Protein AF-A0A226DDY7-F1 (afdb_monomer_lite)

Secondary structure (DSSP, 8-state):
--TT------GGGEEEEEEEETTEEEEEE-SSS-EEEEEEEHHHHHHHHHTTTTS---SSSHHHHHHHHHHHHHH-----TTSPPEEEEEEEEEPHHHHHHHHHHHTT---HHHHHHHHHHHHHHHTS--EEEEEEEEE---S-HHHHHHHTTTSPPPHHHHHHHTT-S-STTHHHHHHT----SSS------SS-EEEEEESSHHHHHHHHHH--SSSEEEEEEPSSEE--EEE-SSSEEEEES-TTT-EES-EEE-TT--S-EEEEEEEPTT--EEE-TT-BS-EEEEEEEEEESSS-SEEEEE-SBS-EEEEEEEEEESSEEEEEEEES-EEEEEEEEEEEEEEEEEEES-EEEEEEES-EEEEEEEE-SS--EEES-EE--SSS--EEE--SEEES-EETT--EEE-TT-S-EEEES-B-SEEEE-TT--EEEES-EEEEEEEE-SSS-EEES-EEEEEEE--SS-EEES-EEEEEEESSPPSS----TT--GGGG-

Sequence (501 aa):
MDSNGSHKLDYNLLGRFLGAGSFGYVFKKNSSVPTAVKIIFKEEVHQQELNRQNEPHNRGDDALSLLHEYNIMEESKTSHPNIVSIFKCGKLVITLNDIGELTKVSDTIDNEDAQEKLELLLIKASRGTPFTLFTIEMELCGQNLRSWLHSNSHRKYDLPELIVAMTRPIPEERFKDIENLVFSTNENYYFVPTQVEILHSVTCTQEIASILEADNGTRKLVISLINNSYDEILVTKSNIELIGESQEGVIIAGIKIGANASKVSIMNLSIALDHQLLIEYGSSYNLVKNVRFLGGSNKNRNICEIRGTRNVAKQLSFGNVAETAIGTSGFYNSFQDVVIERANIAVHINGEGIRLKNVVCKDFIENGITTFKSNSILEDCVMRSKRIPKITCNSRDITNVNMSPCGLSGWAGCDGLFAAGCIFEGVQVRYNCAVRLENVACGKVTLLQGERNKVTNCWGNVFYDVSSSSEMIDCHFGEIFKGRIPEERIVVATSKIEDFA

Foldseek 3Di:
DDPDDQDDDDLVQFAAWDDDDLFFTKTWGNDPATKIKTKGFPVSVVVVVVVVPVDDDDPDCVVVVVVVLVVCLVVCCDDDLPDWHWPDKDKDWDDLVNLVSVLVVLVNDPDPVVSVVSVVSSVVCNVPDTTIMMMIITHDADDDLVVVCVVVVVDDDDPVRSVCVRHDDDDPCVVVVVVVPPPPPDDDDDPPDVFPEAEDEDAEQVVVVVVLVPDPQPGQYEYEYEQDEYEEHEHAHENYEYEYPAQVRYEYQEYEYDLCYENYEYYHYEHEEAYAYEYDANYYHYEYEQYEYAEYDPPDQERYEEEYEHYEYENYEYDYYAHEDYEYAEYQYEYYNYEYAEHQEDYEAHYAQYEYENHEYAEYNHEDYEYDDEAYEYYCYEYHYPDADYYEDLYAYAELYEDVVYEEEYDPDRCAHEYENYEYLAYYYDDAHAYEYYCYEHRAEYADPHENHEHECYEYAEYEAQYPHYHYYNYHYNYYHYHDDPPPDDPTVRDDPVVPD

Structure (mmCIF, N/CA/C/O backbone):
data_AF-A0A226DDY7-F1
#
_entry.id   AF-A0A226DDY7-F1
#
loop_
_atom_site.group_PDB
_atom_site.id
_atom_site.type_symbol
_atom_site.label_atom_id
_atom_site.label_alt_id
_atom_site.label_comp_id
_atom_site.label_asym_id
_atom_site.label_entity_id
_atom_site.label_seq_id
_atom_site.pdbx_PDB_ins_code
_atom_site.Cartn_x
_atom_site.Cartn_y
_atom_site.Cartn_z
_atom_site.occupancy
_atom_site.B_iso_or_equiv
_atom_site.auth_seq_id
_atom_site.auth_comp_id
_atom_site.auth_asym_id
_atom_site.auth_atom_id
_atom_site.pdbx_PDB_model_num
ATOM 1 N N . MET A 1 1 ? -17.748 11.323 59.966 1.00 31.92 1 MET A N 1
ATOM 2 C CA . MET A 1 1 ? -16.445 10.701 60.288 1.00 31.92 1 MET A CA 1
ATOM 3 C C . MET A 1 1 ? -15.366 11.632 59.762 1.00 31.92 1 MET A C 1
ATOM 5 O O . MET A 1 1 ? -15.555 12.170 58.681 1.00 31.92 1 MET A O 1
ATOM 9 N N . ASP A 1 2 ? -14.348 11.903 60.576 1.00 27.16 2 ASP A N 1
ATOM 10 C CA . ASP A 1 2 ? -13.464 13.078 60.516 1.00 27.16 2 ASP A CA 1
ATOM 11 C C . ASP A 1 2 ? -12.842 13.374 59.140 1.00 27.16 2 ASP A C 1
ATOM 13 O O . ASP A 1 2 ? -11.928 12.693 58.685 1.00 27.16 2 ASP A O 1
ATOM 17 N N . SER A 1 3 ? -13.294 14.456 58.504 1.00 32.09 3 SER A N 1
ATOM 18 C CA . SER A 1 3 ? -12.846 14.925 57.187 1.00 32.09 3 SER A CA 1
ATOM 19 C C . SER A 1 3 ? -11.612 15.841 57.242 1.00 32.09 3 SER A C 1
ATOM 21 O O . SER A 1 3 ? -11.475 16.723 56.406 1.00 32.09 3 SER A O 1
ATOM 23 N N . ASN A 1 4 ? -10.730 15.674 58.235 1.00 34.34 4 ASN A N 1
ATOM 24 C CA . ASN A 1 4 ? -9.492 16.464 58.374 1.00 34.34 4 ASN A CA 1
ATOM 25 C C . ASN A 1 4 ? -8.310 15.673 58.974 1.00 34.34 4 ASN A C 1
ATOM 27 O O . ASN A 1 4 ? -7.356 16.255 59.490 1.00 34.34 4 ASN A O 1
ATOM 31 N N . GLY A 1 5 ? -8.336 14.339 58.904 1.00 40.66 5 GLY A N 1
ATOM 32 C CA . GLY A 1 5 ? -7.153 13.536 59.209 1.00 40.66 5 GLY A CA 1
ATOM 33 C C . GLY A 1 5 ? -6.127 13.684 58.088 1.00 40.66 5 GLY A C 1
ATOM 34 O O . GLY A 1 5 ? -6.338 13.157 56.998 1.00 40.66 5 GLY A O 1
ATOM 35 N N . SER A 1 6 ? -5.024 14.397 58.328 1.00 50.44 6 SER A N 1
ATOM 36 C CA . SER A 1 6 ? -3.916 14.459 57.373 1.00 50.44 6 SER A CA 1
ATOM 37 C C . SER A 1 6 ? -3.450 13.036 57.053 1.00 50.44 6 SER A C 1
ATOM 39 O O . SER A 1 6 ? -3.019 12.277 57.923 1.00 50.44 6 SER A O 1
ATOM 41 N N . HIS A 1 7 ? -3.606 12.631 55.793 1.00 62.56 7 HIS A N 1
ATOM 42 C CA . HIS A 1 7 ? -3.245 11.295 55.347 1.00 62.56 7 HIS A CA 1
ATOM 43 C C . HIS A 1 7 ? -1.718 11.154 55.371 1.00 62.56 7 HIS A C 1
ATOM 45 O O . HIS A 1 7 ? -1.050 11.468 54.392 1.00 62.56 7 HIS A O 1
ATOM 51 N N . LYS A 1 8 ? -1.148 10.688 56.486 1.00 70.75 8 LYS A N 1
ATOM 52 C CA . LYS A 1 8 ? 0.289 10.410 56.597 1.00 70.75 8 LYS A CA 1
ATOM 53 C C . LYS A 1 8 ? 0.587 8.998 56.092 1.00 70.75 8 LYS A C 1
ATOM 55 O O . LYS A 1 8 ? -0.053 8.039 56.525 1.00 70.75 8 LYS A O 1
ATOM 60 N N . LEU A 1 9 ? 1.530 8.876 55.160 1.00 76.56 9 LEU A N 1
ATOM 61 C CA . LEU A 1 9 ? 2.080 7.584 54.755 1.00 76.56 9 LEU A CA 1
ATOM 62 C C . LEU A 1 9 ? 3.044 7.105 55.845 1.00 76.56 9 LEU A C 1
ATOM 64 O O . LEU A 1 9 ? 3.911 7.861 56.278 1.00 76.56 9 LEU A O 1
ATOM 68 N N . ASP A 1 10 ? 2.870 5.871 56.310 1.00 81.88 10 ASP A N 1
ATOM 69 C CA . ASP A 1 10 ? 3.800 5.244 57.249 1.00 81.88 10 ASP A CA 1
ATOM 70 C C . ASP A 1 10 ? 4.836 4.433 56.466 1.00 81.88 10 ASP A C 1
ATOM 72 O O . ASP A 1 10 ? 4.573 3.306 56.040 1.00 81.88 10 ASP A O 1
ATOM 76 N N . TYR A 1 11 ? 6.004 5.034 56.242 1.00 79.50 11 TYR A N 1
ATOM 77 C CA . TYR A 1 11 ? 7.084 4.439 55.451 1.00 79.50 11 TYR A CA 1
ATOM 78 C C . TYR A 1 11 ? 7.634 3.151 56.066 1.00 79.50 11 TYR A C 1
ATOM 80 O O . TYR A 1 11 ? 8.074 2.279 55.327 1.00 79.50 11 TYR A O 1
ATOM 88 N N . ASN A 1 12 ? 7.534 2.976 57.389 1.00 77.44 12 ASN A N 1
ATOM 89 C CA . ASN A 1 12 ? 7.988 1.751 58.059 1.00 77.44 12 ASN A CA 1
ATOM 90 C C . ASN A 1 12 ? 7.121 0.537 57.700 1.00 77.44 12 ASN A C 1
ATOM 92 O O . ASN A 1 12 ? 7.536 -0.609 57.879 1.00 77.44 12 ASN A O 1
ATOM 96 N N . LEU A 1 13 ? 5.906 0.784 57.202 1.00 82.12 13 LEU A N 1
ATOM 97 C CA . LEU A 1 13 ? 5.013 -0.254 56.712 1.00 82.12 13 LEU A CA 1
ATOM 98 C C . LEU A 1 13 ? 5.214 -0.532 55.222 1.00 82.12 13 LEU A C 1
ATOM 100 O O . LEU A 1 13 ? 4.613 -1.481 54.730 1.00 82.12 13 LEU A O 1
ATOM 104 N N . LEU A 1 14 ? 6.029 0.234 54.491 1.00 85.62 14 LEU A N 1
ATOM 105 C CA . LEU A 1 14 ? 6.400 -0.124 53.124 1.00 85.62 14 LEU A CA 1
ATOM 106 C C . LEU A 1 14 ? 7.430 -1.252 53.184 1.00 85.62 14 LEU A C 1
ATOM 108 O O . LEU A 1 14 ? 8.563 -1.080 53.617 1.00 85.62 14 LEU A O 1
ATOM 112 N N . GLY A 1 15 ? 6.985 -2.441 52.808 1.00 83.56 15 GLY A N 1
ATOM 113 C CA . GLY A 1 15 ? 7.815 -3.621 52.671 1.00 83.56 15 GLY A CA 1
ATOM 114 C C . GLY A 1 15 ? 8.371 -3.752 51.261 1.00 83.56 15 GLY A C 1
ATOM 115 O O . GLY A 1 15 ? 8.766 -2.788 50.616 1.00 83.56 15 GLY A O 1
ATOM 116 N N . ARG A 1 16 ? 8.388 -4.992 50.774 1.00 85.62 16 ARG A N 1
ATOM 117 C CA . ARG A 1 16 ? 9.018 -5.367 49.506 1.00 85.62 16 ARG A CA 1
ATOM 118 C C . ARG A 1 16 ? 8.467 -4.582 48.307 1.00 85.62 16 ARG A C 1
ATOM 120 O O . ARG A 1 16 ? 7.251 -4.518 48.116 1.00 85.62 16 ARG A O 1
ATOM 127 N N . PHE A 1 17 ? 9.361 -4.113 47.441 1.00 87.56 17 PHE A N 1
ATOM 128 C CA . PHE A 1 17 ? 9.024 -3.575 46.124 1.00 87.56 17 PHE A CA 1
ATOM 129 C C . PHE A 1 17 ? 8.360 -4.630 45.218 1.00 87.56 17 PHE A C 1
ATOM 131 O O . PHE A 1 17 ? 8.843 -5.757 45.084 1.00 87.56 17 PHE A O 1
ATOM 138 N N . LEU A 1 18 ? 7.232 -4.273 44.600 1.00 83.81 18 LEU A N 1
ATOM 139 C CA . LEU A 1 18 ? 6.435 -5.165 43.747 1.00 83.81 18 LEU A CA 1
ATOM 140 C C . LEU A 1 18 ? 6.548 -4.832 42.259 1.00 83.81 18 LEU A C 1
ATOM 142 O O . LEU A 1 18 ? 6.329 -5.707 41.422 1.00 83.81 18 LEU A O 1
ATOM 146 N N . GLY A 1 19 ? 6.877 -3.588 41.920 1.00 84.50 19 GLY A N 1
ATOM 147 C CA . GLY A 1 19 ? 7.063 -3.167 40.538 1.00 84.50 19 GLY A CA 1
ATOM 148 C C . GLY A 1 19 ? 6.922 -1.663 40.350 1.00 84.50 19 GLY A C 1
ATOM 149 O O . GLY A 1 19 ? 6.400 -0.952 41.207 1.00 84.50 19 GLY A O 1
ATOM 150 N N . ALA A 1 20 ? 7.371 -1.188 39.194 1.00 84.12 20 ALA A N 1
ATOM 151 C CA . ALA A 1 20 ? 7.214 0.192 38.757 1.00 84.12 20 ALA A CA 1
ATOM 152 C C . ALA A 1 20 ? 6.513 0.230 37.397 1.00 84.12 20 ALA A C 1
ATOM 154 O O . ALA A 1 20 ? 6.664 -0.671 36.570 1.00 84.12 20 ALA A O 1
ATOM 155 N N . GLY A 1 21 ? 5.733 1.282 37.179 1.00 74.19 21 GLY A N 1
ATOM 156 C CA . GLY A 1 21 ? 5.156 1.632 35.887 1.00 74.19 21 GLY A CA 1
ATOM 157 C C . GLY A 1 21 ? 5.530 3.057 35.503 1.00 74.19 21 GLY A C 1
ATOM 158 O O . GLY A 1 21 ? 6.193 3.763 36.255 1.00 74.19 21 GLY A O 1
ATOM 159 N N . SER A 1 22 ? 5.041 3.515 34.353 1.00 64.62 22 SER A N 1
ATOM 160 C CA . SER A 1 22 ? 5.301 4.869 33.837 1.00 64.62 22 SER A CA 1
ATOM 161 C C . SER A 1 22 ? 4.797 6.010 34.727 1.00 64.62 22 SER A C 1
ATOM 163 O O . SER A 1 22 ? 5.135 7.157 34.461 1.00 64.62 22 SER A O 1
ATOM 165 N N . PHE A 1 23 ? 3.976 5.700 35.735 1.00 69.38 23 PHE A N 1
ATOM 166 C CA . PHE A 1 23 ? 3.291 6.671 36.589 1.00 69.38 23 PHE A CA 1
ATOM 167 C C . PHE A 1 23 ? 3.524 6.438 38.085 1.00 69.38 23 PHE A C 1
ATOM 169 O O . PHE A 1 23 ? 2.872 7.080 38.902 1.00 69.38 23 PHE A O 1
ATOM 176 N N . GLY A 1 24 ? 4.361 5.478 38.483 1.00 84.25 24 GLY A N 1
ATOM 177 C CA . GLY A 1 24 ? 4.592 5.252 39.905 1.00 84.25 24 GLY A CA 1
ATOM 178 C C . GLY A 1 24 ? 5.123 3.880 40.283 1.00 84.25 24 GLY A C 1
ATOM 179 O O . GLY A 1 24 ? 5.307 2.992 39.450 1.00 84.25 24 GLY A O 1
ATOM 180 N N . TYR A 1 25 ? 5.302 3.720 41.588 1.00 87.31 25 TYR A N 1
ATOM 181 C CA . TYR A 1 25 ? 6.021 2.624 42.226 1.00 87.31 25 TYR A CA 1
ATOM 182 C C . TYR A 1 25 ? 5.079 1.904 43.182 1.00 87.31 25 TYR A C 1
ATOM 184 O O . TYR A 1 25 ? 4.303 2.548 43.885 1.00 87.31 25 TYR A O 1
ATOM 192 N N . VAL A 1 26 ? 5.119 0.575 43.194 1.00 89.69 26 VAL A N 1
ATOM 193 C CA . VAL A 1 26 ? 4.218 -0.261 43.990 1.00 89.69 26 VAL A CA 1
ATOM 194 C C . VAL A 1 26 ? 5.023 -1.049 45.012 1.00 89.69 26 VAL A C 1
ATOM 196 O O . VAL A 1 26 ? 5.967 -1.757 44.664 1.00 89.69 26 VAL A O 1
ATOM 199 N N . PHE A 1 27 ? 4.603 -0.968 46.268 1.00 89.94 27 PHE A N 1
ATOM 200 C CA . PHE A 1 27 ? 5.217 -1.650 47.402 1.00 89.94 27 PHE A CA 1
ATOM 201 C C . PHE A 1 27 ? 4.187 -2.524 48.103 1.00 89.94 27 PHE A C 1
ATOM 203 O O . PHE A 1 27 ? 3.014 -2.170 48.202 1.00 89.94 27 PHE A O 1
ATOM 210 N N . LYS A 1 28 ? 4.615 -3.665 48.634 1.00 89.56 28 LYS A N 1
ATOM 211 C CA . LYS A 1 28 ? 3.807 -4.448 49.565 1.00 89.56 28 LYS A CA 1
ATOM 212 C C . LYS A 1 28 ? 3.783 -3.731 50.908 1.00 89.56 28 LYS A C 1
ATOM 214 O O . LYS A 1 28 ? 4.837 -3.349 51.399 1.00 89.56 28 LYS A O 1
ATOM 219 N N . LYS A 1 29 ? 2.622 -3.608 51.543 1.00 90.12 29 LYS A N 1
ATOM 220 C CA . LYS A 1 29 ? 2.519 -3.099 52.910 1.00 90.12 29 LYS A CA 1
ATOM 221 C C . LYS A 1 29 ? 2.719 -4.231 53.922 1.00 90.12 29 LYS A C 1
ATOM 223 O O . LYS A 1 29 ? 2.066 -5.273 53.842 1.00 90.12 29 LYS A O 1
ATOM 228 N N . ASN A 1 30 ? 3.604 -4.025 54.889 1.00 84.25 30 ASN A N 1
ATOM 229 C CA . ASN A 1 30 ? 3.866 -4.919 56.013 1.00 84.25 30 ASN A CA 1
ATOM 230 C C . ASN A 1 30 ? 2.826 -4.705 57.126 1.00 84.25 30 ASN A C 1
ATOM 232 O O . ASN A 1 30 ? 3.148 -4.258 58.222 1.00 84.25 30 ASN A O 1
ATOM 236 N N . SER A 1 31 ? 1.561 -5.005 56.836 1.00 82.19 31 SER A N 1
ATOM 237 C CA . SER A 1 31 ? 0.457 -4.985 57.805 1.00 82.19 31 SER A CA 1
ATOM 238 C C . SER A 1 31 ? -0.092 -6.387 58.076 1.00 82.19 31 SER A C 1
ATOM 240 O O . SER A 1 31 ? 0.204 -7.337 57.352 1.00 82.19 31 SER A O 1
ATOM 242 N N . SER A 1 32 ? -0.907 -6.523 59.127 1.00 80.31 32 SER A N 1
ATOM 243 C CA . SER A 1 32 ? -1.608 -7.775 59.459 1.00 80.31 32 SER A CA 1
ATOM 244 C C . SER A 1 32 ? -2.488 -8.278 58.310 1.00 80.31 32 SER A C 1
ATOM 246 O O . SER A 1 32 ? -2.609 -9.484 58.108 1.00 80.31 32 SER A O 1
ATOM 248 N N . VAL A 1 33 ? -3.057 -7.352 57.535 1.00 80.38 33 VAL A N 1
ATOM 249 C CA . VAL A 1 33 ? -3.712 -7.624 56.254 1.00 80.38 33 VAL A CA 1
ATOM 250 C C . VAL A 1 33 ? -2.736 -7.258 55.136 1.00 80.38 33 VAL A C 1
ATOM 252 O O . VAL A 1 33 ? -2.272 -6.116 55.112 1.00 80.38 33 VAL A O 1
ATOM 255 N N . PRO A 1 34 ? -2.390 -8.178 54.223 1.00 79.62 34 PRO A N 1
ATOM 256 C CA . PRO A 1 34 ? -1.486 -7.869 53.125 1.00 79.62 34 PRO A CA 1
ATOM 257 C C . PRO A 1 34 ? -2.165 -6.929 52.120 1.00 79.62 34 PRO A C 1
ATOM 259 O O . PRO A 1 34 ? -3.112 -7.314 51.438 1.00 79.62 34 PRO A O 1
ATOM 262 N N . THR A 1 35 ? -1.655 -5.705 52.009 1.00 90.94 35 THR A N 1
ATOM 263 C CA . THR A 1 35 ? -2.091 -4.715 51.012 1.00 90.94 35 THR A CA 1
ATOM 264 C C . THR A 1 35 ? -0.909 -4.286 50.143 1.00 90.94 35 THR A C 1
ATOM 266 O O . THR A 1 35 ? 0.249 -4.613 50.428 1.00 90.94 35 THR A O 1
ATOM 269 N N . ALA A 1 36 ? -1.187 -3.597 49.043 1.00 91.19 36 ALA A N 1
ATOM 270 C CA . ALA A 1 36 ? -0.193 -2.947 48.202 1.00 91.19 36 ALA A CA 1
ATOM 271 C C . ALA A 1 36 ? -0.399 -1.431 48.243 1.00 91.19 36 ALA A C 1
ATOM 273 O O . ALA A 1 36 ? -1.531 -0.957 48.260 1.00 91.19 36 ALA A O 1
ATOM 274 N N . VAL A 1 37 ? 0.687 -0.664 48.243 1.00 91.19 37 VAL A N 1
ATOM 275 C CA . VAL A 1 37 ? 0.669 0.798 48.191 1.00 91.19 37 VAL A CA 1
ATOM 276 C C . VAL A 1 37 ? 1.350 1.248 46.910 1.00 91.19 37 VAL A C 1
ATOM 278 O O . VAL A 1 37 ? 2.527 0.960 46.697 1.00 91.19 37 VAL A O 1
ATOM 281 N N . LYS A 1 38 ? 0.616 1.967 46.061 1.00 90.50 38 LYS A N 1
ATOM 282 C CA . LYS A 1 38 ? 1.157 2.643 44.882 1.00 90.50 38 LYS A CA 1
ATOM 283 C C . LYS A 1 38 ? 1.429 4.108 45.200 1.00 90.50 38 LYS A C 1
ATOM 285 O O . LYS A 1 38 ? 0.543 4.802 45.692 1.00 90.50 38 LYS A O 1
ATOM 290 N N . ILE A 1 39 ? 2.636 4.564 44.886 1.00 87.62 39 ILE A N 1
ATOM 291 C CA . ILE A 1 39 ? 3.104 5.942 45.046 1.00 87.62 39 ILE A CA 1
ATOM 292 C C . ILE A 1 39 ? 3.283 6.554 43.656 1.00 87.62 39 ILE A C 1
ATOM 294 O O . ILE A 1 39 ? 3.983 5.987 42.818 1.00 87.62 39 ILE A O 1
ATOM 298 N N . ILE A 1 40 ? 2.645 7.697 43.411 1.00 83.62 40 ILE A N 1
ATOM 299 C CA . ILE A 1 40 ? 2.607 8.388 42.115 1.00 83.62 40 ILE A CA 1
ATOM 300 C C . ILE A 1 40 ? 3.286 9.755 42.248 1.00 83.62 40 ILE A C 1
ATOM 302 O O . ILE A 1 40 ? 2.924 10.551 43.122 1.00 83.62 40 ILE A O 1
ATOM 306 N N . PHE A 1 41 ? 4.243 10.034 41.357 1.00 75.88 41 PHE A N 1
ATOM 307 C CA . PHE A 1 41 ? 5.035 11.266 41.333 1.00 75.88 41 PHE A CA 1
ATOM 308 C C . PHE A 1 41 ? 4.508 12.236 40.267 1.00 75.88 41 PHE A C 1
ATOM 310 O O . PHE A 1 41 ? 4.434 11.902 39.089 1.00 75.88 41 PHE A O 1
ATOM 317 N N . LYS A 1 42 ? 4.181 13.475 40.659 1.00 67.50 42 LYS A N 1
ATOM 318 C CA . LYS A 1 42 ? 3.602 14.487 39.754 1.00 67.50 42 LYS A CA 1
ATOM 319 C C . LYS A 1 42 ? 4.554 14.969 38.634 1.00 67.50 42 LYS A C 1
ATOM 321 O O . LYS A 1 42 ? 4.092 15.338 37.562 1.00 67.50 42 LYS A O 1
ATOM 326 N N . GLU A 1 43 ? 5.871 14.974 38.856 1.00 60.31 43 GLU A N 1
ATOM 327 C CA . GLU A 1 43 ? 6.885 15.457 37.896 1.00 60.31 43 GLU A CA 1
ATOM 328 C C . GLU A 1 43 ? 7.171 14.481 36.745 1.00 60.31 43 GLU A C 1
ATOM 330 O O . GLU A 1 43 ? 7.501 14.936 35.651 1.00 60.31 43 GLU A O 1
ATOM 335 N N . GLU A 1 44 ? 7.035 13.162 36.948 1.00 51.56 44 GLU A N 1
ATOM 336 C CA . GLU A 1 44 ? 7.231 12.172 35.870 1.00 51.56 44 GLU A CA 1
ATOM 337 C C . GLU A 1 44 ? 6.163 12.312 34.776 1.00 51.56 44 GLU A C 1
ATOM 339 O O . GLU A 1 44 ? 6.463 12.142 33.593 1.00 51.56 44 GLU A O 1
ATOM 344 N N . VAL A 1 45 ? 4.949 12.717 35.163 1.00 49.56 45 VAL A N 1
ATOM 345 C CA . VAL A 1 45 ? 3.852 13.048 34.242 1.00 49.56 45 VAL A CA 1
ATOM 346 C C . VAL A 1 45 ? 4.232 14.266 33.389 1.00 49.56 45 VAL A C 1
ATOM 348 O O . VAL A 1 45 ? 4.155 14.222 32.166 1.00 49.56 45 VAL A O 1
ATOM 351 N N . HIS A 1 46 ? 4.795 15.305 34.017 1.00 45.81 46 HIS A N 1
ATOM 352 C CA . HIS A 1 46 ? 5.161 16.552 33.338 1.00 45.81 46 HIS A CA 1
ATOM 353 C C . HIS A 1 46 ? 6.382 16.419 32.399 1.00 45.81 46 HIS A C 1
ATOM 355 O O . HIS A 1 46 ? 6.439 17.081 31.363 1.00 45.81 46 HIS A O 1
ATOM 361 N N . GLN A 1 47 ? 7.365 15.559 32.710 1.00 44.66 47 GLN A N 1
ATOM 362 C CA . GLN A 1 47 ? 8.539 15.338 31.842 1.00 44.66 47 GLN A CA 1
ATOM 363 C C . GLN A 1 47 ? 8.265 14.408 30.650 1.00 44.66 47 GLN A C 1
ATOM 365 O O . GLN A 1 47 ? 8.798 14.648 29.565 1.00 44.66 47 GLN A O 1
ATOM 370 N N . GLN A 1 48 ? 7.419 13.381 30.801 1.00 50.06 48 GLN A N 1
ATOM 371 C CA . GLN A 1 48 ? 6.965 12.582 29.652 1.00 50.06 48 GLN A CA 1
ATOM 372 C C . GLN A 1 48 ? 6.143 13.428 28.665 1.00 50.06 48 GLN A C 1
ATOM 374 O O . GLN A 1 48 ? 6.141 13.150 27.465 1.00 50.06 48 GLN A O 1
ATOM 379 N N . GLU A 1 49 ? 5.508 14.494 29.150 1.00 48.06 49 GLU A N 1
ATOM 380 C CA . GLU A 1 49 ? 4.735 15.439 28.349 1.00 48.06 49 GLU A CA 1
ATOM 381 C C . GLU A 1 49 ? 5.578 16.551 27.734 1.00 48.06 49 GLU A C 1
ATOM 383 O O . GLU A 1 49 ? 5.325 16.898 26.590 1.00 48.06 49 GLU A O 1
ATOM 388 N N . LEU A 1 50 ? 6.638 17.045 28.381 1.00 46.50 50 LEU A N 1
ATOM 389 C CA . LEU A 1 50 ? 7.620 17.932 27.730 1.00 46.50 50 LEU A CA 1
ATOM 390 C C . LEU A 1 50 ? 8.237 17.294 26.470 1.00 46.50 50 LEU A C 1
ATOM 392 O O . LEU A 1 50 ? 8.488 17.984 25.486 1.00 46.50 50 LEU A O 1
ATOM 396 N N . ASN A 1 51 ? 8.379 15.965 26.456 1.00 44.53 51 ASN A N 1
ATOM 397 C CA . ASN A 1 51 ? 8.786 15.208 25.267 1.00 44.53 51 ASN A CA 1
ATOM 398 C C . ASN A 1 51 ? 7.659 15.037 24.223 1.00 44.53 51 ASN A C 1
ATOM 400 O O . ASN A 1 51 ? 7.938 14.700 23.073 1.00 44.53 51 ASN A O 1
ATOM 404 N N . ARG A 1 52 ? 6.396 15.282 24.598 1.00 47.06 52 ARG A N 1
ATOM 405 C CA . ARG A 1 52 ? 5.222 15.351 23.704 1.00 47.06 52 ARG A CA 1
ATOM 406 C C . ARG A 1 52 ? 4.862 16.792 23.293 1.00 47.06 52 ARG A C 1
ATOM 408 O O . ARG A 1 52 ? 4.168 16.978 22.301 1.00 47.06 52 ARG A O 1
ATOM 415 N N . GLN A 1 53 ? 5.373 17.810 23.990 1.00 38.97 53 GLN A N 1
ATOM 416 C CA . GLN A 1 53 ? 5.063 19.246 23.854 1.00 38.97 53 GLN A CA 1
ATOM 417 C C . GLN A 1 53 ? 5.688 19.949 22.628 1.00 38.97 53 GLN A C 1
ATOM 419 O O . GLN A 1 53 ? 5.827 21.172 22.619 1.00 38.97 53 GLN A O 1
ATOM 424 N N . ASN A 1 54 ? 5.991 19.218 21.551 1.00 45.88 54 ASN A N 1
ATOM 425 C CA . ASN A 1 54 ? 6.152 19.839 20.228 1.00 45.88 54 ASN A CA 1
ATOM 426 C C . ASN A 1 54 ? 4.801 20.106 19.532 1.00 45.88 54 ASN A C 1
ATOM 428 O O . ASN A 1 54 ? 4.794 20.632 18.421 1.00 45.88 54 ASN A O 1
ATOM 432 N N . GLU A 1 55 ? 3.665 19.798 20.170 1.00 43.94 55 GLU A N 1
ATOM 433 C CA . GLU A 1 55 ? 2.342 20.213 19.695 1.00 43.94 55 GLU A CA 1
ATOM 434 C C . GLU A 1 55 ? 1.749 21.327 20.578 1.00 43.94 55 GLU A C 1
ATOM 436 O O . GLU A 1 55 ? 1.707 21.199 21.806 1.00 43.94 55 GLU A O 1
ATOM 441 N N . PRO A 1 56 ? 1.304 22.449 19.982 1.00 39.88 56 PRO A N 1
ATOM 442 C CA . PRO A 1 56 ? 0.806 23.585 20.727 1.00 39.88 56 PRO A CA 1
ATOM 443 C C . PRO A 1 56 ? -0.701 23.428 20.913 1.00 39.88 56 PRO A C 1
ATOM 445 O O . PRO A 1 56 ? -1.425 23.807 20.011 1.00 39.88 56 PRO A O 1
ATOM 448 N N . HIS A 1 57 ? -1.173 22.892 22.042 1.00 40.31 57 HIS A N 1
ATOM 449 C CA . HIS A 1 57 ? -2.438 23.269 22.705 1.00 40.31 57 HIS A CA 1
ATOM 450 C C . HIS A 1 57 ? -2.592 22.505 24.035 1.00 40.31 57 HIS A C 1
ATOM 452 O O . HIS A 1 57 ? -2.257 21.333 24.122 1.00 40.31 57 HIS A O 1
ATOM 458 N N . ASN A 1 58 ? -3.128 23.201 25.044 1.00 40.75 58 ASN A N 1
ATOM 459 C CA . ASN A 1 58 ? -3.475 22.760 26.407 1.00 40.75 58 ASN A CA 1
ATOM 460 C C . ASN A 1 58 ? -2.333 22.725 27.440 1.00 40.75 58 ASN A C 1
ATOM 462 O O . ASN A 1 58 ? -1.618 21.750 27.605 1.00 40.75 58 ASN A O 1
ATOM 466 N N . ARG A 1 59 ? -2.202 23.830 28.191 1.00 40.22 59 ARG A N 1
ATOM 467 C CA . ARG A 1 59 ? -1.329 23.975 29.376 1.00 40.22 59 ARG A CA 1
ATOM 468 C C . ARG A 1 59 ? -2.113 24.018 30.706 1.00 40.22 59 ARG A C 1
ATOM 470 O O . ARG A 1 59 ? -1.569 24.483 31.703 1.00 40.22 59 ARG A O 1
ATOM 477 N N . GLY A 1 60 ? -3.389 23.612 30.730 1.00 42.06 60 GLY A N 1
ATOM 478 C CA . GLY A 1 60 ? -4.300 23.902 31.854 1.00 42.06 60 GLY A CA 1
ATOM 479 C C . GLY A 1 60 ? -5.122 22.748 32.445 1.00 42.06 60 GLY A C 1
ATOM 480 O O . GLY A 1 60 ? -5.633 22.925 33.548 1.00 42.06 60 GLY A O 1
ATOM 481 N N . ASP A 1 61 ? -5.241 21.591 31.785 1.00 47.44 61 ASP A N 1
ATOM 482 C CA . ASP A 1 61 ? -6.263 20.579 32.131 1.00 47.44 61 ASP A CA 1
ATOM 483 C C . ASP A 1 61 ? -5.781 19.455 33.072 1.00 47.44 61 ASP A C 1
ATOM 485 O O . ASP A 1 61 ? -6.578 18.773 33.716 1.00 47.44 61 ASP A O 1
ATOM 489 N N . ASP A 1 62 ? -4.475 19.265 33.242 1.00 51.75 62 ASP A N 1
ATOM 490 C CA . ASP A 1 62 ? -3.990 17.941 33.673 1.00 51.75 62 ASP A CA 1
ATOM 491 C C . ASP A 1 62 ? -3.947 17.748 35.199 1.00 51.75 62 ASP A C 1
ATOM 493 O O . ASP A 1 62 ? -4.102 16.638 35.714 1.00 51.75 62 ASP A O 1
ATOM 497 N N . ALA A 1 63 ? -3.830 18.837 35.969 1.00 47.81 63 ALA A N 1
ATOM 498 C CA . ALA A 1 63 ? -3.989 18.781 37.426 1.00 47.81 63 ALA A CA 1
ATOM 499 C C . ALA A 1 63 ? -5.439 18.472 37.843 1.00 47.81 63 ALA A C 1
ATOM 501 O O . ALA A 1 63 ? -5.655 17.955 38.941 1.00 47.81 63 ALA A O 1
ATOM 502 N N . LEU A 1 64 ? -6.408 18.775 36.970 1.00 51.12 64 LEU A N 1
ATOM 503 C CA . LEU A 1 64 ? -7.814 18.437 37.162 1.00 51.12 64 LEU A CA 1
ATOM 504 C C . LEU A 1 64 ? -8.071 16.961 36.837 1.00 51.12 64 LEU A C 1
ATOM 506 O O . LEU A 1 64 ? -8.859 16.349 37.544 1.00 51.12 64 LEU A O 1
ATOM 510 N N . SER A 1 65 ? -7.356 16.360 35.876 1.00 56.50 65 SER A N 1
ATOM 511 C CA . SER A 1 65 ? -7.531 14.944 35.500 1.00 56.50 65 SER A CA 1
ATOM 512 C C . SER A 1 65 ? -7.162 13.966 36.623 1.00 56.50 65 SER A C 1
ATOM 514 O O . SER A 1 65 ? -7.951 13.090 36.960 1.00 56.50 65 SER A O 1
ATOM 516 N N . LEU A 1 66 ? -6.001 14.138 37.269 1.00 58.62 66 LEU A N 1
ATOM 517 C CA . LEU A 1 66 ? -5.590 13.279 38.397 1.00 58.62 66 LEU A CA 1
ATOM 518 C C . LEU A 1 66 ? -6.475 13.472 39.636 1.00 58.62 66 LEU A C 1
ATOM 520 O O . LEU A 1 66 ? -6.736 12.522 40.371 1.00 58.62 66 LEU A O 1
ATOM 524 N N . LEU A 1 67 ? -6.927 14.706 39.880 1.00 57.38 67 LEU A N 1
ATOM 525 C CA . LEU A 1 67 ? -7.849 15.007 40.975 1.00 57.38 67 LEU A CA 1
ATOM 526 C C . LEU A 1 67 ? -9.248 14.438 40.694 1.00 57.38 67 LEU A C 1
ATOM 528 O O . LEU A 1 67 ? -9.911 13.969 41.609 1.00 57.38 67 LEU A O 1
ATOM 532 N N . HIS A 1 68 ? -9.669 14.438 39.431 1.00 61.19 68 HIS A N 1
ATOM 533 C CA . HIS A 1 68 ? -10.922 13.847 38.981 1.00 61.19 68 HIS A CA 1
ATOM 534 C C . HIS A 1 68 ? -10.907 12.320 39.115 1.00 61.19 68 HIS A C 1
ATOM 536 O O . HIS A 1 68 ? -11.815 11.770 39.730 1.00 61.19 68 HIS A O 1
ATOM 542 N N . GLU A 1 69 ? -9.853 11.641 38.647 1.00 60.84 69 GLU A N 1
ATOM 543 C CA . GLU A 1 69 ? -9.678 10.194 38.853 1.00 60.84 69 GLU A CA 1
ATOM 544 C C . GLU A 1 69 ? -9.662 9.831 40.343 1.00 60.84 69 GLU A C 1
ATOM 546 O O . GLU A 1 69 ? -10.271 8.846 40.757 1.00 60.84 69 GLU A O 1
ATOM 551 N N . TYR A 1 70 ? -8.997 10.650 41.162 1.00 63.34 70 TYR A N 1
ATOM 552 C CA . TYR A 1 70 ? -8.979 10.491 42.612 1.00 63.34 70 TYR A CA 1
ATOM 553 C C . TYR A 1 70 ? -10.382 10.615 43.229 1.00 63.34 70 TYR A C 1
ATOM 555 O O . TYR A 1 70 ? -10.773 9.745 44.004 1.00 63.34 70 TYR A O 1
ATOM 563 N N . ASN A 1 71 ? -11.151 11.645 42.862 1.00 62.34 71 ASN A N 1
ATOM 564 C CA . ASN A 1 71 ? -12.510 11.840 43.374 1.00 62.34 71 ASN A CA 1
ATOM 565 C C . ASN A 1 71 ? -13.423 10.673 42.972 1.00 62.34 71 ASN A C 1
ATOM 567 O O . ASN A 1 71 ? -14.145 10.151 43.814 1.00 62.34 71 ASN A O 1
ATOM 571 N N . ILE A 1 72 ? -13.305 10.181 41.732 1.00 63.62 72 ILE A N 1
ATOM 572 C CA . ILE A 1 72 ? -14.041 8.996 41.270 1.00 63.62 72 ILE A CA 1
ATOM 573 C C . ILE A 1 72 ? -13.681 7.772 42.114 1.00 63.62 72 ILE A C 1
ATOM 575 O O . ILE A 1 72 ? -14.571 7.028 42.517 1.00 63.62 72 ILE A O 1
ATOM 579 N N . MET A 1 73 ? -12.397 7.538 42.405 1.00 63.88 73 MET A N 1
ATOM 580 C CA . MET A 1 73 ? -11.965 6.407 43.239 1.00 63.88 73 MET A CA 1
ATOM 581 C C . MET A 1 73 ? -12.456 6.522 44.690 1.00 63.88 73 MET A C 1
ATOM 583 O O . MET A 1 73 ? -12.790 5.512 45.306 1.00 63.88 73 MET A O 1
ATOM 587 N N . GLU A 1 74 ? -12.513 7.734 45.243 1.00 62.50 74 GLU A N 1
ATOM 588 C CA . GLU A 1 74 ? -13.017 7.975 46.600 1.00 62.50 74 GLU A CA 1
ATOM 589 C C . GLU A 1 74 ? -14.545 7.793 46.694 1.00 62.50 74 GLU A C 1
ATOM 591 O O . GLU A 1 74 ? -15.054 7.276 47.697 1.00 62.50 74 GLU A O 1
ATOM 596 N N . GLU A 1 75 ? -15.269 8.171 45.636 1.00 60.59 75 GLU A N 1
ATOM 597 C CA . GLU A 1 75 ? -16.729 8.083 45.526 1.00 60.59 75 GLU A CA 1
ATOM 598 C C . GLU A 1 75 ? -17.209 6.668 45.145 1.00 60.59 75 GLU A C 1
ATOM 600 O O . GLU A 1 75 ? -18.215 6.185 45.672 1.00 60.59 75 GLU A O 1
ATOM 605 N N . SER A 1 76 ? -16.457 5.946 44.307 1.00 56.09 76 SER A N 1
ATOM 606 C CA . SER A 1 76 ? -16.755 4.577 43.861 1.00 56.09 76 SER A CA 1
ATOM 607 C C . SER A 1 76 ? -16.249 3.512 44.843 1.00 56.09 76 SER A C 1
ATOM 609 O O . SER A 1 76 ? -15.451 2.635 44.525 1.00 56.09 76 SER A O 1
ATOM 611 N N . LYS A 1 77 ? -16.782 3.511 46.070 1.00 55.16 77 LYS A N 1
ATOM 612 C CA . LYS A 1 77 ? -16.560 2.429 47.060 1.00 55.16 77 LYS A CA 1
ATOM 613 C C . LYS A 1 77 ? -17.282 1.116 46.717 1.00 55.16 77 LYS A C 1
ATOM 615 O O . LYS A 1 77 ? -17.668 0.355 47.605 1.00 55.16 77 LYS A O 1
ATOM 620 N N . THR A 1 78 ? -17.524 0.848 45.442 1.00 55.69 78 THR A N 1
ATOM 621 C CA . THR A 1 78 ? -18.162 -0.382 44.984 1.00 55.69 78 THR A CA 1
ATOM 622 C C . THR A 1 78 ? -17.161 -1.526 45.079 1.00 55.69 78 THR A C 1
ATOM 624 O O . THR A 1 78 ? -16.220 -1.614 44.293 1.00 55.69 78 THR A O 1
ATOM 627 N N . SER A 1 79 ? -17.358 -2.401 46.064 1.00 62.25 79 SER A N 1
ATOM 628 C CA . SER A 1 79 ? -16.613 -3.652 46.182 1.00 62.25 79 SER A CA 1
ATOM 629 C C . SER A 1 79 ? -17.187 -4.640 45.170 1.00 62.25 79 SER A C 1
ATOM 631 O O . SER A 1 79 ? -18.302 -5.127 45.340 1.00 62.25 79 SER A O 1
ATOM 633 N N . HIS A 1 80 ? -16.447 -4.890 44.091 1.00 65.00 80 HIS A N 1
ATOM 634 C CA . HIS A 1 80 ? -16.780 -5.921 43.113 1.00 65.00 80 HIS A CA 1
ATOM 635 C C . HIS A 1 80 ? -15.702 -7.012 43.155 1.00 65.00 80 HIS A C 1
ATOM 637 O O . HIS A 1 80 ? -14.520 -6.672 43.126 1.00 65.00 80 HIS A O 1
ATOM 643 N N . PRO A 1 81 ? -16.055 -8.311 43.163 1.00 59.94 81 PRO A N 1
ATOM 644 C CA . PRO A 1 81 ? -15.090 -9.408 43.323 1.00 59.94 81 PRO A CA 1
ATOM 645 C C . PRO A 1 81 ? -14.033 -9.507 42.208 1.00 59.94 81 PRO A C 1
ATOM 647 O O . PRO A 1 81 ? -13.050 -10.228 42.350 1.00 59.94 81 PRO A O 1
ATOM 650 N N . ASN A 1 82 ? -14.224 -8.804 41.087 1.00 63.78 82 ASN A N 1
ATOM 651 C CA . ASN A 1 82 ? -13.282 -8.765 39.960 1.00 63.78 82 ASN A CA 1
ATOM 652 C C . ASN A 1 82 ? -12.605 -7.403 39.743 1.00 63.78 82 ASN A C 1
ATOM 654 O O . ASN A 1 82 ? -11.885 -7.239 38.761 1.00 63.78 82 ASN A O 1
ATOM 658 N N . ILE A 1 83 ? -12.832 -6.432 40.627 1.00 69.81 83 ILE A N 1
ATOM 659 C CA . ILE A 1 83 ? -12.152 -5.135 40.597 1.00 69.81 83 ILE A CA 1
ATOM 660 C C . ILE A 1 83 ? -11.255 -5.070 41.828 1.00 69.81 83 ILE A C 1
ATOM 662 O O . ILE A 1 83 ? -11.695 -5.382 42.932 1.00 69.81 83 ILE A O 1
ATOM 666 N N . VAL A 1 84 ? -9.993 -4.675 41.637 1.00 76.06 84 VAL A N 1
ATOM 667 C CA . VAL A 1 84 ? -9.042 -4.533 42.747 1.00 76.06 84 VAL A CA 1
ATOM 668 C C . VAL A 1 84 ? -9.627 -3.569 43.769 1.00 76.06 84 VAL A C 1
ATOM 670 O O . VAL A 1 84 ? -9.902 -2.410 43.453 1.00 76.06 84 VAL A O 1
ATOM 673 N N . SER A 1 85 ? -9.799 -4.046 44.998 1.00 79.62 85 SER A N 1
ATOM 674 C CA . SER A 1 85 ? -10.361 -3.218 46.057 1.00 79.62 85 SER A CA 1
ATOM 675 C C . SER A 1 85 ? -9.376 -2.115 46.440 1.00 79.62 85 SER A C 1
ATOM 677 O O . SER A 1 85 ? -8.227 -2.391 46.794 1.00 79.62 85 SER A O 1
ATOM 679 N N . ILE A 1 86 ? -9.830 -0.862 46.391 1.00 83.31 86 ILE A N 1
ATOM 680 C CA . ILE A 1 86 ? -9.091 0.290 46.912 1.00 83.31 86 ILE A CA 1
ATOM 681 C C . ILE A 1 86 ? -9.541 0.510 48.354 1.00 83.31 86 ILE A C 1
ATOM 683 O O . ILE A 1 86 ? -10.712 0.767 48.623 1.00 83.31 86 ILE A O 1
ATOM 687 N N . PHE A 1 87 ? -8.607 0.397 49.294 1.00 82.75 87 PHE A N 1
ATOM 688 C CA . PHE A 1 87 ? -8.894 0.581 50.716 1.00 82.75 87 PHE A CA 1
ATOM 689 C C . PHE A 1 87 ? -8.714 2.029 51.149 1.00 82.75 87 PHE A C 1
ATOM 691 O O . PHE A 1 87 ? -9.436 2.515 52.020 1.00 82.75 87 PHE A O 1
ATOM 698 N N . LYS A 1 88 ? -7.719 2.709 50.573 1.00 84.12 88 LYS A N 1
ATOM 699 C CA . LYS A 1 88 ? -7.369 4.075 50.947 1.00 84.12 88 LYS A CA 1
ATOM 700 C C . LYS A 1 88 ? -6.692 4.779 49.785 1.00 84.12 88 LYS A C 1
ATOM 702 O O . LYS A 1 88 ? -5.838 4.201 49.125 1.00 84.12 88 LYS A O 1
ATOM 707 N N . CYS A 1 89 ? -6.991 6.048 49.583 1.00 83.50 89 CYS A N 1
ATOM 708 C CA . CYS A 1 89 ? -6.213 6.914 48.713 1.00 83.50 89 CYS A CA 1
ATOM 709 C C . CYS A 1 89 ? -5.978 8.247 49.418 1.00 83.50 89 CYS A C 1
ATOM 711 O O . CYS A 1 89 ? -6.719 8.624 50.325 1.00 83.50 89 CYS A O 1
ATOM 713 N N . GLY A 1 90 ? -4.914 8.951 49.043 1.00 80.62 90 GLY A N 1
ATOM 714 C CA . GLY A 1 90 ? -4.647 10.255 49.627 1.00 80.62 90 GLY A CA 1
ATOM 715 C C . GLY A 1 90 ? -3.522 11.014 48.953 1.00 80.62 90 GLY A C 1
ATOM 716 O O . GLY A 1 90 ? -2.549 10.435 48.458 1.00 80.62 90 GLY A O 1
ATOM 717 N N . LYS A 1 91 ? -3.660 12.338 48.985 1.00 81.12 91 LYS A N 1
ATOM 718 C CA . LYS A 1 91 ? -2.623 13.294 48.609 1.00 81.12 91 LYS A CA 1
ATOM 719 C C . LYS A 1 91 ? -1.692 13.526 49.797 1.00 81.12 91 LYS A C 1
ATOM 721 O O . LYS A 1 91 ? -2.149 13.869 50.886 1.00 81.12 91 LYS A O 1
ATOM 726 N N . LEU A 1 92 ? -0.391 13.386 49.573 1.00 79.88 92 LEU A N 1
ATOM 727 C CA . LEU A 1 92 ? 0.643 13.595 50.576 1.00 79.88 92 LEU A CA 1
ATOM 728 C C . LEU A 1 92 ? 1.587 14.711 50.130 1.00 79.88 92 LEU A C 1
ATOM 730 O O . LEU A 1 92 ? 2.114 14.687 49.020 1.00 79.88 92 LEU A O 1
ATOM 734 N N . VAL A 1 93 ? 1.805 15.691 51.003 1.00 79.31 93 VAL A N 1
ATOM 735 C CA . VAL A 1 93 ? 2.858 16.696 50.818 1.00 79.31 93 VAL A CA 1
ATOM 736 C C . VAL A 1 93 ? 4.106 16.183 51.518 1.00 79.31 93 VAL A C 1
ATOM 738 O O . VAL A 1 93 ? 4.070 15.917 52.716 1.00 79.31 93 VAL A O 1
ATOM 741 N N . ILE A 1 94 ? 5.184 16.025 50.758 1.00 75.88 94 ILE A N 1
ATOM 742 C CA . ILE A 1 94 ? 6.436 15.442 51.235 1.00 75.88 94 ILE A CA 1
ATOM 743 C C . ILE A 1 94 ? 7.304 16.526 51.865 1.00 75.88 94 ILE A C 1
ATOM 745 O O . ILE A 1 94 ? 7.562 17.568 51.259 1.00 75.88 94 ILE A O 1
ATOM 749 N N . THR A 1 95 ? 7.757 16.269 53.088 1.00 75.31 95 THR A N 1
ATOM 750 C CA . THR A 1 95 ? 8.750 17.069 53.811 1.00 75.31 95 THR A CA 1
ATOM 751 C C . THR A 1 95 ? 10.161 16.511 53.603 1.00 75.31 95 THR A C 1
ATOM 753 O O . THR A 1 95 ? 10.339 15.387 53.143 1.00 75.31 95 THR A O 1
ATOM 756 N N . LEU A 1 96 ? 11.197 17.260 53.990 1.00 72.69 96 LEU A N 1
ATOM 757 C CA . LEU A 1 96 ? 12.580 16.762 53.936 1.00 72.69 96 LEU A CA 1
ATOM 758 C C . LEU A 1 96 ? 12.784 15.466 54.748 1.00 72.69 96 LEU A C 1
ATOM 760 O O . LEU A 1 96 ? 13.559 14.609 54.334 1.00 72.69 96 LEU A O 1
ATOM 764 N N . ASN A 1 97 ? 12.060 15.290 55.860 1.00 75.38 97 ASN A N 1
ATOM 765 C CA . ASN A 1 97 ? 12.122 14.054 56.646 1.00 75.38 97 ASN A CA 1
ATOM 766 C C . ASN A 1 97 ? 11.519 12.861 55.892 1.00 75.38 97 ASN A C 1
ATOM 768 O O . ASN A 1 97 ? 12.055 11.761 55.960 1.00 75.38 97 ASN A O 1
ATOM 772 N N . ASP A 1 98 ? 10.433 13.083 55.151 1.00 78.25 98 ASP A N 1
ATOM 773 C CA . ASP A 1 98 ? 9.781 12.051 54.340 1.00 78.25 98 ASP A CA 1
ATOM 774 C C . ASP A 1 98 ? 10.694 11.548 53.209 1.00 78.25 98 ASP A C 1
ATOM 776 O O . ASP A 1 98 ? 10.694 10.362 52.891 1.00 78.25 98 ASP A O 1
ATOM 780 N N . ILE A 1 99 ? 11.515 12.437 52.636 1.00 75.81 99 ILE A N 1
ATOM 781 C CA . ILE A 1 99 ? 12.517 12.079 51.620 1.00 75.81 99 ILE A CA 1
ATOM 782 C C . ILE A 1 99 ? 13.539 11.104 52.203 1.00 75.81 99 ILE A C 1
ATOM 784 O O . ILE A 1 99 ? 13.820 10.087 51.580 1.00 75.81 99 ILE A O 1
ATOM 788 N N . GLY A 1 100 ? 14.054 11.382 53.406 1.00 75.38 100 GLY A N 1
ATOM 789 C CA . GLY A 1 100 ? 15.023 10.508 54.069 1.00 75.38 100 GLY A CA 1
ATOM 790 C C . GLY A 1 100 ? 14.477 9.105 54.349 1.00 75.38 100 GLY A C 1
ATOM 791 O O . GLY A 1 100 ? 15.216 8.131 54.240 1.00 75.38 100 GLY A O 1
ATOM 792 N N . GLU A 1 101 ? 13.184 8.980 54.658 1.00 81.06 101 GLU A N 1
ATOM 793 C CA . GLU A 1 101 ? 12.534 7.673 54.816 1.00 81.06 101 GLU A CA 1
ATOM 794 C C . GLU A 1 101 ? 12.283 6.977 53.467 1.00 81.06 101 GLU A C 1
ATOM 796 O O . GLU A 1 101 ? 12.517 5.777 53.347 1.00 81.06 101 GLU A O 1
ATOM 801 N N . LEU A 1 102 ? 11.884 7.713 52.424 1.00 77.62 102 LEU A N 1
ATOM 802 C CA . LEU A 1 102 ? 11.723 7.162 51.072 1.00 77.62 102 LEU A CA 1
ATOM 803 C C . LEU A 1 102 ? 13.046 6.696 50.456 1.00 77.62 102 LEU A C 1
ATOM 805 O O . LEU A 1 102 ? 13.044 5.721 49.711 1.00 77.62 102 LEU A O 1
ATOM 809 N N . THR A 1 103 ? 14.171 7.337 50.782 1.00 77.56 103 THR A N 1
ATOM 810 C CA . THR A 1 103 ? 15.499 6.877 50.353 1.00 77.56 103 THR A CA 1
ATOM 811 C C . THR A 1 103 ? 15.815 5.496 50.925 1.00 77.56 103 THR A C 1
ATOM 813 O O . THR A 1 103 ? 16.211 4.616 50.173 1.00 77.56 103 THR A O 1
ATOM 816 N N . LYS A 1 104 ? 15.518 5.243 52.208 1.00 80.50 104 LYS A N 1
ATOM 817 C CA . LYS A 1 104 ? 15.697 3.902 52.803 1.00 80.50 104 LYS A CA 1
ATOM 818 C C . LYS A 1 104 ? 14.824 2.843 52.129 1.00 80.50 104 LYS A C 1
ATOM 820 O O . LYS A 1 104 ? 15.203 1.681 52.061 1.00 80.50 104 LYS A O 1
ATOM 825 N N . VAL A 1 105 ? 13.638 3.232 51.656 1.00 78.12 105 VAL A N 1
ATOM 826 C CA . VAL A 1 105 ? 12.752 2.352 50.879 1.00 78.12 105 VAL A CA 1
ATOM 827 C C . VAL A 1 105 ? 13.318 2.115 49.474 1.00 78.12 105 VAL A C 1
ATOM 829 O O . VAL A 1 105 ? 13.225 0.998 48.970 1.00 78.12 105 VAL A O 1
ATOM 832 N N . SER A 1 106 ? 13.940 3.126 48.861 1.00 74.00 106 SER A N 1
ATOM 833 C CA . SER A 1 106 ? 14.632 3.013 47.569 1.00 74.00 106 SER A CA 1
ATOM 834 C C . SER A 1 106 ? 15.730 1.951 47.599 1.00 74.00 106 SER A C 1
ATOM 836 O O . SER A 1 106 ? 15.807 1.139 46.684 1.00 74.00 106 SER A O 1
ATOM 838 N N . ASP A 1 107 ? 16.484 1.868 48.699 1.00 75.50 107 ASP A N 1
ATOM 839 C CA . ASP A 1 107 ? 17.545 0.866 48.894 1.00 75.50 107 ASP A CA 1
ATOM 840 C C . ASP A 1 107 ? 17.027 -0.590 48.884 1.00 75.50 107 ASP A C 1
ATOM 842 O O . ASP A 1 107 ? 17.810 -1.536 48.821 1.00 75.50 107 ASP A O 1
ATOM 846 N N . THR A 1 108 ? 15.705 -0.795 48.961 1.00 75.38 108 THR A N 1
ATOM 847 C CA . THR A 1 108 ? 15.056 -2.119 48.903 1.00 75.38 108 THR A CA 1
ATOM 848 C C . THR A 1 108 ? 14.547 -2.500 47.507 1.00 75.38 108 THR A C 1
ATOM 850 O O . THR A 1 108 ? 13.902 -3.540 47.343 1.00 75.38 108 THR A O 1
ATOM 853 N N . ILE A 1 109 ? 14.777 -1.651 46.502 1.00 82.38 109 ILE A N 1
ATOM 854 C CA . ILE A 1 109 ? 14.349 -1.871 45.120 1.00 82.38 109 ILE A CA 1
ATOM 855 C C . ILE A 1 109 ? 15.433 -2.656 44.376 1.00 82.38 109 ILE A C 1
ATOM 857 O O . ILE A 1 109 ? 16.450 -2.107 43.985 1.00 82.38 109 ILE A O 1
ATOM 861 N N . ASP A 1 110 ? 15.168 -3.932 44.084 1.00 78.75 110 ASP A N 1
ATOM 862 C CA . ASP A 1 110 ? 16.099 -4.804 43.339 1.00 78.75 110 ASP A CA 1
ATOM 863 C C . ASP A 1 110 ? 16.265 -4.424 41.842 1.00 78.75 110 ASP A C 1
ATOM 865 O O . ASP A 1 110 ? 16.976 -5.093 41.095 1.00 78.75 110 ASP A O 1
ATOM 869 N N . ASN A 1 111 ? 15.550 -3.403 41.360 1.00 80.62 111 ASN A N 1
ATOM 870 C CA . ASN A 1 111 ? 15.573 -2.943 39.971 1.00 80.62 111 ASN A CA 1
ATOM 871 C C . ASN A 1 111 ? 16.354 -1.624 39.874 1.00 80.62 111 ASN A C 1
ATOM 873 O O . ASN A 1 111 ? 15.812 -0.576 40.226 1.00 80.62 111 ASN A O 1
ATOM 877 N N . GLU A 1 112 ? 17.588 -1.690 39.366 1.00 82.12 112 GLU A N 1
ATOM 878 C CA . GLU A 1 112 ? 18.514 -0.546 39.279 1.00 82.12 112 GLU A CA 1
ATOM 879 C C . GLU A 1 112 ? 17.893 0.665 38.557 1.00 82.12 112 GLU A C 1
ATOM 881 O O . GLU A 1 112 ? 17.949 1.777 39.076 1.00 82.12 112 GLU A O 1
ATOM 886 N N . ASP A 1 113 ? 17.197 0.460 37.430 1.00 77.00 113 ASP A N 1
ATOM 887 C CA . ASP A 1 113 ? 16.542 1.547 36.680 1.00 77.00 113 ASP A CA 1
ATOM 888 C C . ASP A 1 113 ? 15.438 2.248 37.491 1.00 77.00 113 ASP A C 1
ATOM 890 O O . ASP A 1 113 ? 15.228 3.459 37.381 1.00 77.00 113 ASP A O 1
ATOM 894 N N . ALA A 1 114 ? 14.653 1.481 38.251 1.00 75.12 114 ALA A N 1
ATOM 895 C CA . ALA A 1 114 ? 13.582 2.016 39.086 1.00 75.12 114 ALA A CA 1
ATOM 896 C C . ALA A 1 114 ? 14.149 2.715 40.327 1.00 75.12 114 ALA A C 1
ATOM 898 O O . ALA A 1 114 ? 13.629 3.757 40.728 1.00 75.12 114 ALA A O 1
ATOM 899 N N . GLN A 1 115 ? 15.219 2.167 40.901 1.00 81.94 115 GLN A N 1
ATOM 900 C CA . GLN A 1 115 ? 15.943 2.773 42.008 1.00 81.94 115 GLN A CA 1
ATOM 901 C C . GLN A 1 115 ? 16.548 4.123 41.592 1.00 81.94 115 GLN A C 1
ATOM 903 O O . GLN A 1 115 ? 16.267 5.132 42.234 1.00 81.94 115 GLN A O 1
ATOM 908 N N . GLU A 1 116 ? 17.282 4.179 40.475 1.00 81.06 116 GLU A N 1
ATOM 909 C CA . GLU A 1 116 ? 17.910 5.409 39.971 1.00 81.06 116 GLU A CA 1
ATOM 910 C C . GLU A 1 116 ? 16.868 6.510 39.714 1.00 81.06 116 GLU A C 1
ATOM 912 O O . GLU A 1 116 ? 17.046 7.670 40.100 1.00 81.06 116 GLU A O 1
ATOM 917 N N . LYS A 1 117 ? 15.728 6.158 39.106 1.00 77.44 117 LYS A N 1
ATOM 918 C CA . LYS A 1 117 ? 14.637 7.115 38.861 1.00 77.44 117 LYS A CA 1
ATOM 919 C C . LYS A 1 117 ? 14.027 7.641 40.154 1.00 77.44 117 LYS A C 1
ATOM 921 O O . LYS A 1 117 ? 13.785 8.847 40.260 1.00 77.44 117 LYS A O 1
ATOM 926 N N . LEU A 1 118 ? 13.801 6.769 41.135 1.00 79.00 118 LEU A N 1
ATOM 927 C CA . LEU A 1 118 ? 13.290 7.173 42.439 1.00 79.00 118 LEU A CA 1
ATOM 928 C C . LEU A 1 118 ? 14.286 8.094 43.157 1.00 79.00 118 LEU A C 1
ATOM 930 O O . LEU A 1 118 ? 13.892 9.152 43.647 1.00 79.00 118 LEU A O 1
ATOM 934 N N . GLU A 1 119 ? 15.576 7.763 43.155 1.00 81.81 119 GLU A N 1
ATOM 935 C CA . GLU A 1 119 ? 16.633 8.593 43.740 1.00 81.81 119 GLU A CA 1
ATOM 936 C C . GLU A 1 119 ? 16.705 9.980 43.091 1.00 81.81 119 GLU A C 1
ATOM 938 O O . GLU A 1 119 ? 16.751 10.994 43.793 1.00 81.81 119 GLU A O 1
ATOM 943 N N . LEU A 1 120 ? 16.625 10.063 41.760 1.00 77.00 120 LEU A N 1
ATOM 944 C CA . LEU A 1 120 ? 16.593 11.339 41.039 1.00 77.00 120 LEU A CA 1
ATOM 945 C C . LEU A 1 120 ? 15.394 12.207 41.445 1.00 77.00 120 LEU A C 1
ATOM 947 O O . LEU A 1 120 ? 15.539 13.425 41.605 1.00 77.00 120 LEU A O 1
ATOM 951 N N . LEU A 1 121 ? 14.217 11.607 41.639 1.00 72.25 121 LEU A N 1
ATOM 952 C CA . LEU A 1 121 ? 13.023 12.316 42.113 1.00 72.25 121 LEU A CA 1
ATOM 953 C C . LEU A 1 121 ? 13.194 12.817 43.551 1.00 72.25 121 LEU A C 1
ATOM 955 O O . LEU A 1 121 ? 12.841 13.958 43.855 1.00 72.25 121 LEU A O 1
ATOM 959 N N . LEU A 1 122 ? 13.792 12.005 44.422 1.00 76.56 122 LEU A N 1
ATOM 960 C CA . LEU A 1 122 ? 14.087 12.375 45.806 1.00 76.56 122 LEU A CA 1
ATOM 961 C C . LEU A 1 122 ? 15.136 13.501 45.889 1.00 76.56 122 LEU A C 1
ATOM 963 O O . LEU A 1 122 ? 14.987 14.435 46.682 1.00 76.56 122 LEU A O 1
ATOM 967 N N . ILE A 1 123 ? 16.148 13.494 45.013 1.00 77.75 123 ILE A N 1
ATOM 968 C CA . ILE A 1 123 ? 17.133 14.581 44.879 1.00 77.75 123 ILE A CA 1
ATOM 969 C C . ILE A 1 123 ? 16.460 15.884 44.437 1.00 77.75 123 ILE A C 1
ATOM 971 O O . ILE A 1 123 ? 16.806 16.951 44.942 1.00 77.75 123 ILE A O 1
ATOM 975 N N . LYS A 1 124 ? 15.496 15.839 43.512 1.00 70.31 124 LYS A N 1
ATOM 976 C CA . LYS A 1 124 ? 14.745 17.041 43.113 1.00 70.31 124 LYS A CA 1
ATOM 977 C C . LYS A 1 124 ? 13.899 17.577 44.263 1.00 70.31 124 LYS A C 1
ATOM 979 O O . LYS A 1 124 ? 13.948 18.774 44.540 1.00 70.31 124 LYS A O 1
ATOM 984 N N . ALA A 1 125 ? 13.198 16.695 44.973 1.00 68.00 125 ALA A N 1
ATOM 985 C CA . ALA A 1 125 ? 12.376 17.068 46.120 1.00 68.00 125 ALA A CA 1
ATOM 986 C C . ALA A 1 125 ? 13.206 17.700 47.259 1.00 68.00 125 ALA A C 1
ATOM 988 O O . ALA A 1 125 ? 12.736 18.619 47.931 1.00 68.00 125 ALA A O 1
ATOM 989 N N . SER A 1 126 ? 14.465 17.282 47.447 1.00 69.88 126 SER A N 1
ATOM 990 C CA . SER A 1 126 ? 15.341 17.826 48.499 1.00 69.88 126 SER A CA 1
ATOM 991 C C . SER A 1 126 ? 15.859 19.243 48.218 1.00 69.88 126 SER A C 1
ATOM 993 O O . SER A 1 126 ? 16.292 19.930 49.141 1.00 69.88 126 SER A O 1
ATOM 995 N N . ARG A 1 127 ? 15.737 19.745 46.979 1.00 73.88 127 ARG A N 1
ATOM 996 C CA . ARG A 1 127 ? 16.145 21.110 46.579 1.00 73.88 127 ARG A CA 1
ATOM 997 C C . ARG A 1 127 ? 15.165 22.213 47.013 1.00 73.88 127 ARG A C 1
ATOM 999 O O . ARG A 1 127 ? 15.279 23.348 46.560 1.00 73.88 127 ARG A O 1
ATOM 1006 N N . GLY A 1 128 ? 14.227 21.905 47.912 1.00 57.44 128 GLY A N 1
ATOM 1007 C CA . GLY A 1 128 ? 13.411 22.898 48.620 1.00 57.44 128 GLY A CA 1
ATOM 1008 C C . GLY A 1 128 ? 12.078 23.248 47.961 1.00 57.44 128 GLY A C 1
ATOM 1009 O O . GLY A 1 128 ? 11.443 24.220 48.362 1.00 57.44 128 GLY A O 1
ATOM 1010 N N . THR A 1 129 ? 11.627 22.477 46.969 1.00 60.62 129 THR A N 1
ATOM 1011 C CA . THR A 1 129 ? 10.285 22.641 46.392 1.00 60.62 129 THR A CA 1
ATOM 1012 C C . THR A 1 129 ? 9.343 21.614 47.027 1.00 60.62 129 THR A C 1
ATOM 1014 O O . THR A 1 129 ? 9.579 20.418 46.861 1.00 60.62 129 THR A O 1
ATOM 1017 N N . PRO A 1 130 ? 8.290 22.025 47.763 1.00 62.03 130 PRO A N 1
ATOM 1018 C CA . PRO A 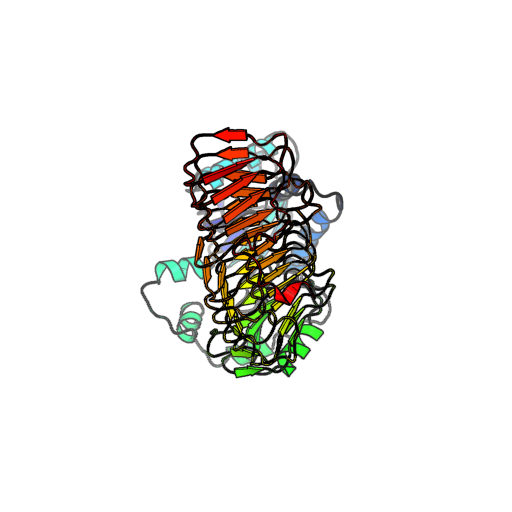1 130 ? 7.304 21.092 48.298 1.00 62.03 130 PRO A CA 1
ATOM 1019 C C . PRO A 1 130 ? 6.716 20.251 47.166 1.00 62.03 130 PRO A C 1
ATOM 1021 O O . PRO A 1 130 ? 6.115 20.786 46.232 1.00 62.03 130 PRO A O 1
ATOM 1024 N N . PHE A 1 131 ? 6.893 18.935 47.247 1.00 70.88 131 PHE A N 1
ATOM 1025 C CA . PHE A 1 131 ? 6.410 18.014 46.230 1.00 70.88 131 PHE A CA 1
ATOM 1026 C C . PHE A 1 131 ? 5.190 17.253 46.739 1.00 70.88 131 PHE A C 1
ATOM 1028 O O . PHE A 1 131 ? 5.108 16.860 47.903 1.00 70.88 131 PHE A O 1
ATOM 1035 N N . THR A 1 132 ? 4.209 17.074 45.860 1.00 74.12 132 THR A N 1
ATOM 1036 C CA . THR A 1 132 ? 2.994 16.322 46.164 1.00 74.12 132 THR A CA 1
ATOM 1037 C C . THR A 1 132 ? 3.103 14.922 45.581 1.00 74.12 132 THR A C 1
ATOM 1039 O O . THR A 1 132 ? 3.296 14.781 44.373 1.00 74.12 132 THR A O 1
ATOM 1042 N N . LEU A 1 133 ? 2.879 13.912 46.418 1.00 79.44 133 LEU A N 1
ATOM 1043 C CA . LEU A 1 133 ? 2.648 12.533 46.004 1.00 79.44 133 LEU A CA 1
ATOM 1044 C C . LEU A 1 133 ? 1.176 12.167 46.123 1.00 79.44 133 LEU A C 1
ATOM 1046 O O . LEU A 1 133 ? 0.452 12.687 46.974 1.00 79.44 133 LEU A O 1
ATOM 1050 N N . PHE A 1 134 ? 0.761 11.218 45.294 1.00 83.12 134 PHE A N 1
ATOM 1051 C CA . PHE A 1 134 ? -0.493 10.505 45.489 1.00 83.12 134 PHE A CA 1
ATOM 1052 C C . PHE A 1 134 ? -0.194 9.082 45.930 1.00 83.12 134 PHE A C 1
ATOM 1054 O O . PHE A 1 134 ? 0.725 8.437 45.424 1.00 83.12 134 PHE A O 1
ATOM 1061 N N . THR A 1 135 ? -0.972 8.612 46.896 1.00 87.00 135 THR A N 1
ATOM 1062 C CA . THR A 1 135 ? -0.861 7.265 47.448 1.00 87.00 135 THR A CA 1
ATOM 1063 C C . THR A 1 135 ? -2.178 6.533 47.269 1.00 87.00 135 THR A C 1
ATOM 1065 O O . THR A 1 135 ? -3.239 7.117 47.490 1.00 87.00 135 THR A O 1
ATOM 1068 N N . ILE A 1 136 ? -2.104 5.268 46.861 1.00 87.12 136 ILE A N 1
ATOM 1069 C CA . ILE A 1 136 ? -3.255 4.370 46.743 1.00 87.12 136 ILE A CA 1
ATOM 1070 C C . ILE A 1 136 ? -2.903 3.067 47.456 1.00 87.12 136 ILE A C 1
ATOM 1072 O O . ILE A 1 136 ? -2.018 2.340 47.012 1.00 87.12 136 ILE A O 1
ATOM 1076 N N . GLU A 1 137 ? -3.582 2.785 48.560 1.00 89.19 137 GLU A N 1
ATOM 1077 C CA . GLU A 1 137 ? -3.571 1.500 49.248 1.00 89.19 137 GLU A CA 1
ATOM 1078 C C . GLU A 1 137 ? -4.692 0.614 48.698 1.00 89.19 137 GLU A C 1
ATOM 1080 O O . GLU A 1 137 ? -5.871 0.971 48.740 1.00 89.19 137 GLU A O 1
ATOM 1085 N N . MET A 1 138 ? -4.312 -0.553 48.196 1.00 88.62 138 MET A N 1
ATOM 1086 C CA . MET A 1 138 ? -5.184 -1.478 47.482 1.00 88.62 138 MET A CA 1
ATOM 1087 C C . MET A 1 138 ? -4.932 -2.926 47.905 1.00 88.62 138 MET A C 1
ATOM 1089 O O . MET A 1 138 ? -3.945 -3.238 48.575 1.00 88.62 138 MET A O 1
ATOM 1093 N N . GLU A 1 139 ? -5.822 -3.824 47.507 1.00 85.69 139 GLU A N 1
ATOM 1094 C CA . GLU A 1 139 ? -5.659 -5.263 47.697 1.00 85.69 139 GLU A CA 1
ATOM 1095 C C . GLU A 1 139 ? -4.341 -5.781 47.104 1.00 85.69 139 GLU A C 1
ATOM 1097 O O . GLU A 1 139 ? -3.980 -5.476 45.964 1.00 85.69 139 GLU A O 1
ATOM 1102 N N . LEU A 1 140 ? -3.610 -6.592 47.880 1.00 86.38 140 LEU A N 1
ATOM 1103 C CA . LEU A 1 140 ? -2.426 -7.271 47.367 1.00 86.38 140 LEU A CA 1
ATOM 1104 C C . LEU A 1 140 ? -2.846 -8.428 46.456 1.00 86.38 140 LEU A C 1
ATOM 1106 O O . LEU A 1 140 ? -3.173 -9.518 46.923 1.00 86.38 140 LEU A O 1
ATOM 1110 N N . CYS A 1 141 ? -2.771 -8.196 45.151 1.00 82.88 141 CYS A N 1
ATOM 1111 C CA . CYS A 1 141 ? -3.020 -9.223 44.147 1.00 82.88 141 CYS A CA 1
ATOM 1112 C C . CYS A 1 141 ? -1.800 -10.139 43.948 1.00 82.88 141 CYS A C 1
ATOM 1114 O O . CYS A 1 141 ? -0.660 -9.783 44.261 1.00 82.88 141 CYS A O 1
ATOM 1116 N N . GLY A 1 142 ? -2.045 -11.329 43.393 1.00 78.00 142 GLY A N 1
ATOM 1117 C CA . GLY A 1 142 ? -0.990 -12.225 42.920 1.00 78.00 142 GLY A CA 1
ATOM 1118 C C . GLY A 1 142 ? -0.260 -11.690 41.681 1.00 78.00 142 GLY A C 1
ATOM 1119 O O . GLY A 1 142 ? -0.295 -10.503 41.361 1.00 78.00 142 GLY A O 1
ATOM 1120 N N . GLN A 1 143 ? 0.411 -12.583 40.949 1.00 72.00 143 GLN A N 1
ATOM 1121 C CA . GLN A 1 143 ? 1.014 -12.222 39.663 1.00 72.00 143 GLN A CA 1
ATOM 1122 C C . GLN A 1 143 ? -0.053 -11.687 38.699 1.00 72.00 143 GLN A C 1
ATOM 1124 O O . GLN A 1 143 ? -1.157 -12.227 38.630 1.00 72.00 143 GLN A O 1
ATOM 1129 N N . ASN A 1 144 ? 0.288 -10.657 37.921 1.00 76.56 144 ASN A N 1
ATOM 1130 C CA . ASN A 1 144 ? -0.588 -10.217 36.839 1.00 76.56 144 ASN A CA 1
ATOM 1131 C C . ASN A 1 144 ? -0.718 -11.320 35.768 1.00 76.56 144 ASN A C 1
ATOM 1133 O O . ASN A 1 144 ? 0.167 -12.170 35.628 1.00 76.56 144 ASN A O 1
ATOM 1137 N N . LEU A 1 145 ? -1.805 -11.277 34.991 1.00 69.62 145 LEU A N 1
ATOM 1138 C CA . LEU A 1 145 ? -2.123 -12.284 33.971 1.00 69.62 145 LEU A CA 1
ATOM 1139 C C . LEU A 1 145 ? -0.960 -12.521 32.996 1.00 69.62 145 LEU A C 1
ATOM 1141 O O . LEU A 1 145 ? -0.665 -13.663 32.665 1.00 69.62 145 LEU A O 1
ATOM 1145 N N . ARG A 1 146 ? -0.258 -11.463 32.571 1.00 70.19 146 ARG A N 1
ATOM 1146 C CA . ARG A 1 146 ? 0.884 -11.582 31.652 1.00 70.19 146 ARG A CA 1
ATOM 1147 C C . ARG A 1 146 ? 2.018 -12.402 32.271 1.00 70.19 146 ARG A C 1
ATOM 1149 O O . ARG A 1 146 ? 2.507 -13.332 31.636 1.00 70.19 146 ARG A O 1
ATOM 1156 N N . SER A 1 147 ? 2.428 -12.068 33.493 1.00 70.38 147 SER A N 1
ATOM 1157 C CA . SER A 1 147 ? 3.480 -12.791 34.213 1.00 70.38 147 SER A CA 1
ATOM 1158 C C . SER A 1 147 ? 3.070 -14.235 34.485 1.00 70.38 147 SER A C 1
ATOM 1160 O O . SER A 1 147 ? 3.866 -15.146 34.273 1.00 70.38 147 SER A O 1
ATOM 1162 N N . TRP A 1 148 ? 1.813 -14.453 34.878 1.00 72.94 148 TRP A N 1
ATOM 1163 C CA . TRP A 1 148 ? 1.288 -15.791 35.120 1.00 72.94 148 TRP A CA 1
ATOM 1164 C C . TRP A 1 148 ? 1.282 -16.640 33.843 1.00 72.94 148 TRP A C 1
ATOM 1166 O O . TRP A 1 148 ? 1.772 -17.768 33.863 1.00 72.94 148 TRP A O 1
ATOM 1176 N N . LEU A 1 149 ? 0.802 -16.095 32.718 1.00 65.00 149 LEU A N 1
ATOM 1177 C CA . LEU A 1 149 ? 0.817 -16.765 31.411 1.00 65.00 149 LEU A CA 1
ATOM 1178 C C . LEU A 1 149 ? 2.235 -17.126 30.986 1.00 65.00 149 LEU A C 1
ATOM 1180 O O . LEU A 1 149 ? 2.474 -18.229 30.507 1.00 65.00 149 LEU A O 1
ATOM 1184 N N . HIS A 1 150 ? 3.186 -16.217 31.192 1.00 69.38 150 HIS A N 1
ATOM 1185 C CA . HIS A 1 150 ? 4.581 -16.467 30.864 1.00 69.38 150 HIS A CA 1
ATOM 1186 C C . HIS A 1 150 ? 5.154 -17.626 31.696 1.00 69.38 150 HIS A C 1
ATOM 1188 O O . HIS A 1 150 ? 5.738 -18.559 31.141 1.00 69.38 150 HIS A O 1
ATOM 1194 N N . SER A 1 151 ? 4.928 -17.618 33.015 1.00 70.00 151 SER A N 1
ATOM 1195 C CA . SER A 1 151 ? 5.358 -18.683 33.932 1.00 70.00 151 SER A CA 1
ATOM 1196 C C . SER A 1 151 ? 4.661 -20.027 33.700 1.00 70.00 151 SER A C 1
ATOM 1198 O O . SER A 1 151 ? 5.183 -21.058 34.115 1.00 70.00 151 SER A O 1
ATOM 1200 N N . ASN A 1 152 ? 3.508 -20.034 33.028 1.00 61.09 152 ASN A N 1
ATOM 1201 C CA . AS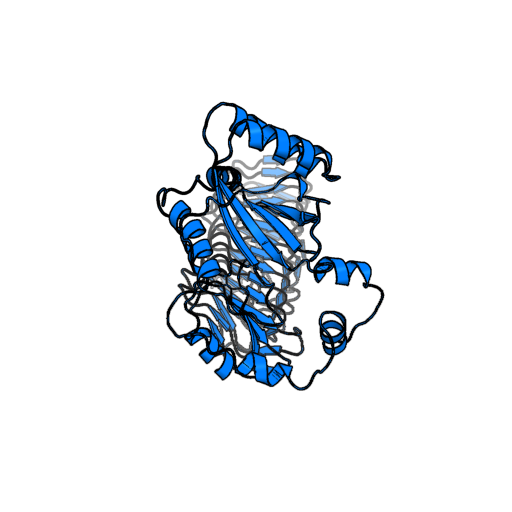N A 1 152 ? 2.710 -21.230 32.766 1.00 61.09 152 ASN A CA 1
ATOM 1202 C C . ASN A 1 152 ? 2.583 -21.568 31.268 1.00 61.09 152 ASN A C 1
ATOM 1204 O O . ASN A 1 152 ? 1.771 -22.409 30.889 1.00 61.09 152 ASN A O 1
ATOM 1208 N N . SER A 1 153 ? 3.415 -20.963 30.418 1.00 58.25 153 SER A N 1
ATOM 1209 C CA . SER A 1 153 ? 3.352 -21.051 28.948 1.00 58.25 153 SER A CA 1
ATOM 1210 C C . SER A 1 153 ? 3.490 -22.470 28.373 1.00 58.25 153 SER A C 1
ATOM 1212 O O . SER A 1 153 ? 3.138 -22.714 27.222 1.00 58.25 153 SER A O 1
ATOM 1214 N N . HIS A 1 154 ? 3.956 -23.430 29.174 1.00 55.66 154 HIS A N 1
ATOM 1215 C CA . HIS A 1 154 ? 4.058 -24.845 28.803 1.00 55.66 154 HIS A CA 1
ATOM 1216 C C . HIS A 1 154 ? 2.749 -25.634 28.955 1.00 55.66 154 HIS A C 1
ATOM 1218 O O . HIS A 1 154 ? 2.693 -26.805 28.580 1.00 55.66 154 HIS A O 1
ATOM 1224 N N . ARG A 1 155 ? 1.698 -25.031 29.517 1.00 54.59 155 ARG A N 1
ATOM 1225 C CA . ARG A 1 155 ? 0.384 -25.656 29.681 1.00 54.59 155 ARG A CA 1
ATOM 1226 C C . ARG A 1 155 ? -0.587 -25.055 28.666 1.00 54.59 155 ARG A C 1
ATOM 1228 O O . ARG A 1 155 ? -0.734 -23.840 28.582 1.00 54.59 155 ARG A O 1
ATOM 1235 N N . LYS A 1 156 ? -1.249 -25.913 27.884 1.00 50.53 156 LYS A N 1
ATOM 1236 C CA . LYS A 1 156 ? -2.437 -25.510 27.124 1.00 50.53 156 LYS A CA 1
ATOM 1237 C C . LYS A 1 156 ? -3.568 -25.357 28.129 1.00 50.53 156 LYS A C 1
ATOM 1239 O O . LYS A 1 156 ? -3.924 -26.336 28.774 1.00 50.53 156 LYS A O 1
ATOM 1244 N N . TYR A 1 157 ? -4.074 -24.143 28.267 1.00 51.56 157 TYR A N 1
ATOM 1245 C CA . TYR A 1 157 ? -5.275 -23.866 29.038 1.00 51.56 157 TYR A CA 1
ATOM 1246 C C . TYR A 1 157 ? -6.415 -23.644 28.066 1.00 51.56 157 TYR A C 1
ATOM 1248 O O . TYR A 1 157 ? -6.249 -22.904 27.094 1.00 51.56 157 TYR A O 1
ATOM 1256 N N . ASP A 1 158 ? -7.560 -24.252 28.338 1.00 50.06 158 ASP A N 1
ATOM 1257 C CA . ASP A 1 158 ? -8.795 -23.786 27.727 1.00 50.06 158 ASP A CA 1
ATOM 1258 C C . ASP A 1 158 ? -9.170 -22.427 28.353 1.00 50.06 158 ASP A C 1
ATOM 1260 O O . ASP A 1 158 ? -8.898 -22.194 29.535 1.00 50.06 158 ASP A O 1
ATOM 1264 N N . LEU A 1 159 ? -9.760 -21.497 27.594 1.00 46.44 159 LEU A N 1
ATOM 1265 C CA . LEU A 1 159 ? -10.101 -20.153 28.104 1.00 46.44 159 LEU A CA 1
ATOM 1266 C C . LEU A 1 159 ? -10.945 -20.207 29.403 1.00 46.44 159 LEU A C 1
ATOM 1268 O O . LEU A 1 159 ? -10.669 -19.429 30.321 1.00 46.44 159 LEU A O 1
ATOM 1272 N N . PRO A 1 160 ? -11.888 -21.160 29.565 1.00 44.84 160 PRO A N 1
ATOM 1273 C CA . PRO A 1 160 ? -12.583 -21.376 30.832 1.00 44.84 160 PRO A CA 1
ATOM 1274 C C . PRO A 1 160 ? -11.655 -21.799 31.982 1.00 44.84 160 PRO A C 1
ATOM 1276 O O . PRO A 1 160 ? -11.788 -21.288 33.090 1.00 44.84 160 PRO A O 1
ATOM 1279 N N . GLU A 1 161 ? -10.676 -22.674 31.741 1.00 44.84 161 GLU A N 1
ATOM 1280 C CA . GLU A 1 161 ? -9.707 -23.112 32.759 1.00 44.84 161 GLU A CA 1
ATOM 1281 C C . GLU A 1 161 ? -8.755 -21.984 33.170 1.00 44.84 161 GLU A C 1
ATOM 1283 O O . GLU A 1 161 ? -8.394 -21.863 34.342 1.00 44.84 161 GLU A O 1
ATOM 1288 N N . LEU A 1 162 ? -8.387 -21.126 32.216 1.00 47.28 162 LEU A N 1
ATOM 1289 C CA . LEU A 1 162 ? -7.592 -19.923 32.444 1.00 47.28 162 LEU A CA 1
ATOM 1290 C C . LEU A 1 162 ? -8.333 -18.938 33.362 1.00 47.28 162 LEU A C 1
ATOM 1292 O O . LEU A 1 162 ? -7.757 -18.392 34.303 1.00 47.28 162 LEU A O 1
ATOM 1296 N N . ILE A 1 163 ? -9.634 -18.756 33.130 1.00 46.62 163 ILE A N 1
ATOM 1297 C CA . ILE A 1 163 ? -10.514 -17.917 33.952 1.00 46.62 163 ILE A CA 1
ATOM 1298 C C . ILE A 1 163 ? -10.709 -18.531 35.352 1.00 46.62 163 ILE A C 1
ATOM 1300 O O . ILE A 1 163 ? -10.658 -17.813 36.357 1.00 46.62 163 ILE A O 1
ATOM 1304 N N . VAL A 1 164 ? -10.868 -19.858 35.437 1.00 42.19 164 VAL A N 1
ATOM 1305 C CA . VAL A 1 164 ? -10.997 -20.631 36.688 1.00 42.19 164 VAL A CA 1
ATOM 1306 C C . VAL A 1 164 ? -9.732 -20.537 37.549 1.00 42.19 164 VAL A C 1
ATOM 1308 O O . VAL A 1 164 ? -9.826 -20.276 38.753 1.00 42.19 164 VAL A O 1
ATOM 1311 N N . ALA A 1 165 ? -8.550 -20.692 36.945 1.00 44.41 165 ALA A N 1
ATOM 1312 C CA . ALA A 1 165 ? -7.260 -20.676 37.635 1.00 44.41 165 ALA A CA 1
ATOM 1313 C C . ALA A 1 165 ? -6.920 -19.313 38.256 1.00 44.41 165 ALA A C 1
ATOM 1315 O O . ALA A 1 165 ? -6.205 -19.252 39.257 1.00 44.41 165 ALA A O 1
ATOM 1316 N N . MET A 1 166 ? -7.446 -18.226 37.687 1.00 47.75 166 MET A N 1
ATOM 1317 C CA . MET A 1 166 ? -7.127 -16.870 38.122 1.00 47.75 166 MET A CA 1
ATOM 1318 C C . MET A 1 166 ? -8.022 -16.323 39.241 1.00 47.75 166 MET A C 1
ATOM 1320 O O . MET A 1 166 ? -7.686 -15.268 39.772 1.00 47.75 166 MET A O 1
ATOM 1324 N N . THR A 1 167 ? -9.149 -16.970 39.599 1.00 49.97 167 THR A N 1
ATOM 1325 C CA . THR A 1 167 ? -10.165 -16.282 40.439 1.00 49.97 167 THR A CA 1
ATOM 1326 C C . THR A 1 167 ? -11.055 -17.102 41.422 1.00 49.97 167 THR A C 1
ATOM 1328 O O . THR A 1 167 ? -11.592 -16.461 42.313 1.00 49.97 167 THR A O 1
ATOM 1331 N N . ARG A 1 168 ? -11.199 -18.452 41.369 1.00 40.44 168 ARG A N 1
ATOM 1332 C CA . ARG A 1 168 ? -12.032 -19.348 42.275 1.00 40.44 168 ARG A CA 1
ATOM 1333 C C . ARG A 1 168 ? -13.563 -19.033 42.454 1.00 40.44 168 ARG A C 1
ATOM 1335 O O . ARG A 1 168 ? -13.975 -17.903 42.223 1.00 40.44 168 ARG A O 1
ATOM 1342 N N . PRO A 1 169 ? -14.436 -19.948 42.973 1.00 40.16 169 PRO A N 1
ATOM 1343 C CA . PRO A 1 169 ? -14.602 -21.388 42.724 1.00 40.16 169 PRO A CA 1
ATOM 1344 C C . PRO A 1 169 ? -15.964 -21.816 42.094 1.00 40.16 169 PRO A C 1
ATOM 1346 O O . PRO A 1 169 ? -16.134 -23.012 41.893 1.00 40.16 169 PRO A O 1
ATOM 1349 N N . ILE A 1 170 ? -16.924 -20.931 41.775 1.00 47.34 170 ILE A N 1
ATOM 1350 C CA . ILE A 1 170 ? -18.236 -21.336 41.199 1.00 47.34 170 ILE A CA 1
ATOM 1351 C C . ILE A 1 170 ? -18.495 -20.611 39.857 1.00 47.34 170 ILE A C 1
ATOM 1353 O O . ILE A 1 170 ? -18.577 -19.381 39.846 1.00 47.34 170 ILE A O 1
ATOM 1357 N N . PRO A 1 171 ? -18.551 -21.335 38.718 1.00 41.19 171 PRO A N 1
ATOM 1358 C CA . PRO A 1 171 ? -18.666 -20.758 37.371 1.00 41.19 171 PRO A CA 1
ATOM 1359 C C . PRO A 1 171 ? -20.034 -20.167 37.002 1.00 41.19 171 PRO A C 1
ATOM 1361 O O . PRO A 1 171 ? -20.079 -19.211 36.228 1.00 41.19 171 PRO A O 1
ATOM 1364 N N . GLU A 1 172 ? -21.142 -20.710 37.514 1.00 43.66 172 GLU A N 1
ATOM 1365 C CA . GLU A 1 172 ? -22.485 -20.379 37.008 1.00 43.66 172 GLU A CA 1
ATOM 1366 C C . GLU A 1 172 ? -23.022 -19.004 37.453 1.00 43.66 172 GLU A C 1
ATOM 1368 O O . GLU A 1 172 ? -23.944 -18.476 36.832 1.00 43.66 172 GLU A O 1
ATOM 1373 N N . GLU A 1 173 ? -22.443 -18.385 38.485 1.00 44.56 173 GLU A N 1
ATOM 1374 C CA . GLU A 1 173 ? -22.915 -17.094 39.022 1.00 44.56 173 GLU A CA 1
ATOM 1375 C C . GLU A 1 173 ? -22.372 -15.884 38.229 1.00 44.56 173 GLU A C 1
ATOM 1377 O O . GLU A 1 173 ? -23.015 -14.841 38.138 1.00 44.56 173 GLU A O 1
ATOM 1382 N N . ARG A 1 174 ? -21.244 -16.043 37.523 1.00 49.97 174 ARG A N 1
ATOM 1383 C CA . ARG A 1 174 ? -20.499 -14.922 36.913 1.00 49.97 174 ARG A CA 1
ATOM 1384 C C . ARG A 1 174 ? -21.139 -14.310 35.669 1.00 49.97 174 ARG A C 1
ATOM 1386 O O . ARG A 1 174 ? -20.969 -13.118 35.427 1.00 49.97 174 ARG A O 1
ATOM 1393 N N . PHE A 1 175 ? -21.862 -15.098 34.873 1.00 40.22 175 PHE A N 1
ATOM 1394 C CA . PHE A 1 175 ? -22.549 -14.569 33.687 1.00 40.22 175 PHE A CA 1
ATOM 1395 C C . PHE A 1 175 ? -23.719 -13.655 34.066 1.00 40.22 175 PHE A C 1
ATOM 1397 O O . PHE A 1 175 ? -23.965 -12.675 33.373 1.00 40.22 175 PHE A O 1
ATOM 1404 N N . LYS A 1 176 ? -24.373 -13.916 35.206 1.00 38.88 176 LYS A N 1
ATOM 1405 C CA . LYS A 1 176 ? -25.421 -13.039 35.742 1.00 38.88 176 LYS A CA 1
ATOM 1406 C C . LYS A 1 176 ? -24.855 -11.761 36.358 1.00 38.88 176 LYS A C 1
ATOM 1408 O O . LYS A 1 176 ? -25.487 -10.717 36.259 1.00 38.88 176 LYS A O 1
ATOM 1413 N N . ASP A 1 177 ? -23.672 -11.814 36.961 1.00 37.53 177 ASP A N 1
ATOM 1414 C CA . ASP A 1 177 ? -23.115 -10.666 37.687 1.00 37.53 177 ASP A CA 1
ATOM 1415 C C . ASP A 1 177 ? -22.498 -9.597 36.771 1.00 37.53 177 ASP A C 1
ATOM 1417 O O . ASP A 1 177 ? -22.583 -8.409 37.078 1.00 37.53 177 ASP A O 1
ATOM 1421 N N . ILE A 1 178 ? -21.965 -9.985 35.603 1.00 41.03 178 ILE A N 1
ATOM 1422 C CA . ILE A 1 178 ? -21.532 -9.033 34.561 1.00 41.03 178 ILE A CA 1
ATOM 1423 C C . ILE A 1 178 ? -22.740 -8.319 33.930 1.00 41.03 178 ILE A C 1
ATOM 1425 O O . ILE A 1 178 ? -22.668 -7.122 33.663 1.00 41.03 178 ILE A O 1
ATOM 1429 N N . GLU A 1 179 ? -23.863 -9.021 33.738 1.00 35.81 179 GLU A N 1
ATOM 1430 C CA . GLU A 1 179 ? -25.125 -8.425 33.267 1.00 35.81 179 GLU A CA 1
ATOM 1431 C C . GLU A 1 179 ? -25.767 -7.486 34.306 1.00 35.81 179 GLU A C 1
ATOM 1433 O O . GLU A 1 179 ? -26.479 -6.554 33.936 1.00 35.81 179 GLU A O 1
ATOM 1438 N N . ASN A 1 180 ? -25.485 -7.687 35.599 1.00 35.72 180 ASN A N 1
ATOM 1439 C CA . ASN A 1 180 ? -26.026 -6.886 36.702 1.00 35.72 180 ASN A CA 1
ATOM 1440 C C . ASN A 1 180 ? -25.187 -5.645 37.060 1.00 35.72 180 ASN A C 1
ATOM 1442 O O . ASN A 1 180 ? -25.552 -4.910 37.985 1.00 35.72 180 ASN A O 1
ATOM 1446 N N . LEU A 1 181 ? -24.095 -5.364 36.339 1.00 36.56 181 LEU A N 1
ATOM 1447 C CA . LEU A 1 181 ? -23.396 -4.080 36.425 1.00 36.56 181 LEU A CA 1
ATOM 1448 C C . LEU A 1 181 ? -24.280 -2.980 35.818 1.00 36.56 181 LEU A C 1
ATOM 1450 O O . LEU A 1 181 ? -24.156 -2.607 34.652 1.00 36.56 181 LEU A O 1
ATOM 1454 N N . VAL A 1 182 ? -25.190 -2.440 36.629 1.00 32.38 182 VAL A N 1
ATOM 1455 C CA . VAL A 1 182 ? -25.905 -1.205 36.305 1.00 32.38 182 VAL A CA 1
ATOM 1456 C C . VAL A 1 182 ? -24.889 -0.068 36.363 1.00 32.38 182 VAL A C 1
ATOM 1458 O O . VAL A 1 182 ? -24.602 0.474 37.429 1.00 32.38 182 VAL A O 1
ATOM 1461 N N . PHE A 1 183 ? -24.330 0.292 35.208 1.00 34.53 183 PHE A N 1
ATOM 1462 C CA . PHE A 1 183 ? -23.644 1.567 35.046 1.00 34.53 183 PHE A CA 1
ATOM 1463 C C . PHE A 1 183 ? -24.664 2.664 35.350 1.00 34.53 183 PHE A C 1
ATOM 1465 O O . PHE A 1 183 ? -25.632 2.841 34.605 1.00 34.53 183 PHE A O 1
ATOM 1472 N N . SER A 1 184 ? -24.494 3.380 36.465 1.00 31.58 184 SER A N 1
ATOM 1473 C CA . SER A 1 184 ? -25.271 4.591 36.698 1.00 31.58 184 SER A CA 1
ATOM 1474 C C . SER A 1 184 ? -25.034 5.510 35.508 1.00 31.58 184 SER A C 1
ATOM 1476 O O . SER A 1 184 ? -23.897 5.843 35.186 1.00 31.58 184 SER A O 1
ATOM 1478 N N . THR A 1 185 ? -26.110 5.892 34.829 1.00 32.97 185 THR A N 1
ATOM 1479 C CA . THR A 1 185 ? -26.117 6.648 33.567 1.00 32.97 185 THR A CA 1
ATOM 1480 C C . THR A 1 185 ? -25.614 8.087 33.691 1.00 32.97 185 THR A C 1
ATOM 1482 O O . THR A 1 185 ? -25.850 8.896 3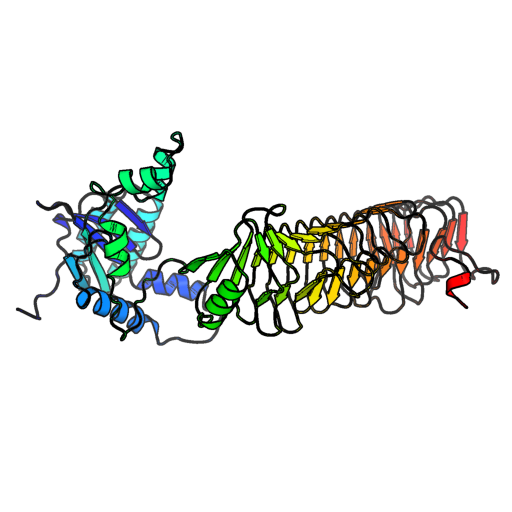2.802 1.00 32.97 185 THR A O 1
ATOM 1485 N N . ASN A 1 186 ? -24.922 8.416 34.774 1.00 30.58 186 ASN A N 1
ATOM 1486 C CA . ASN A 1 186 ? -24.266 9.687 34.974 1.00 30.58 186 ASN A CA 1
ATOM 1487 C C . ASN A 1 186 ? -22.816 9.405 35.357 1.00 30.58 186 ASN A C 1
ATOM 1489 O O . ASN A 1 186 ? -22.557 8.727 36.346 1.00 30.58 186 ASN A O 1
ATOM 1493 N N . GLU A 1 187 ? -21.928 10.006 34.569 1.00 30.69 187 GLU A N 1
ATOM 1494 C CA . GLU A 1 187 ? -20.501 10.222 34.813 1.00 30.69 187 GLU A CA 1
ATOM 1495 C C . GLU A 1 187 ? -19.524 9.232 34.157 1.00 30.69 187 GLU A C 1
ATOM 1497 O O . GLU A 1 187 ? -19.614 8.008 34.225 1.00 30.69 187 GLU A O 1
ATOM 1502 N N . ASN A 1 188 ? -18.589 9.843 33.425 1.00 31.72 188 ASN A N 1
ATOM 1503 C CA . ASN A 1 188 ? -17.547 9.210 32.639 1.00 31.72 188 ASN A CA 1
ATOM 1504 C C . ASN A 1 188 ? -16.561 8.493 33.565 1.00 31.72 188 ASN A C 1
ATOM 1506 O O . ASN A 1 188 ? -15.655 9.112 34.117 1.00 31.72 188 ASN A O 1
ATOM 1510 N N . TYR A 1 189 ? -16.688 7.175 33.679 1.00 30.00 189 TYR A N 1
ATOM 1511 C CA . TYR A 1 189 ? -15.637 6.348 34.257 1.00 30.00 189 TYR A CA 1
ATOM 1512 C C . TYR A 1 189 ? -14.427 6.326 33.316 1.00 30.00 189 TYR A C 1
ATOM 1514 O O . TYR A 1 189 ? -14.380 5.578 32.334 1.00 30.00 189 TYR A O 1
ATOM 1522 N N . TYR A 1 190 ? -13.425 7.145 33.630 1.00 27.62 190 TYR A N 1
ATOM 1523 C CA . TYR A 1 190 ? -12.067 6.945 33.145 1.00 27.62 190 TYR A CA 1
ATOM 1524 C C . TYR A 1 190 ? -11.410 5.871 34.008 1.00 27.62 190 TYR A C 1
ATOM 1526 O O . TYR A 1 190 ? -10.709 6.144 34.975 1.00 27.62 190 TYR A O 1
ATOM 1534 N N . PHE A 1 191 ? -11.589 4.614 33.612 1.00 25.67 191 PHE A N 1
ATOM 1535 C CA . PHE A 1 191 ? -10.409 3.769 33.612 1.00 25.67 191 PHE A CA 1
ATOM 1536 C C . PHE A 1 191 ? -9.496 4.357 32.530 1.00 25.67 191 PHE A C 1
ATOM 1538 O O . PHE A 1 191 ? -9.929 4.542 31.390 1.00 25.67 191 PHE A O 1
ATOM 1545 N N . VAL A 1 192 ? -8.236 4.627 32.856 1.00 28.95 192 VAL A N 1
ATOM 1546 C CA . VAL A 1 192 ? -7.178 4.690 31.847 1.00 28.95 192 VAL A CA 1
ATOM 1547 C C . VAL A 1 192 ? -6.539 3.303 31.799 1.00 28.95 192 VAL A C 1
ATOM 1549 O O . VAL A 1 192 ? -5.484 3.095 32.405 1.00 28.95 192 VAL A O 1
ATOM 1552 N N . PRO A 1 193 ? -7.120 2.299 31.108 1.00 31.12 193 PRO A N 1
ATOM 1553 C CA . PRO A 1 193 ? -6.249 1.349 30.465 1.00 31.12 193 PRO A CA 1
ATOM 1554 C C . PRO A 1 193 ? -5.557 2.111 29.338 1.00 31.12 193 PRO A C 1
ATOM 1556 O O . PRO A 1 193 ? -6.140 2.943 28.640 1.00 31.12 193 PRO A O 1
ATOM 1559 N N . THR A 1 194 ? -4.285 1.817 29.163 1.00 34.53 194 THR A N 1
ATOM 1560 C CA . THR A 1 194 ? -3.616 1.891 27.870 1.00 34.53 194 THR A CA 1
ATOM 1561 C C . THR A 1 194 ? -4.604 1.486 26.768 1.00 34.53 194 THR A C 1
ATOM 1563 O O . THR A 1 194 ? -4.880 0.307 26.652 1.00 34.53 194 THR A O 1
ATOM 1566 N N . GLN A 1 195 ? -5.185 2.470 26.060 1.00 42.16 195 GLN A N 1
ATOM 1567 C CA . GLN A 1 195 ? -6.239 2.331 25.039 1.00 42.16 195 GLN A CA 1
ATOM 1568 C C . GLN A 1 195 ? -7.295 1.251 25.358 1.00 42.16 195 GLN A C 1
ATOM 1570 O O . GLN A 1 195 ? -7.071 0.078 25.095 1.00 42.16 195 GLN A O 1
ATOM 1575 N N . VAL A 1 196 ? -8.474 1.630 25.874 1.00 44.00 196 VAL A N 1
ATOM 1576 C CA . VAL A 1 196 ? -9.615 0.694 25.962 1.00 44.00 196 VAL A CA 1
ATOM 1577 C C . VAL A 1 196 ? -9.911 0.172 24.549 1.00 44.00 196 VAL A C 1
ATOM 1579 O O . VAL A 1 196 ? -10.478 0.897 23.731 1.00 44.00 196 VAL A O 1
ATOM 1582 N N . GLU A 1 197 ? -9.499 -1.059 24.263 1.00 54.91 197 GLU A N 1
ATOM 1583 C CA . GLU A 1 197 ? -9.892 -1.794 23.069 1.00 54.91 197 GLU A CA 1
ATOM 1584 C C . GLU A 1 197 ? -11.232 -2.452 23.373 1.00 54.91 197 GLU A C 1
ATOM 1586 O O . GLU A 1 197 ? -11.333 -3.306 24.256 1.00 54.91 197 GLU A O 1
ATOM 1591 N N . ILE A 1 198 ? -12.284 -2.020 22.683 1.00 57.75 198 ILE A N 1
ATOM 1592 C CA . ILE A 1 198 ? -13.579 -2.693 22.774 1.00 57.75 198 ILE A CA 1
ATOM 1593 C C . ILE A 1 198 ? -13.576 -3.778 21.706 1.00 57.75 198 ILE A C 1
ATOM 1595 O O . ILE A 1 198 ? -13.557 -3.461 20.519 1.00 57.75 198 ILE A O 1
ATOM 1599 N N . LEU A 1 199 ? -13.546 -5.039 22.135 1.00 70.62 199 LEU A N 1
ATOM 1600 C CA . LEU A 1 199 ? -13.579 -6.191 21.244 1.00 70.62 199 LEU A CA 1
ATOM 1601 C C . LEU A 1 199 ? -15.017 -6.685 21.084 1.00 70.62 199 LEU A C 1
ATOM 1603 O O . LEU A 1 199 ? -15.618 -7.175 22.038 1.00 70.62 199 LEU A O 1
ATOM 1607 N N . HIS A 1 200 ? -15.538 -6.616 19.864 1.00 74.31 200 HIS A N 1
ATOM 1608 C CA . HIS A 1 200 ? -16.788 -7.266 19.484 1.00 74.31 200 HIS A CA 1
ATOM 1609 C C . HIS A 1 200 ? -16.492 -8.447 18.572 1.00 74.31 200 HIS A C 1
ATOM 1611 O O . HIS A 1 200 ? -15.759 -8.300 17.602 1.00 74.31 200 HIS A O 1
ATOM 1617 N N . SER A 1 201 ? -17.075 -9.608 18.857 1.00 81.19 201 SER A N 1
ATOM 1618 C CA . SER A 1 201 ? -17.106 -10.724 17.906 1.00 81.19 201 SER A CA 1
ATOM 1619 C C . SER A 1 201 ? -18.476 -10.738 17.247 1.00 81.19 201 SER A C 1
ATOM 1621 O O . SER A 1 201 ? -19.478 -10.746 17.958 1.00 81.19 201 SER A O 1
ATOM 1623 N N . VAL A 1 202 ? -18.518 -10.689 15.917 1.00 81.19 202 VAL A N 1
ATOM 1624 C CA . VAL A 1 202 ? -19.767 -10.515 15.161 1.00 81.19 202 VAL A CA 1
ATOM 1625 C C . VAL A 1 202 ? -19.959 -11.609 14.130 1.00 81.19 202 VAL A C 1
ATOM 1627 O O . VAL A 1 202 ? -19.003 -12.071 13.503 1.00 81.19 202 VAL A O 1
ATOM 1630 N N . THR A 1 203 ? -21.213 -11.987 13.903 1.00 82.38 203 THR A N 1
ATOM 1631 C CA . THR A 1 203 ? -21.570 -13.034 12.931 1.00 82.38 203 THR A CA 1
ATOM 1632 C C . THR A 1 203 ? -22.269 -12.499 11.690 1.00 82.38 203 THR A C 1
ATOM 1634 O O . THR A 1 203 ? -22.359 -13.223 10.705 1.00 82.38 203 THR A O 1
ATOM 1637 N N . CYS A 1 204 ? -22.740 -11.249 11.692 1.00 84.94 204 CYS A N 1
ATOM 1638 C CA . CYS A 1 204 ? -23.449 -10.665 10.555 1.00 84.94 204 CYS A CA 1
ATOM 1639 C C . CYS A 1 204 ? -23.127 -9.177 10.353 1.00 84.94 204 CYS A C 1
ATOM 1641 O O . CYS A 1 204 ? -22.613 -8.500 11.244 1.00 84.94 204 CYS A O 1
ATOM 1643 N N . THR A 1 205 ? -23.441 -8.649 9.168 1.00 87.38 205 THR A N 1
ATOM 1644 C CA . THR A 1 205 ? -23.152 -7.250 8.814 1.00 87.38 205 THR A CA 1
ATOM 1645 C C . THR A 1 205 ? -23.996 -6.249 9.605 1.00 87.38 205 THR A C 1
ATOM 1647 O O . THR A 1 205 ? -23.518 -5.159 9.915 1.00 87.38 205 THR A O 1
ATOM 1650 N N . GLN A 1 206 ? -25.230 -6.600 9.976 1.00 88.06 206 GLN A N 1
ATOM 1651 C CA . GLN A 1 206 ? -26.114 -5.715 10.743 1.00 88.06 206 GLN A CA 1
ATOM 1652 C C . GLN A 1 206 ? -25.532 -5.391 12.127 1.00 88.06 206 GLN A C 1
ATOM 1654 O O . GLN A 1 206 ? -25.584 -4.237 12.545 1.00 88.06 206 GLN A O 1
ATOM 1659 N N . GLU A 1 207 ? -24.906 -6.366 12.795 1.00 84.62 207 GLU A N 1
ATOM 1660 C CA . GLU A 1 207 ? -24.196 -6.143 14.063 1.00 84.62 207 GLU A CA 1
ATOM 1661 C C . GLU A 1 207 ? -23.060 -5.123 13.900 1.00 84.62 207 GLU A C 1
ATOM 1663 O O . GLU A 1 207 ? -22.916 -4.222 14.725 1.00 84.62 207 GLU A O 1
ATOM 1668 N N . ILE A 1 208 ? -22.294 -5.215 12.806 1.00 86.12 208 ILE A N 1
ATOM 1669 C CA . ILE A 1 208 ? -21.202 -4.278 12.499 1.00 86.12 208 ILE A CA 1
ATOM 1670 C C . ILE A 1 208 ? -21.747 -2.860 12.360 1.00 86.12 208 ILE A C 1
ATOM 1672 O O . ILE A 1 208 ? -21.203 -1.936 12.961 1.00 86.12 208 ILE A O 1
ATOM 1676 N N . ALA A 1 209 ? -22.825 -2.687 11.592 1.00 85.12 209 ALA A N 1
ATOM 1677 C CA . ALA A 1 209 ? -23.451 -1.384 11.402 1.00 85.12 209 ALA A CA 1
ATOM 1678 C C . ALA A 1 209 ? -23.909 -0.787 12.741 1.00 85.12 209 ALA A C 1
ATOM 1680 O O . ALA A 1 209 ? -23.571 0.355 13.039 1.00 85.12 209 ALA A O 1
ATOM 1681 N N . SER A 1 210 ? -24.582 -1.573 13.588 1.00 81.50 210 SER A N 1
ATOM 1682 C CA . SER A 1 210 ? -25.029 -1.116 14.909 1.00 81.50 210 SER A CA 1
ATOM 1683 C C . SER A 1 210 ? -23.869 -0.726 15.832 1.00 81.50 210 SER A C 1
ATOM 1685 O O . SER A 1 210 ? -23.940 0.305 16.501 1.00 81.50 210 SER A O 1
ATOM 1687 N N . ILE A 1 211 ? -22.780 -1.502 15.850 1.00 83.75 211 ILE A N 1
ATOM 1688 C CA . ILE A 1 211 ? -21.581 -1.186 16.643 1.00 83.75 211 ILE A CA 1
ATOM 1689 C C . ILE A 1 211 ? -20.933 0.109 16.139 1.00 83.75 211 ILE A C 1
ATOM 1691 O O . ILE A 1 211 ? -20.620 1.003 16.928 1.00 83.75 211 ILE A O 1
ATOM 1695 N N . LEU A 1 212 ? -20.758 0.234 14.819 1.00 86.12 212 LEU A N 1
ATOM 1696 C CA . LEU A 1 212 ? -20.178 1.426 14.210 1.00 86.12 212 LEU A CA 1
ATOM 1697 C C . LEU A 1 212 ? -21.058 2.658 14.422 1.00 86.12 212 LEU A C 1
ATOM 1699 O O . LEU A 1 212 ? -20.518 3.745 14.581 1.00 86.12 212 LEU A O 1
ATOM 1703 N N . GLU A 1 213 ? -22.385 2.532 14.454 1.00 86.19 213 GLU A N 1
ATOM 1704 C CA . GLU A 1 213 ? -23.301 3.635 14.760 1.00 86.19 213 GLU A CA 1
ATOM 1705 C C . GLU A 1 213 ? -23.207 4.080 16.224 1.00 86.19 213 GLU A C 1
ATOM 1707 O O . GLU A 1 213 ? -23.146 5.286 16.476 1.00 86.19 213 GLU A O 1
ATOM 1712 N N . ALA A 1 214 ? -23.112 3.133 17.162 1.00 79.69 214 ALA A N 1
ATOM 1713 C CA . ALA A 1 214 ? -23.052 3.401 18.599 1.00 79.69 214 ALA A CA 1
ATOM 1714 C C . ALA A 1 214 ? -21.724 4.025 19.068 1.00 79.69 214 ALA A C 1
ATOM 1716 O O . ALA A 1 214 ? -21.704 4.752 20.062 1.00 79.69 214 ALA A O 1
ATOM 1717 N N . ASP A 1 215 ? -20.615 3.769 18.369 1.00 79.69 215 ASP A N 1
ATOM 1718 C CA . ASP A 1 215 ? -19.298 4.278 18.764 1.00 79.69 215 ASP A CA 1
ATOM 1719 C C . ASP A 1 215 ? -19.184 5.809 18.628 1.00 79.69 215 ASP A C 1
ATOM 1721 O O . ASP A 1 215 ? -19.573 6.394 17.626 1.00 79.69 215 ASP A O 1
ATOM 1725 N N . ASN A 1 216 ? -18.601 6.506 19.598 1.00 76.00 216 ASN A N 1
ATOM 1726 C CA . ASN A 1 216 ? -18.442 7.964 19.519 1.00 76.00 216 ASN A CA 1
ATOM 1727 C C . ASN A 1 216 ? -17.098 8.403 18.894 1.00 76.00 216 ASN A C 1
ATOM 1729 O O . ASN A 1 216 ? -16.811 9.598 18.849 1.00 76.00 216 ASN A O 1
ATOM 1733 N N . GLY A 1 217 ? -16.273 7.462 18.414 1.00 68.44 217 GLY A N 1
ATOM 1734 C CA . GLY A 1 217 ? -15.004 7.715 17.723 1.00 68.44 217 GLY A CA 1
ATOM 1735 C C . GLY A 1 217 ? -13.823 8.066 18.632 1.00 68.44 217 GLY A C 1
ATOM 1736 O O . GLY A 1 217 ? -12.731 8.351 18.133 1.00 68.44 217 GLY A O 1
ATOM 1737 N N . THR A 1 218 ? -14.013 8.067 19.956 1.00 70.38 218 THR A N 1
ATOM 1738 C CA . THR A 1 218 ? -12.965 8.464 20.917 1.00 70.38 218 THR A CA 1
ATOM 1739 C C . THR A 1 218 ? -12.017 7.327 21.294 1.00 70.38 218 THR A C 1
ATOM 1741 O O . THR A 1 218 ? -10.909 7.582 21.768 1.00 70.38 218 THR A O 1
ATOM 1744 N N . ARG A 1 219 ? -12.425 6.072 21.078 1.00 77.12 219 ARG A N 1
ATOM 1745 C CA . ARG A 1 219 ? -11.683 4.867 21.472 1.00 77.12 219 ARG A CA 1
ATOM 1746 C C . ARG A 1 219 ? -11.315 4.030 20.256 1.00 77.12 219 ARG A C 1
ATOM 1748 O O . ARG A 1 219 ? -11.834 4.237 19.163 1.00 77.12 219 ARG A O 1
ATOM 1755 N N . LYS A 1 220 ? -10.387 3.094 20.457 1.00 82.44 220 LYS A N 1
ATOM 1756 C CA . LYS A 1 220 ? -10.073 2.086 19.450 1.00 82.44 220 LYS A CA 1
ATOM 1757 C C . LYS A 1 220 ? -11.128 0.984 19.524 1.00 82.44 220 LYS A C 1
ATOM 1759 O O . LYS A 1 220 ? -11.279 0.341 20.562 1.00 82.44 220 LYS A O 1
ATOM 1764 N N . LEU A 1 221 ? -11.845 0.776 18.430 1.00 86.75 221 LEU A N 1
ATOM 1765 C CA . LEU A 1 221 ? -12.891 -0.234 18.327 1.00 86.75 221 LEU A CA 1
ATOM 1766 C C . LEU A 1 221 ? -12.376 -1.403 17.493 1.00 86.75 221 LEU A C 1
ATOM 1768 O O . LEU A 1 221 ? -11.989 -1.211 16.343 1.00 86.75 221 LEU A O 1
ATOM 1772 N N . VAL A 1 222 ? -12.374 -2.602 18.069 1.00 88.12 222 VAL A N 1
ATOM 1773 C CA . VAL A 1 222 ? -11.912 -3.827 17.413 1.00 88.12 222 VAL A CA 1
ATOM 1774 C C . VAL A 1 222 ? -13.116 -4.725 17.141 1.00 88.12 222 VAL A C 1
ATOM 1776 O O . VAL A 1 222 ? -13.821 -5.144 18.055 1.00 88.12 222 VAL A O 1
ATOM 1779 N N . ILE A 1 223 ? -13.354 -5.038 15.873 1.00 89.38 223 ILE A N 1
ATOM 1780 C CA . ILE A 1 223 ? -14.442 -5.901 15.419 1.00 89.38 223 ILE A CA 1
ATOM 1781 C C . ILE A 1 223 ? -13.824 -7.157 14.805 1.00 89.38 223 ILE A C 1
ATOM 1783 O O . ILE A 1 223 ? -13.208 -7.114 13.738 1.00 89.38 223 ILE A O 1
ATOM 1787 N N . SER A 1 224 ? -13.992 -8.276 15.502 1.00 88.56 224 SER A N 1
ATOM 1788 C CA . SER A 1 224 ? -13.590 -9.608 15.071 1.00 88.56 224 SER A CA 1
ATOM 1789 C C . SER A 1 224 ? -14.706 -10.250 14.253 1.00 88.56 224 SER A C 1
ATOM 1791 O O . SER A 1 224 ? -15.810 -10.477 14.749 1.00 88.56 224 SER A O 1
ATOM 1793 N N . LEU A 1 225 ? -14.408 -10.546 12.995 1.00 87.94 225 LEU A N 1
ATOM 1794 C CA . LEU A 1 225 ? -15.293 -11.214 12.054 1.00 87.94 225 LEU A CA 1
ATOM 1795 C C . LEU A 1 225 ? -15.034 -12.718 12.134 1.00 87.94 225 LEU A C 1
ATOM 1797 O O . LEU A 1 225 ? -13.922 -13.184 11.871 1.00 87.94 225 LEU A O 1
ATOM 1801 N N . ILE A 1 226 ? -16.061 -13.457 12.527 1.00 86.25 226 ILE A N 1
ATOM 1802 C CA . ILE A 1 226 ? -16.036 -14.912 12.681 1.00 86.25 226 ILE A CA 1
ATOM 1803 C C . ILE A 1 226 ? -16.285 -15.536 11.302 1.00 86.25 226 ILE A C 1
ATOM 1805 O O . ILE A 1 226 ? -16.917 -14.902 10.459 1.00 86.25 226 ILE A O 1
ATOM 1809 N N . ASN A 1 227 ? -15.793 -16.752 11.044 1.00 84.12 227 ASN A N 1
ATOM 1810 C CA . ASN A 1 227 ? -15.958 -17.436 9.751 1.00 84.12 227 ASN A CA 1
ATOM 1811 C C . ASN A 1 227 ? -17.397 -17.370 9.190 1.00 84.12 227 ASN A C 1
ATOM 1813 O O . ASN A 1 227 ? -18.267 -18.156 9.575 1.00 84.12 227 ASN A O 1
ATOM 1817 N N . ASN A 1 228 ? -17.634 -16.439 8.263 1.00 85.75 228 ASN A N 1
ATOM 1818 C CA . ASN A 1 228 ? -18.918 -16.198 7.622 1.00 85.75 228 ASN A CA 1
ATOM 1819 C C . ASN A 1 228 ? -18.755 -15.348 6.347 1.00 85.75 228 ASN A C 1
ATOM 1821 O O . ASN A 1 228 ? -17.670 -14.856 6.019 1.00 85.75 228 ASN A O 1
ATOM 1825 N N . SER A 1 229 ? -19.861 -15.178 5.626 1.00 92.00 229 SER A N 1
ATOM 1826 C CA . SER A 1 229 ? -20.002 -14.197 4.555 1.00 92.00 229 SER A CA 1
ATOM 1827 C C . SER A 1 229 ? -20.689 -12.934 5.068 1.00 92.00 229 SER A C 1
ATOM 1829 O O . SER A 1 229 ? -21.688 -13.013 5.780 1.00 92.00 229 SER A O 1
ATOM 1831 N N . TYR A 1 230 ? -20.167 -11.777 4.677 1.00 95.00 230 TYR A N 1
ATOM 1832 C CA . TYR A 1 230 ? -20.674 -10.464 5.057 1.00 95.00 230 TYR A CA 1
ATOM 1833 C C . TYR A 1 230 ? -21.035 -9.659 3.810 1.00 95.00 230 TYR A C 1
ATOM 1835 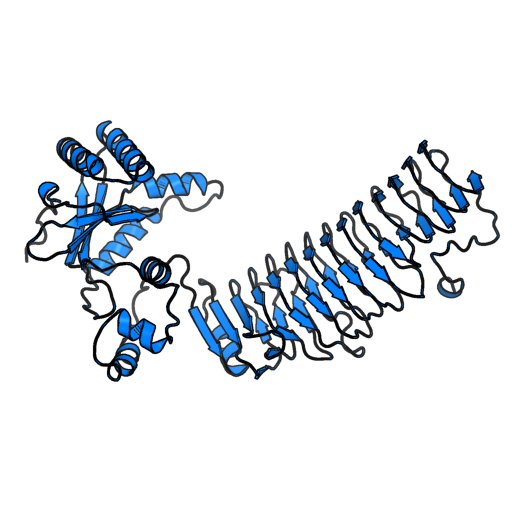O O . TYR A 1 230 ? -20.339 -9.726 2.795 1.00 95.00 230 TYR A O 1
ATOM 1843 N N . ASP A 1 231 ? -22.092 -8.859 3.908 1.00 96.06 231 ASP A N 1
ATOM 1844 C CA . ASP A 1 231 ? -22.412 -7.820 2.928 1.00 96.06 231 ASP A CA 1
ATOM 1845 C C . ASP A 1 231 ? -21.372 -6.682 2.957 1.00 96.06 231 ASP A C 1
ATOM 1847 O O . ASP A 1 231 ? -20.387 -6.724 3.697 1.00 96.06 231 ASP A O 1
ATOM 1851 N N . GLU A 1 232 ? -21.573 -5.650 2.135 1.00 95.94 232 GLU A N 1
ATOM 1852 C CA . GLU A 1 232 ? -20.674 -4.498 2.084 1.00 95.94 232 GLU A CA 1
ATOM 1853 C C . GLU A 1 232 ? -20.599 -3.784 3.443 1.00 95.94 232 GLU A C 1
ATOM 1855 O O . GLU A 1 232 ? -21.617 -3.465 4.058 1.00 95.94 232 GLU A O 1
ATOM 1860 N N . ILE A 1 233 ? -19.375 -3.514 3.902 1.00 96.38 233 ILE A N 1
ATOM 1861 C CA . ILE A 1 233 ? -19.108 -2.815 5.158 1.00 96.38 233 ILE A CA 1
ATOM 1862 C C . ILE A 1 233 ? -18.684 -1.381 4.861 1.00 96.38 233 ILE A C 1
ATOM 1864 O O . ILE A 1 233 ? -17.699 -1.131 4.161 1.00 96.38 233 ILE A O 1
ATOM 1868 N N . LEU A 1 234 ? -19.389 -0.431 5.468 1.00 96.56 234 LEU A N 1
ATOM 1869 C CA . LEU A 1 234 ? -19.067 0.988 5.409 1.00 96.56 234 LEU A CA 1
ATOM 1870 C C . LEU A 1 234 ? -18.464 1.456 6.739 1.00 96.56 234 LEU A C 1
ATOM 1872 O O . LEU A 1 234 ? -19.126 1.436 7.772 1.00 96.56 234 LEU A O 1
ATOM 1876 N N . VAL A 1 235 ? -17.225 1.942 6.700 1.00 95.50 235 VAL A N 1
ATOM 1877 C CA . VAL A 1 235 ? -16.518 2.508 7.854 1.00 95.50 235 VAL A CA 1
ATOM 1878 C C . VAL A 1 235 ? -16.439 4.024 7.705 1.00 95.50 235 VAL A C 1
ATOM 1880 O O . VAL A 1 235 ? -15.661 4.547 6.907 1.00 95.50 235 VAL A O 1
ATOM 1883 N N . THR A 1 236 ? -17.250 4.750 8.472 1.00 93.88 236 THR A N 1
ATOM 1884 C CA . THR A 1 236 ? -17.282 6.228 8.473 1.00 93.88 236 THR A CA 1
ATOM 1885 C C . THR A 1 236 ? -16.546 6.859 9.653 1.00 93.88 236 THR A C 1
ATOM 1887 O O . THR A 1 236 ? -16.338 8.072 9.657 1.00 93.88 236 THR A O 1
ATOM 1890 N N . LYS A 1 237 ? -16.129 6.053 10.636 1.00 91.62 237 LYS A N 1
ATOM 1891 C CA . LYS A 1 237 ? -15.462 6.499 11.867 1.00 91.62 237 LYS A CA 1
ATOM 1892 C C . LYS A 1 237 ? -13.983 6.117 11.879 1.00 91.62 237 LYS A C 1
ATOM 1894 O O . LYS A 1 237 ? -13.545 5.229 11.153 1.00 91.62 237 LYS A O 1
ATOM 1899 N N . SER A 1 238 ? -13.211 6.845 12.680 1.00 91.44 238 SER A N 1
ATOM 1900 C CA . SER A 1 238 ? -11.768 6.637 12.845 1.00 91.44 238 SER A CA 1
ATOM 1901 C C . SER A 1 238 ? -11.463 5.637 13.963 1.00 91.44 238 SER A C 1
ATOM 1903 O O . SER A 1 238 ? -12.330 5.349 14.776 1.00 91.44 238 SER A O 1
ATOM 1905 N N . ASN A 1 239 ? -10.215 5.162 14.039 1.00 89.62 239 ASN A N 1
ATOM 1906 C CA . ASN A 1 239 ? -9.733 4.240 15.083 1.00 89.62 239 ASN A CA 1
ATOM 1907 C C . ASN A 1 239 ? -10.461 2.879 15.110 1.00 89.62 239 ASN A C 1
ATOM 1909 O O . ASN A 1 239 ? -10.621 2.272 16.168 1.00 89.62 239 ASN A O 1
ATOM 1913 N N . ILE A 1 240 ? -10.886 2.396 13.943 1.00 93.12 240 ILE A N 1
ATOM 1914 C CA . ILE A 1 240 ? -11.568 1.106 13.790 1.00 93.12 240 ILE A CA 1
ATOM 1915 C C . ILE A 1 240 ? -10.571 0.034 13.357 1.00 93.12 240 ILE A C 1
ATOM 1917 O O . ILE A 1 240 ? -9.730 0.268 12.493 1.00 93.12 240 ILE A O 1
ATOM 1921 N N . GLU A 1 241 ? -10.695 -1.169 13.891 1.00 95.00 241 GLU A N 1
ATOM 1922 C CA . GLU A 1 241 ? -9.949 -2.342 13.459 1.00 95.00 241 GLU A CA 1
ATOM 1923 C C . GLU A 1 241 ? -10.925 -3.474 13.122 1.00 95.00 241 GLU A C 1
ATOM 1925 O O . GLU A 1 241 ? -11.644 -3.956 13.987 1.00 95.00 241 GLU A O 1
ATOM 1930 N N . LEU A 1 242 ? -10.962 -3.882 11.854 1.00 95.44 242 LEU A N 1
ATOM 1931 C CA . LEU A 1 242 ? -11.720 -5.030 11.360 1.00 95.44 242 LEU A CA 1
ATOM 1932 C C . LEU A 1 242 ? -10.754 -6.203 11.163 1.00 95.44 242 LEU A C 1
ATOM 1934 O O . LEU A 1 242 ? -9.838 -6.112 10.340 1.00 95.44 242 LEU A O 1
ATOM 1938 N N . ILE A 1 243 ? -10.949 -7.299 11.896 1.00 94.19 243 ILE A N 1
ATOM 1939 C CA . ILE A 1 243 ? -10.065 -8.472 11.858 1.00 94.19 243 ILE A CA 1
ATOM 1940 C C . ILE A 1 243 ? -10.889 -9.712 11.542 1.00 94.19 243 ILE A C 1
ATOM 1942 O O . ILE A 1 243 ? -11.766 -10.071 12.314 1.00 94.19 243 ILE A O 1
ATOM 1946 N N . GLY A 1 244 ? -10.595 -10.399 10.442 1.00 91.00 244 GLY A N 1
ATOM 1947 C CA . GLY A 1 244 ? -11.106 -11.749 10.225 1.00 91.00 244 GLY A CA 1
ATOM 1948 C C . GLY A 1 244 ? -10.315 -12.794 11.012 1.00 91.00 244 GLY A C 1
ATOM 1949 O O . GLY A 1 244 ? -9.096 -12.682 11.166 1.00 91.00 244 GLY A O 1
ATOM 1950 N N . GLU A 1 245 ? -10.989 -13.842 11.487 1.00 84.06 245 GLU A N 1
ATOM 1951 C CA . GLU A 1 245 ? -10.321 -15.004 12.096 1.00 84.06 245 GLU A CA 1
ATOM 1952 C C . GLU A 1 245 ? -9.329 -15.665 11.130 1.00 84.06 245 GLU A C 1
ATOM 1954 O O . GLU A 1 245 ? -8.249 -16.111 11.525 1.00 84.06 245 GLU A O 1
ATOM 1959 N N . SER A 1 246 ? -9.681 -15.709 9.843 1.00 84.62 246 SER A N 1
ATOM 1960 C CA . SER A 1 246 ? -8.809 -16.198 8.785 1.00 84.62 246 SER A CA 1
ATOM 1961 C C . SER A 1 246 ? -9.177 -15.607 7.427 1.00 84.62 246 SER A C 1
ATOM 1963 O O . SER A 1 246 ? -10.345 -15.359 7.124 1.00 84.62 246 SER A O 1
ATOM 1965 N N . GLN A 1 247 ? -8.167 -15.463 6.566 1.00 82.88 247 GLN A N 1
ATOM 1966 C CA . GLN A 1 247 ? -8.358 -14.975 5.201 1.00 82.88 247 GLN A CA 1
ATOM 1967 C C . GLN A 1 247 ? -9.266 -15.894 4.368 1.00 82.88 247 GLN A C 1
ATOM 1969 O O . GLN A 1 247 ? -9.951 -15.412 3.473 1.00 82.88 247 GLN A O 1
ATOM 1974 N N . GLU A 1 248 ? -9.277 -17.201 4.636 1.00 84.25 248 GLU A N 1
ATOM 1975 C CA . GLU A 1 248 ? -10.084 -18.169 3.880 1.00 84.25 248 GLU A CA 1
ATOM 1976 C C . GLU A 1 248 ? -11.514 -18.309 4.409 1.00 84.25 248 GLU A C 1
ATOM 1978 O O . GLU A 1 248 ? -12.406 -18.669 3.646 1.00 84.25 248 GLU A O 1
ATOM 1983 N N . GLY A 1 249 ? -11.737 -18.025 5.693 1.00 83.25 249 GLY A N 1
ATOM 1984 C CA . GLY A 1 249 ? -13.030 -18.237 6.335 1.00 83.25 249 GLY A CA 1
ATOM 1985 C C . GLY A 1 249 ? -13.921 -16.997 6.435 1.00 83.25 249 GLY A C 1
ATOM 1986 O O . GLY A 1 249 ? -15.125 -17.153 6.619 1.00 83.25 249 GLY A O 1
ATOM 1987 N N . VAL A 1 250 ? -13.374 -15.787 6.265 1.00 93.56 250 VAL A N 1
ATOM 1988 C CA . VAL A 1 250 ? -14.148 -14.532 6.254 1.00 93.56 250 VAL A CA 1
ATOM 1989 C C . VAL A 1 250 ? -14.174 -13.938 4.851 1.00 93.56 250 VAL A C 1
ATOM 1991 O O . VAL A 1 250 ? -13.146 -13.489 4.338 1.00 93.56 250 VAL A O 1
ATOM 1994 N N . ILE A 1 251 ? -15.360 -13.901 4.242 1.00 94.88 251 ILE A N 1
ATOM 1995 C CA . ILE A 1 251 ? -15.579 -13.338 2.905 1.00 94.88 251 ILE A CA 1
ATOM 1996 C C . ILE A 1 251 ? -16.508 -12.137 3.028 1.00 94.88 251 ILE A C 1
ATOM 1998 O O . ILE A 1 251 ? -17.605 -12.244 3.558 1.00 94.88 251 ILE A O 1
ATOM 2002 N N . ILE A 1 252 ? -16.086 -10.989 2.517 1.00 96.00 252 ILE A N 1
ATOM 2003 C CA . ILE A 1 252 ? -16.851 -9.744 2.593 1.00 96.00 252 ILE A CA 1
ATOM 2004 C C . ILE A 1 252 ? -17.169 -9.307 1.179 1.00 96.00 252 ILE A C 1
ATOM 2006 O O . ILE A 1 252 ? -16.276 -9.321 0.331 1.00 96.00 252 ILE A O 1
ATOM 2010 N N . ALA A 1 253 ? -18.420 -8.917 0.931 1.00 95.81 253 ALA A N 1
ATOM 2011 C CA . ALA A 1 253 ? -18.841 -8.379 -0.348 1.00 95.81 253 ALA A CA 1
ATOM 2012 C C . ALA A 1 253 ? -17.932 -7.201 -0.692 1.00 95.81 253 ALA A C 1
ATOM 2014 O O . ALA A 1 253 ? -17.086 -7.357 -1.544 1.00 95.81 253 ALA A O 1
ATOM 2015 N N . GLY A 1 254 ? -17.947 -6.091 0.040 1.00 96.44 254 GLY A N 1
ATOM 2016 C CA . GLY A 1 254 ? -17.010 -4.984 -0.183 1.00 96.44 254 GLY A CA 1
ATOM 2017 C C . GLY A 1 254 ? -16.664 -4.248 1.100 1.00 96.44 254 GLY A C 1
ATOM 2018 O O . GLY A 1 254 ? -17.325 -4.427 2.121 1.00 96.44 254 GLY A O 1
ATOM 2019 N N . ILE A 1 255 ? -15.631 -3.409 1.057 1.00 97.62 255 ILE A N 1
ATOM 2020 C CA . ILE A 1 255 ? -15.325 -2.502 2.167 1.00 97.62 255 ILE A CA 1
ATOM 2021 C C . ILE A 1 255 ? -15.113 -1.097 1.633 1.00 97.62 255 ILE A C 1
ATOM 2023 O O . ILE A 1 255 ? -14.295 -0.877 0.739 1.00 97.62 255 ILE A O 1
ATOM 2027 N N . LYS A 1 256 ? -15.795 -0.131 2.241 1.00 98.06 256 LYS A N 1
ATOM 2028 C CA . LYS A 1 256 ? -15.622 1.287 1.954 1.00 98.06 256 LYS A CA 1
ATOM 2029 C C . LYS A 1 256 ? -15.224 2.048 3.216 1.00 98.06 256 LYS A C 1
ATOM 2031 O O . LYS A 1 256 ? -15.970 2.070 4.188 1.00 98.06 256 LYS A O 1
ATOM 2036 N N . ILE A 1 257 ? -14.075 2.718 3.182 1.00 97.69 257 ILE A N 1
ATOM 2037 C CA . ILE A 1 257 ? -13.629 3.665 4.208 1.00 97.69 257 ILE A CA 1
ATOM 2038 C C . ILE A 1 257 ? -13.941 5.080 3.721 1.00 97.69 257 ILE A C 1
ATOM 2040 O O . ILE A 1 257 ? -13.423 5.523 2.692 1.00 97.69 257 ILE A O 1
ATOM 2044 N N . GLY A 1 258 ? -14.813 5.772 4.451 1.00 95.94 258 GLY A N 1
ATOM 2045 C CA . GLY A 1 258 ? -15.284 7.107 4.098 1.00 95.94 258 GLY A CA 1
ATOM 2046 C C . GLY A 1 258 ? -14.215 8.191 4.244 1.00 95.94 258 GLY A C 1
ATOM 2047 O O . GLY A 1 258 ? -13.254 8.051 4.999 1.00 95.94 258 GLY A O 1
ATOM 2048 N N . ALA A 1 259 ? -14.431 9.315 3.560 1.00 92.31 259 ALA A N 1
ATOM 2049 C CA . ALA A 1 259 ? -13.500 10.445 3.472 1.00 92.31 259 ALA A CA 1
ATOM 2050 C C . ALA A 1 259 ? -12.938 10.980 4.808 1.00 92.31 259 ALA A C 1
ATOM 2052 O O . ALA A 1 259 ? -11.826 11.493 4.838 1.00 92.31 259 ALA A O 1
ATOM 2053 N N . ASN A 1 260 ? -13.681 10.863 5.912 1.00 89.00 260 ASN A N 1
ATOM 2054 C CA . ASN A 1 260 ? -13.284 11.396 7.224 1.00 89.00 260 ASN A CA 1
ATOM 2055 C C . ASN A 1 260 ? -12.841 10.313 8.221 1.00 89.00 260 ASN A C 1
ATOM 2057 O O . ASN A 1 260 ? -12.483 10.624 9.357 1.00 89.00 260 ASN A O 1
ATOM 2061 N N . ALA A 1 261 ? -12.861 9.043 7.816 1.00 92.88 261 ALA A N 1
ATOM 2062 C CA . ALA A 1 261 ? -12.349 7.951 8.628 1.00 92.88 261 ALA A CA 1
ATOM 2063 C C . ALA A 1 261 ? -10.827 7.871 8.467 1.00 92.88 261 ALA A C 1
ATOM 2065 O O . ALA A 1 261 ? -10.312 7.951 7.357 1.00 92.88 261 ALA A O 1
ATOM 2066 N N . SER A 1 262 ? -10.088 7.745 9.560 1.00 91.56 262 SER A N 1
ATOM 2067 C CA . SER A 1 262 ? -8.629 7.606 9.571 1.00 91.56 262 SER A CA 1
ATOM 2068 C C . SER A 1 262 ? -8.205 6.602 10.633 1.00 91.56 262 SER A C 1
ATOM 2070 O O . SER A 1 262 ? -8.958 6.311 11.563 1.00 91.56 262 SER A O 1
ATOM 2072 N N . LYS A 1 263 ? -6.975 6.088 10.530 1.00 91.25 263 LYS A N 1
ATOM 2073 C CA . LYS A 1 263 ? -6.459 5.056 11.451 1.00 91.25 263 LYS A CA 1
ATOM 2074 C C . LYS A 1 263 ? -7.342 3.800 11.476 1.00 91.25 263 LYS A C 1
ATOM 2076 O O . LYS A 1 263 ? -7.508 3.179 12.523 1.00 91.25 263 LYS A O 1
ATOM 2081 N N . VAL A 1 264 ? -7.925 3.447 10.332 1.00 95.50 264 VAL A N 1
ATOM 2082 C CA . VAL A 1 264 ? -8.693 2.213 10.171 1.00 95.50 264 VAL A CA 1
ATOM 2083 C C . VAL A 1 264 ? -7.751 1.080 9.779 1.00 95.50 264 VAL A C 1
ATOM 2085 O O . VAL A 1 264 ? -6.903 1.248 8.902 1.00 95.50 264 VAL A O 1
ATOM 2088 N N . SER A 1 265 ? -7.895 -0.077 10.416 1.00 97.00 265 SER A N 1
ATOM 2089 C CA . SER A 1 265 ? -7.135 -1.288 10.111 1.00 97.00 265 SER A CA 1
ATOM 2090 C C . SER A 1 265 ? -8.062 -2.387 9.596 1.00 97.00 265 SER A C 1
ATOM 2092 O O . SER A 1 265 ? -9.094 -2.644 10.200 1.00 97.00 265 SER A O 1
ATOM 2094 N N . ILE A 1 266 ? -7.707 -3.034 8.487 1.00 97.81 266 ILE A N 1
ATOM 2095 C CA . ILE A 1 266 ? -8.448 -4.148 7.877 1.00 97.81 266 ILE A CA 1
ATOM 2096 C C . ILE A 1 266 ? -7.494 -5.327 7.736 1.00 97.81 266 ILE A C 1
ATOM 2098 O O . ILE A 1 266 ? -6.458 -5.197 7.072 1.00 97.81 266 ILE A O 1
ATOM 2102 N N . MET A 1 267 ? -7.822 -6.463 8.355 1.00 97.12 267 MET A N 1
ATOM 2103 C CA . MET A 1 267 ? -6.903 -7.595 8.453 1.00 97.12 267 MET A CA 1
ATOM 2104 C C . MET A 1 267 ? -7.551 -8.965 8.266 1.00 97.12 267 MET A C 1
ATOM 2106 O O . MET A 1 267 ? -8.673 -9.190 8.703 1.00 97.12 267 MET A O 1
ATOM 2110 N N . ASN A 1 268 ? -6.785 -9.897 7.683 1.00 96.00 268 ASN A N 1
ATOM 2111 C CA . ASN A 1 268 ? -7.059 -11.342 7.673 1.00 96.00 268 ASN A CA 1
ATOM 2112 C C . ASN A 1 268 ? -8.425 -11.738 7.086 1.00 96.00 268 ASN A C 1
ATOM 2114 O O . ASN A 1 268 ? -9.150 -12.530 7.678 1.00 96.00 268 ASN A O 1
ATOM 2118 N N . LEU A 1 269 ? -8.779 -11.209 5.917 1.00 96.88 269 LEU A N 1
ATOM 2119 C CA . LEU A 1 269 ? -10.073 -11.474 5.282 1.00 96.88 269 LEU A CA 1
ATOM 2120 C C . LEU A 1 269 ? -9.962 -11.540 3.758 1.00 96.88 269 LEU A C 1
ATOM 2122 O O . LEU A 1 269 ? -8.942 -11.147 3.179 1.00 96.88 269 LEU A O 1
ATOM 2126 N N . SER A 1 270 ? -11.025 -12.010 3.112 1.00 97.88 270 SER A N 1
ATOM 2127 C CA . SER A 1 270 ? -11.174 -11.993 1.660 1.00 97.88 270 SER A CA 1
ATOM 2128 C C . SER A 1 270 ? -12.255 -11.014 1.201 1.00 97.88 270 SER A C 1
ATOM 2130 O O . SER A 1 270 ? -13.318 -10.921 1.806 1.00 97.88 270 SER A O 1
ATOM 2132 N N . ILE A 1 271 ? -12.001 -10.322 0.090 1.00 97.62 271 ILE A N 1
ATOM 2133 C CA . ILE A 1 271 ? -12.997 -9.539 -0.649 1.00 97.62 271 ILE A CA 1
ATOM 2134 C C . ILE A 1 271 ? -13.559 -10.402 -1.778 1.00 97.62 271 ILE A C 1
ATOM 2136 O O . ILE A 1 271 ? -12.801 -10.997 -2.557 1.00 97.62 271 ILE A O 1
ATOM 2140 N N . ALA A 1 272 ? -14.887 -10.476 -1.841 1.00 95.88 272 ALA A N 1
ATOM 2141 C CA . ALA A 1 272 ? -15.628 -11.300 -2.779 1.00 95.88 272 ALA A CA 1
ATOM 2142 C C . ALA A 1 272 ? -15.341 -10.931 -4.244 1.00 95.88 272 ALA A C 1
ATOM 2144 O O . ALA A 1 272 ? -14.892 -9.830 -4.573 1.00 95.88 272 ALA A O 1
ATOM 2145 N N . LEU A 1 273 ? -15.629 -11.875 -5.143 1.00 94.44 273 LEU A N 1
ATOM 2146 C CA . LEU A 1 273 ? -15.529 -11.659 -6.585 1.00 94.44 273 LEU A CA 1
ATOM 2147 C C . LEU A 1 273 ? -16.397 -10.461 -7.001 1.00 94.44 273 LEU A C 1
ATOM 2149 O O . LEU A 1 273 ? -17.529 -10.339 -6.541 1.00 94.44 273 LEU A O 1
ATOM 2153 N N . ASP A 1 274 ? -15.885 -9.613 -7.893 1.00 93.19 274 ASP A N 1
ATOM 2154 C CA . ASP A 1 274 ? -16.581 -8.439 -8.459 1.00 93.19 274 ASP A CA 1
ATOM 2155 C C . ASP A 1 274 ? -16.850 -7.283 -7.499 1.00 93.19 274 ASP A C 1
ATOM 2157 O O . ASP A 1 274 ? -17.598 -6.360 -7.830 1.00 93.19 274 ASP A O 1
ATOM 2161 N N . HIS A 1 275 ? -16.207 -7.286 -6.342 1.00 95.56 275 HIS A N 1
ATOM 2162 C CA . HIS A 1 275 ? -16.340 -6.216 -5.374 1.00 95.56 275 HIS A CA 1
ATOM 2163 C C . HIS A 1 275 ? -14.993 -5.567 -5.063 1.00 95.56 275 HIS A C 1
ATOM 2165 O O . HIS A 1 275 ? -13.956 -5.963 -5.599 1.00 95.56 275 HIS A O 1
ATOM 2171 N N . GLN A 1 276 ? -15.022 -4.510 -4.252 1.00 95.69 276 GLN A N 1
ATOM 2172 C CA . GLN A 1 276 ? -13.877 -3.633 -4.051 1.00 95.69 276 GLN A CA 1
ATOM 2173 C C . GLN A 1 276 ? -13.587 -3.355 -2.577 1.00 95.69 276 GLN A C 1
ATOM 2175 O O . GLN A 1 276 ? -14.481 -3.351 -1.729 1.00 95.69 276 GLN A O 1
ATOM 2180 N N . LEU A 1 277 ? -12.320 -3.042 -2.312 1.00 97.88 277 LEU A N 1
ATOM 2181 C CA . LEU A 1 277 ? -11.912 -2.256 -1.154 1.00 97.88 277 LEU A CA 1
ATOM 2182 C C . LEU A 1 277 ? -11.644 -0.828 -1.630 1.00 97.88 277 LEU A C 1
ATOM 2184 O O . LEU A 1 277 ? -10.777 -0.620 -2.478 1.00 97.88 277 LEU A O 1
ATOM 2188 N N . LEU A 1 278 ? -12.364 0.147 -1.077 1.00 97.88 278 LEU A N 1
ATOM 2189 C CA . LEU A 1 278 ? -12.229 1.566 -1.404 1.00 97.88 278 LEU A CA 1
ATOM 2190 C C . LEU A 1 278 ? -11.883 2.381 -0.154 1.00 97.88 278 LEU A C 1
ATOM 2192 O O . LEU A 1 278 ? -12.638 2.388 0.812 1.00 97.88 278 LEU A O 1
ATOM 2196 N N . ILE A 1 279 ? -10.788 3.135 -0.208 1.00 97.88 279 ILE A N 1
ATOM 2197 C CA . ILE A 1 279 ? -10.450 4.191 0.755 1.00 97.88 279 ILE A CA 1
ATOM 2198 C C . ILE A 1 279 ? -10.627 5.538 0.054 1.00 97.88 279 ILE A C 1
ATOM 2200 O O . ILE A 1 279 ? -9.979 5.788 -0.961 1.00 97.88 279 ILE A O 1
ATOM 2204 N N . GLU A 1 280 ? -11.522 6.392 0.553 1.00 97.12 280 GLU A N 1
ATOM 2205 C CA . GLU A 1 280 ? -11.863 7.670 -0.085 1.00 97.12 280 GLU A CA 1
ATOM 2206 C C . GLU A 1 280 ? -10.847 8.802 0.169 1.00 97.12 280 GLU A C 1
ATOM 2208 O O . GLU A 1 280 ? -9.970 8.729 1.029 1.00 97.12 280 GLU A O 1
ATOM 2213 N N . TYR A 1 281 ? -10.963 9.890 -0.605 1.00 92.19 281 TYR A N 1
ATOM 2214 C CA . TYR A 1 281 ? -10.165 11.104 -0.395 1.00 92.19 281 TYR A CA 1
ATOM 2215 C C . TYR A 1 281 ? -10.420 11.705 0.989 1.00 92.19 281 TYR A C 1
ATOM 2217 O O . TYR A 1 281 ? -11.561 11.767 1.418 1.00 92.19 281 TYR A O 1
ATOM 2225 N N . GLY A 1 282 ? -9.366 12.193 1.648 1.00 85.94 282 GLY A N 1
ATOM 2226 C CA . GLY A 1 282 ? -9.424 12.728 3.018 1.00 85.94 282 GLY A CA 1
ATOM 2227 C C . GLY A 1 282 ? -9.067 11.692 4.088 1.00 85.94 282 GLY A C 1
ATOM 2228 O O . GLY A 1 282 ? -8.565 12.051 5.152 1.00 85.94 282 GLY A O 1
ATOM 2229 N N . SER A 1 283 ? -9.202 10.405 3.765 1.00 92.00 283 SER A N 1
ATOM 2230 C CA . SER A 1 283 ? -8.872 9.311 4.669 1.00 92.00 283 SER A CA 1
ATOM 2231 C C . SER A 1 283 ? -7.356 9.108 4.758 1.00 92.00 283 SER A C 1
ATOM 2233 O O . SER A 1 283 ? -6.651 9.132 3.743 1.00 92.00 283 SER A O 1
ATOM 2235 N N . SER A 1 284 ? -6.825 8.955 5.975 1.00 91.88 284 SER A N 1
ATOM 2236 C CA . SER A 1 284 ? -5.377 8.888 6.195 1.00 91.88 284 SER A CA 1
ATOM 2237 C C . SER A 1 284 ? -4.967 7.844 7.230 1.00 91.88 284 SER A C 1
ATOM 2239 O O . SER A 1 284 ? -5.718 7.511 8.148 1.00 91.88 284 SER A O 1
ATOM 2241 N N . TYR A 1 285 ? -3.717 7.387 7.125 1.00 93.06 285 TYR A N 1
ATOM 2242 C CA . TYR A 1 285 ? -3.093 6.472 8.091 1.00 93.06 285 TYR A CA 1
ATOM 2243 C C . TYR A 1 285 ? -3.819 5.131 8.255 1.00 93.06 285 TYR A C 1
ATOM 2245 O O . TYR A 1 285 ? -3.796 4.547 9.339 1.00 93.06 285 TYR A O 1
ATOM 2253 N N . ASN A 1 286 ? -4.478 4.640 7.207 1.00 96.31 286 ASN A N 1
ATOM 2254 C CA . ASN A 1 286 ? -5.133 3.338 7.259 1.00 96.31 286 ASN A CA 1
ATOM 2255 C C . ASN A 1 286 ? -4.148 2.208 6.959 1.00 96.31 286 ASN A C 1
ATOM 2257 O O . ASN A 1 286 ? -3.170 2.389 6.225 1.00 96.31 286 ASN A O 1
ATOM 2261 N N . LEU A 1 287 ? -4.440 1.031 7.503 1.00 97.38 287 LEU A N 1
ATOM 2262 C CA . LEU A 1 287 ? -3.678 -0.191 7.305 1.00 97.38 287 LEU A CA 1
ATOM 2263 C C . LEU A 1 287 ? -4.570 -1.270 6.694 1.00 97.38 287 LEU A C 1
ATOM 2265 O O . LEU A 1 287 ? -5.553 -1.685 7.291 1.00 97.38 287 LEU A O 1
ATOM 2269 N N . VAL A 1 288 ? -4.183 -1.796 5.539 1.00 98.38 288 VAL A N 1
ATOM 2270 C CA . VAL A 1 288 ? -4.775 -3.005 4.957 1.00 98.38 288 VAL A CA 1
ATOM 2271 C C . VAL A 1 288 ? -3.705 -4.088 4.979 1.00 98.38 288 VAL A C 1
ATOM 2273 O O . VAL A 1 288 ? -2.635 -3.905 4.400 1.00 98.38 288 VAL A O 1
ATOM 2276 N N . LYS A 1 289 ? -3.938 -5.202 5.676 1.00 98.06 289 LYS A N 1
ATOM 2277 C CA . LYS A 1 289 ? -2.922 -6.249 5.845 1.00 98.06 289 LYS A CA 1
ATOM 2278 C C . LYS A 1 289 ? -3.501 -7.644 5.658 1.00 98.06 289 LYS A C 1
ATOM 2280 O O . LYS A 1 289 ? -4.500 -7.979 6.276 1.00 98.06 289 LYS A O 1
ATOM 2285 N N . ASN A 1 290 ? -2.809 -8.494 4.902 1.00 97.50 290 ASN A N 1
ATOM 2286 C CA . ASN A 1 290 ? -3.196 -9.898 4.731 1.00 97.50 290 ASN A CA 1
ATOM 2287 C C . ASN A 1 290 ? -4.626 -10.047 4.175 1.00 97.50 290 ASN A C 1
ATOM 2289 O O . ASN A 1 290 ? -5.459 -10.775 4.717 1.00 97.50 290 ASN A O 1
ATOM 2293 N N . VAL A 1 291 ? -4.919 -9.316 3.096 1.00 98.19 291 VAL A N 1
ATOM 2294 C CA . VAL A 1 291 ? -6.231 -9.315 2.431 1.00 98.19 291 VAL A CA 1
ATOM 2295 C C . VAL A 1 291 ? -6.123 -9.981 1.062 1.00 98.19 291 VAL A C 1
ATOM 2297 O O . VAL A 1 291 ? -5.205 -9.687 0.289 1.00 98.19 291 VAL A O 1
ATOM 2300 N N . ARG A 1 292 ? -7.064 -10.879 0.763 1.00 98.25 292 ARG A N 1
ATOM 2301 C CA . ARG A 1 292 ? -7.155 -11.580 -0.524 1.00 98.25 292 ARG A CA 1
ATOM 2302 C C . ARG A 1 292 ? -8.344 -11.072 -1.321 1.00 98.25 292 ARG A C 1
ATOM 2304 O O . ARG A 1 292 ? -9.456 -11.019 -0.823 1.00 98.25 292 ARG A O 1
ATOM 2311 N N . PHE A 1 293 ? -8.126 -10.745 -2.581 1.00 97.81 293 PHE A N 1
ATOM 2312 C CA . PHE A 1 293 ? -9.169 -10.356 -3.519 1.00 97.81 293 PHE A CA 1
ATOM 2313 C C . PHE A 1 293 ? -9.442 -11.532 -4.453 1.00 97.81 293 PHE A C 1
ATOM 2315 O O . PHE A 1 293 ? -8.545 -11.973 -5.177 1.00 97.81 293 PHE A O 1
ATOM 2322 N N . LEU A 1 294 ? -10.670 -12.059 -4.438 1.00 95.88 294 LEU A N 1
ATOM 2323 C CA . LEU A 1 294 ? -11.015 -13.259 -5.211 1.00 95.88 294 LEU A CA 1
ATOM 2324 C C . LEU A 1 294 ? -11.042 -13.015 -6.734 1.00 95.88 294 LEU A C 1
ATOM 2326 O O . LEU A 1 294 ? -10.898 -13.966 -7.501 1.00 95.88 294 LEU A O 1
ATOM 2330 N N . GLY A 1 295 ? -11.145 -11.755 -7.174 1.00 92.00 295 GLY A N 1
ATOM 2331 C CA . GLY A 1 295 ? -11.031 -11.337 -8.576 1.00 92.00 295 GLY A CA 1
ATOM 2332 C C . GLY A 1 295 ? -12.093 -10.313 -8.989 1.00 92.00 295 GLY A C 1
ATOM 2333 O O . GLY A 1 295 ? -12.855 -9.831 -8.152 1.00 92.00 295 GLY A O 1
ATOM 2334 N N . GLY A 1 296 ? -12.187 -10.014 -10.288 1.00 88.69 296 GLY A N 1
ATOM 2335 C CA . GLY A 1 296 ? -13.256 -9.167 -10.828 1.00 88.69 296 GLY A CA 1
ATOM 2336 C C . GLY A 1 296 ? -13.428 -9.261 -12.346 1.00 88.69 296 GLY A C 1
ATOM 2337 O O . GLY A 1 296 ? -12.455 -9.468 -13.064 1.00 88.69 296 GLY A O 1
ATOM 2338 N N . SER A 1 297 ? -14.661 -9.093 -12.826 1.00 82.88 297 SER A N 1
ATOM 2339 C CA . SER A 1 297 ? -15.142 -9.413 -14.181 1.00 82.88 297 SER A CA 1
ATOM 2340 C C . SER A 1 297 ? -15.561 -8.199 -15.036 1.00 82.88 297 SER A C 1
ATOM 2342 O O . SER A 1 297 ? -16.250 -8.389 -16.033 1.00 82.88 297 SER A O 1
ATOM 2344 N N . ASN A 1 298 ? -15.110 -6.981 -14.681 1.00 72.00 298 ASN A N 1
ATOM 2345 C CA . ASN A 1 298 ? -15.258 -5.670 -15.375 1.00 72.00 298 ASN A CA 1
ATOM 2346 C C . ASN A 1 298 ? -16.197 -4.637 -14.726 1.00 72.00 298 ASN A C 1
ATOM 2348 O O . ASN A 1 298 ? -16.284 -3.512 -15.213 1.00 72.00 298 ASN A O 1
ATOM 2352 N N . LYS A 1 299 ? -16.904 -4.952 -13.632 1.00 72.25 299 LYS A N 1
ATOM 2353 C CA . LYS A 1 299 ? -17.821 -3.968 -13.010 1.00 72.25 299 LYS A CA 1
ATOM 2354 C C . LYS A 1 299 ? -17.099 -2.801 -12.333 1.00 72.25 299 LYS A C 1
ATOM 2356 O O . LYS A 1 299 ? -17.580 -1.673 -12.384 1.00 72.25 299 LYS A O 1
ATOM 2361 N N . ASN A 1 300 ? -15.944 -3.072 -11.731 1.00 73.12 300 ASN A N 1
ATOM 2362 C CA . ASN A 1 300 ? -15.147 -2.073 -11.028 1.00 73.12 300 ASN A CA 1
ATOM 2363 C C . ASN A 1 300 ? -13.877 -1.785 -11.816 1.00 73.12 300 ASN A C 1
ATOM 2365 O O . ASN A 1 300 ? -13.187 -2.709 -12.246 1.00 73.12 300 ASN A O 1
ATOM 2369 N N . ARG A 1 301 ? -13.547 -0.497 -11.961 1.00 83.94 301 ARG A N 1
ATOM 2370 C CA . ARG A 1 301 ? -12.290 -0.088 -12.599 1.00 83.94 301 ARG A CA 1
ATOM 2371 C C . ARG A 1 301 ? -11.083 -0.569 -11.802 1.00 83.94 301 ARG A C 1
ATOM 2373 O O . ARG A 1 301 ? -10.130 -1.031 -12.413 1.00 83.94 301 ARG A O 1
ATOM 2380 N N . ASN A 1 302 ? -11.156 -0.478 -10.471 1.00 92.38 302 ASN A N 1
ATOM 2381 C CA . ASN A 1 302 ? -10.110 -0.867 -9.528 1.00 92.38 302 ASN A CA 1
ATOM 2382 C C . ASN A 1 302 ? -10.690 -1.823 -8.477 1.00 92.38 302 ASN A C 1
ATOM 2384 O O . ASN A 1 302 ? -11.733 -1.526 -7.901 1.00 92.38 302 ASN A O 1
ATOM 2388 N N . ILE A 1 303 ? -10.014 -2.937 -8.192 1.00 96.56 303 ILE A N 1
ATOM 2389 C CA . ILE A 1 303 ? -10.446 -3.883 -7.145 1.00 96.56 303 ILE A CA 1
ATOM 2390 C C . ILE A 1 303 ? -9.996 -3.428 -5.750 1.00 96.56 303 ILE A C 1
ATOM 2392 O O . ILE A 1 303 ? -10.748 -3.519 -4.781 1.00 96.56 303 ILE A O 1
ATOM 2396 N N . CYS A 1 304 ? -8.783 -2.893 -5.642 1.00 97.88 304 CYS A N 1
ATOM 2397 C CA . CYS A 1 304 ? -8.300 -2.208 -4.449 1.00 97.88 304 CYS A CA 1
ATOM 2398 C C . CYS A 1 304 ? -7.993 -0.759 -4.817 1.00 97.88 304 CYS A C 1
ATOM 2400 O O . CYS A 1 304 ? -7.037 -0.489 -5.546 1.00 97.88 304 CYS A O 1
ATOM 2402 N N . GLU A 1 305 ? -8.811 0.174 -4.338 1.00 97.69 305 GLU A N 1
ATOM 2403 C CA . GLU A 1 305 ? 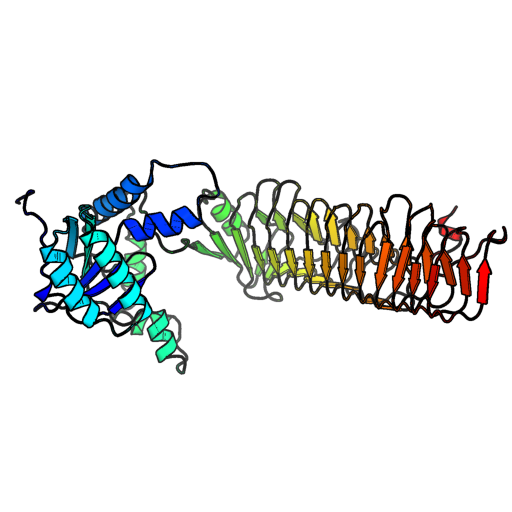-8.633 1.598 -4.581 1.00 97.69 305 GLU A CA 1
ATOM 2404 C C . GLU A 1 305 ? -8.296 2.341 -3.289 1.00 97.69 305 GLU A C 1
ATOM 2406 O O . GLU A 1 305 ? -9.145 2.531 -2.422 1.00 97.69 305 GLU A O 1
ATOM 2411 N N . ILE A 1 306 ? -7.049 2.801 -3.169 1.00 97.88 306 ILE A N 1
ATOM 2412 C CA . ILE A 1 306 ? -6.583 3.550 -1.998 1.00 97.88 306 ILE A CA 1
ATOM 2413 C C . ILE A 1 306 ? -6.333 5.004 -2.372 1.00 97.88 306 ILE A C 1
ATOM 2415 O O . ILE A 1 306 ? -5.361 5.330 -3.064 1.00 97.88 306 ILE A O 1
ATOM 2419 N N . ARG A 1 307 ? -7.206 5.884 -1.885 1.00 96.00 307 ARG A N 1
ATOM 2420 C CA . ARG A 1 307 ? -7.071 7.339 -1.981 1.00 96.00 307 ARG A CA 1
ATOM 2421 C C . ARG A 1 307 ? -6.643 7.922 -0.629 1.00 96.00 307 ARG A C 1
ATOM 2423 O O . ARG A 1 307 ? -6.646 7.233 0.386 1.00 96.00 307 ARG A O 1
ATOM 2430 N N . GLY A 1 308 ? -6.260 9.197 -0.622 1.00 93.56 308 GLY A N 1
ATOM 2431 C CA . GLY A 1 308 ? -5.865 9.907 0.598 1.00 93.56 308 GLY A CA 1
ATOM 2432 C C . GLY A 1 308 ? -4.367 9.825 0.897 1.00 93.56 308 GLY A C 1
ATOM 2433 O O . GLY A 1 308 ? -3.561 9.777 -0.034 1.00 93.56 308 GLY A O 1
ATOM 2434 N N . THR A 1 309 ? -3.988 9.878 2.177 1.00 92.56 309 THR A N 1
ATOM 2435 C CA . THR A 1 309 ? -2.595 10.153 2.567 1.00 92.56 309 THR A CA 1
ATOM 2436 C C . THR A 1 309 ? -2.033 9.138 3.558 1.00 92.56 309 THR A C 1
ATOM 2438 O O . THR A 1 309 ? -2.647 8.841 4.582 1.00 92.56 309 THR A O 1
ATOM 2441 N N . ARG A 1 310 ? -0.805 8.664 3.306 1.00 93.38 310 ARG A N 1
ATOM 2442 C CA . ARG A 1 310 ? -0.045 7.782 4.215 1.00 93.38 310 ARG A CA 1
ATOM 2443 C C . ARG A 1 310 ? -0.776 6.482 4.568 1.00 93.38 310 ARG A C 1
ATOM 2445 O O . ARG A 1 310 ? -0.665 5.986 5.687 1.00 93.38 310 ARG A O 1
ATOM 2452 N N . ASN A 1 311 ? -1.524 5.927 3.621 1.00 95.94 311 ASN A N 1
ATOM 2453 C CA . ASN A 1 311 ? -2.129 4.609 3.776 1.00 95.94 311 ASN A CA 1
ATOM 2454 C C . ASN A 1 311 ? -1.111 3.514 3.458 1.00 95.94 311 ASN A C 1
ATOM 2456 O O . ASN A 1 311 ? -0.276 3.668 2.564 1.00 95.94 311 ASN A O 1
ATOM 2460 N N . VAL A 1 312 ? -1.194 2.393 4.167 1.00 97.56 312 VAL A N 1
ATOM 2461 C CA . VAL A 1 312 ? -0.300 1.250 3.983 1.00 97.56 312 VAL A CA 1
ATOM 2462 C C . VAL A 1 312 ? -1.120 0.018 3.654 1.00 97.56 312 VAL A C 1
ATOM 2464 O O . VAL A 1 312 ? -1.985 -0.385 4.426 1.00 97.56 312 VAL A O 1
ATOM 2467 N N . ALA A 1 313 ? -0.809 -0.617 2.534 1.00 98.38 313 ALA A N 1
ATOM 2468 C CA . ALA A 1 313 ? -1.383 -1.888 2.138 1.00 98.38 313 ALA A CA 1
ATOM 2469 C C . ALA A 1 313 ? -0.262 -2.924 2.033 1.00 98.38 313 ALA A C 1
ATOM 2471 O O . ALA A 1 313 ? 0.706 -2.711 1.304 1.00 98.38 313 ALA A O 1
ATOM 2472 N N . LYS A 1 314 ? -0.343 -4.029 2.777 1.00 97.81 314 LYS A N 1
ATOM 2473 C CA . LYS A 1 314 ? 0.712 -5.045 2.767 1.00 97.81 314 LYS A CA 1
ATOM 2474 C C . LYS A 1 314 ? 0.193 -6.472 2.770 1.00 97.81 314 LYS A C 1
ATOM 2476 O O . LYS A 1 314 ? -0.851 -6.742 3.356 1.00 97.81 314 LYS A O 1
ATOM 2481 N N . GLN A 1 315 ? 0.953 -7.391 2.178 1.00 97.88 315 GLN A N 1
ATOM 2482 C CA . GLN A 1 315 ? 0.581 -8.808 2.091 1.00 97.88 315 GLN A CA 1
ATOM 2483 C C . GLN A 1 315 ? -0.774 -8.971 1.387 1.00 97.88 315 GLN A C 1
ATOM 2485 O O . GLN A 1 315 ? -1.714 -9.544 1.936 1.00 97.88 315 GLN A O 1
ATOM 2490 N N . LEU A 1 316 ? -0.901 -8.381 0.199 1.00 98.50 316 LEU A N 1
ATOM 2491 C CA . LEU A 1 316 ? -2.125 -8.462 -0.596 1.00 98.50 316 LEU A CA 1
ATOM 2492 C C . LEU A 1 316 ? -1.993 -9.549 -1.657 1.00 98.50 316 LEU A C 1
ATOM 2494 O O . LEU A 1 316 ? -0.939 -9.682 -2.278 1.00 98.50 316 LEU A O 1
ATOM 2498 N N . SER A 1 317 ? -3.078 -10.272 -1.922 1.00 98.25 317 SER A N 1
ATOM 2499 C CA . SER A 1 317 ? -3.143 -11.203 -3.053 1.00 98.25 317 SER A CA 1
ATOM 2500 C C . SER A 1 317 ? -4.376 -10.947 -3.909 1.00 98.25 317 SER A C 1
ATOM 2502 O O . SER A 1 317 ? -5.462 -10.721 -3.385 1.00 98.25 317 SER A O 1
ATOM 2504 N N . PHE A 1 318 ? -4.211 -10.982 -5.226 1.00 98.06 318 PHE A N 1
ATOM 2505 C CA . PHE A 1 318 ? -5.280 -10.782 -6.197 1.00 98.06 318 PHE A CA 1
ATOM 2506 C C . PHE A 1 318 ? -5.365 -11.999 -7.109 1.00 98.06 318 PHE A C 1
ATOM 2508 O O . PHE A 1 318 ? -4.357 -12.408 -7.686 1.00 98.06 318 PHE A O 1
ATOM 2515 N N . GLY A 1 319 ? -6.571 -12.553 -7.245 1.00 96.19 319 GLY A N 1
ATOM 2516 C CA . GLY A 1 319 ? -6.891 -13.566 -8.246 1.00 96.19 319 GLY A CA 1
ATOM 2517 C C . GLY A 1 319 ? -6.895 -12.995 -9.668 1.00 96.19 319 GLY A C 1
ATOM 2518 O O . GLY A 1 319 ? -6.042 -12.194 -10.048 1.00 96.19 319 GLY A O 1
ATOM 2519 N N . ASN A 1 320 ? -7.866 -13.415 -10.478 1.00 95.44 320 ASN A N 1
ATOM 2520 C CA . ASN A 1 320 ? -8.019 -12.895 -11.835 1.00 95.44 320 ASN A CA 1
ATOM 2521 C C . ASN A 1 320 ? -8.817 -11.585 -11.824 1.00 95.44 320 ASN A C 1
ATOM 2523 O O . ASN A 1 320 ? -9.997 -11.581 -11.472 1.00 95.44 320 ASN A O 1
ATOM 2527 N N . VAL A 1 321 ? -8.179 -10.489 -12.224 1.00 95.00 321 VAL A N 1
ATOM 2528 C CA . VAL A 1 321 ? -8.788 -9.165 -12.344 1.00 95.00 321 VAL A CA 1
ATOM 2529 C C . VAL A 1 321 ? -8.886 -8.798 -13.818 1.00 95.00 321 VAL A C 1
ATOM 2531 O O . VAL A 1 321 ? -7.895 -8.768 -14.538 1.00 95.00 321 VAL A O 1
ATOM 2534 N N . ALA A 1 322 ? -10.091 -8.524 -14.293 1.00 92.88 322 ALA A N 1
ATOM 2535 C CA . ALA A 1 322 ? -10.305 -8.232 -15.701 1.00 92.88 322 ALA A CA 1
ATOM 2536 C C . ALA A 1 322 ? -9.949 -6.781 -16.083 1.00 92.88 322 ALA A C 1
ATOM 2538 O O . ALA A 1 322 ? -9.629 -6.542 -17.239 1.00 92.88 322 ALA A O 1
ATOM 2539 N N . GLU A 1 323 ? -9.907 -5.858 -15.113 1.00 93.88 323 GLU A N 1
ATOM 2540 C CA . GLU A 1 323 ? -9.515 -4.448 -15.289 1.00 93.88 323 GLU A CA 1
ATOM 2541 C C . GLU A 1 323 ? -8.254 -4.111 -14.465 1.00 93.88 323 GLU A C 1
ATOM 2543 O O . GLU A 1 323 ? -7.205 -4.732 -14.665 1.00 93.88 323 GLU A O 1
ATOM 2548 N N . THR A 1 324 ? -8.329 -3.160 -13.521 1.00 95.44 324 THR A N 1
ATOM 2549 C CA . THR A 1 324 ? -7.188 -2.748 -12.690 1.00 95.44 324 THR A CA 1
ATOM 2550 C C . THR A 1 324 ? -7.208 -3.434 -11.325 1.00 95.44 324 THR A C 1
ATOM 2552 O O . THR A 1 324 ? -8.201 -3.367 -10.598 1.00 95.44 324 THR A O 1
ATOM 2555 N N . ALA A 1 325 ? -6.101 -4.070 -10.930 1.00 97.00 325 ALA A N 1
ATOM 2556 C CA . ALA A 1 325 ? -6.004 -4.681 -9.601 1.00 97.00 325 ALA A CA 1
ATOM 2557 C C . ALA A 1 325 ? -5.865 -3.615 -8.502 1.00 97.00 325 ALA A C 1
ATOM 2559 O O . ALA A 1 325 ? -6.671 -3.589 -7.570 1.00 97.00 325 ALA A O 1
ATOM 2560 N N . ILE A 1 326 ? -4.895 -2.705 -8.639 1.00 98.00 326 ILE A N 1
ATOM 2561 C CA . ILE A 1 326 ? -4.647 -1.631 -7.669 1.00 98.00 326 ILE A CA 1
ATOM 2562 C C . ILE A 1 326 ? -4.760 -0.261 -8.331 1.00 98.00 326 ILE A C 1
ATOM 2564 O O . ILE A 1 326 ? -3.992 0.061 -9.233 1.00 98.00 326 ILE A O 1
ATOM 2568 N N . GLY A 1 327 ? -5.656 0.577 -7.816 1.00 97.56 327 GLY A N 1
ATOM 2569 C CA . GLY A 1 327 ? -5.701 2.007 -8.100 1.00 97.56 327 GLY A CA 1
ATOM 2570 C C . GLY A 1 327 ? -5.266 2.809 -6.877 1.00 97.56 327 GLY A C 1
ATOM 2571 O O . GLY A 1 327 ? -5.709 2.543 -5.761 1.00 97.56 327 GLY A O 1
ATOM 2572 N N . THR A 1 328 ? -4.417 3.821 -7.047 1.00 97.00 328 THR A N 1
ATOM 2573 C CA . THR A 1 328 ? -4.099 4.731 -5.940 1.00 97.00 328 THR A CA 1
ATOM 2574 C C . THR A 1 328 ? -3.978 6.180 -6.366 1.00 97.00 328 THR A C 1
ATOM 2576 O O . THR A 1 328 ? -3.508 6.505 -7.455 1.00 97.00 328 THR A O 1
ATOM 2579 N N . SER A 1 329 ? -4.415 7.069 -5.479 1.00 94.75 329 SER A N 1
ATOM 2580 C CA . SER A 1 329 ? -4.243 8.512 -5.610 1.00 94.75 329 SER A CA 1
ATOM 2581 C C . SER A 1 329 ? -4.018 9.157 -4.242 1.00 94.75 329 SER A C 1
ATOM 2583 O O . SER A 1 329 ? -4.223 8.527 -3.206 1.00 94.75 329 SER A O 1
ATOM 2585 N N . GLY A 1 330 ? -3.586 10.417 -4.231 1.00 93.19 330 GLY A N 1
ATOM 2586 C CA . GLY A 1 330 ? -3.204 11.127 -3.007 1.00 93.19 330 GLY A CA 1
ATOM 2587 C C . GLY A 1 330 ? -1.698 11.071 -2.752 1.00 93.19 330 GLY A C 1
ATOM 2588 O O . GLY A 1 330 ? -0.935 11.167 -3.713 1.00 93.19 330 GLY A O 1
ATOM 2589 N N . PHE A 1 331 ? -1.273 10.979 -1.489 1.00 93.69 331 PHE A N 1
ATOM 2590 C CA . PHE A 1 331 ? 0.116 11.239 -1.098 1.00 93.69 331 PHE A CA 1
ATOM 2591 C C . PHE A 1 331 ? 0.701 10.151 -0.199 1.00 93.69 331 PHE A C 1
ATOM 2593 O O . PHE A 1 331 ? 0.106 9.778 0.809 1.00 93.69 331 PHE A O 1
ATOM 2600 N N . TYR A 1 332 ? 1.917 9.701 -0.500 1.00 94.38 332 TYR A N 1
ATOM 2601 C CA . TYR A 1 332 ? 2.700 8.834 0.390 1.00 94.38 332 TYR A CA 1
ATOM 2602 C C . TYR A 1 332 ? 2.029 7.499 0.754 1.00 94.38 332 TYR A C 1
ATOM 2604 O O . TYR A 1 332 ? 2.263 6.969 1.841 1.00 94.38 332 TYR A O 1
ATOM 2612 N N . ASN A 1 333 ? 1.179 6.951 -0.121 1.00 95.94 333 ASN A N 1
ATOM 2613 C CA . ASN A 1 333 ? 0.638 5.607 0.088 1.00 95.94 333 ASN A CA 1
ATOM 2614 C C . ASN A 1 333 ? 1.706 4.555 -0.238 1.00 95.94 333 ASN A C 1
ATOM 2616 O O . ASN A 1 333 ? 2.516 4.737 -1.150 1.00 95.94 333 ASN A O 1
ATOM 2620 N N . SER A 1 334 ? 1.695 3.445 0.494 1.00 97.44 334 SER A N 1
ATOM 2621 C CA . SER A 1 334 ? 2.676 2.371 0.349 1.00 97.44 334 SER A CA 1
ATOM 2622 C C . SER A 1 334 ? 1.996 1.029 0.130 1.00 97.44 334 SER A C 1
ATOM 2624 O O . SER A 1 334 ? 1.108 0.651 0.889 1.00 97.44 334 SER A O 1
ATOM 2626 N N . PHE A 1 335 ? 2.487 0.279 -0.851 1.00 98.31 335 PHE A N 1
ATOM 2627 C CA . PHE A 1 335 ? 2.074 -1.085 -1.157 1.00 98.31 335 PHE A CA 1
ATOM 2628 C C . PHE A 1 335 ? 3.274 -2.016 -1.008 1.00 98.31 335 PHE A C 1
ATOM 2630 O O . PHE A 1 335 ? 4.318 -1.768 -1.612 1.00 98.31 335 PHE A O 1
ATOM 2637 N N . GLN A 1 336 ? 3.139 -3.062 -0.194 1.00 98.12 336 GLN A N 1
ATOM 2638 C CA . GLN A 1 336 ? 4.234 -3.976 0.127 1.00 98.12 336 GLN A CA 1
ATOM 2639 C C . GLN A 1 336 ? 3.806 -5.444 0.022 1.00 98.12 336 GLN A C 1
ATOM 2641 O O . GLN A 1 336 ? 2.740 -5.805 0.508 1.00 98.12 336 GLN A O 1
ATOM 2646 N N . ASP A 1 337 ? 4.650 -6.308 -0.539 1.00 98.06 337 ASP A N 1
ATOM 2647 C CA . ASP A 1 337 ? 4.411 -7.760 -0.587 1.00 98.06 337 ASP A CA 1
ATOM 2648 C C . ASP A 1 337 ? 3.067 -8.079 -1.267 1.00 98.06 337 ASP A C 1
ATOM 2650 O O . ASP A 1 337 ? 2.153 -8.659 -0.677 1.00 98.06 337 ASP A O 1
ATOM 2654 N N . VAL A 1 338 ? 2.916 -7.606 -2.504 1.00 98.50 338 VAL A N 1
ATOM 2655 C CA . VAL A 1 338 ? 1.677 -7.719 -3.282 1.00 98.50 338 VAL A CA 1
ATOM 2656 C C . VAL A 1 338 ? 1.855 -8.771 -4.366 1.00 98.50 338 VAL A C 1
ATOM 2658 O O . VAL A 1 338 ? 2.798 -8.689 -5.147 1.00 98.50 338 VAL A O 1
ATOM 2661 N N . VAL A 1 339 ? 0.919 -9.713 -4.470 1.00 98.06 339 VAL A N 1
ATOM 2662 C CA . VAL A 1 339 ? 0.890 -10.716 -5.544 1.00 98.06 339 VAL A CA 1
ATOM 2663 C C . VAL A 1 339 ? -0.374 -10.553 -6.381 1.00 98.06 339 VAL A C 1
ATOM 2665 O O . VAL A 1 339 ? -1.483 -10.613 -5.860 1.00 98.06 339 VAL A O 1
ATOM 2668 N N . ILE A 1 340 ? -0.211 -10.369 -7.688 1.00 97.50 340 ILE A N 1
ATOM 2669 C CA . ILE A 1 340 ? -1.296 -10.243 -8.664 1.00 97.50 340 ILE A CA 1
ATOM 2670 C C . ILE A 1 340 ? -1.162 -11.389 -9.667 1.00 97.50 340 ILE A C 1
ATOM 2672 O O . ILE A 1 340 ? -0.202 -11.432 -10.441 1.00 97.50 340 ILE A O 1
ATOM 2676 N N . GLU A 1 341 ? -2.112 -12.327 -9.651 1.00 96.06 341 GLU A N 1
ATOM 2677 C CA . GLU A 1 341 ? -2.097 -13.469 -10.571 1.00 96.06 341 GLU A CA 1
ATOM 2678 C C . GLU A 1 341 ? -2.345 -13.017 -12.010 1.00 96.06 341 GLU A C 1
ATOM 2680 O O . GLU A 1 341 ? -1.562 -13.351 -12.900 1.00 96.06 341 GLU A O 1
ATOM 2685 N N . ARG A 1 342 ? -3.410 -12.235 -12.233 1.00 94.19 342 ARG A N 1
ATOM 2686 C CA . ARG A 1 342 ? -3.735 -11.675 -13.545 1.00 94.19 342 ARG A CA 1
ATOM 2687 C C . ARG A 1 342 ? -4.471 -10.341 -13.436 1.00 94.19 342 ARG A C 1
ATOM 2689 O O . ARG A 1 342 ? -5.384 -10.230 -12.623 1.00 94.19 342 ARG A O 1
ATOM 2696 N N . ALA A 1 343 ? -4.108 -9.363 -14.267 1.00 93.88 343 ALA A N 1
ATOM 2697 C CA . ALA A 1 343 ? -4.808 -8.076 -14.385 1.00 93.88 343 ALA A CA 1
ATOM 2698 C C . ALA A 1 343 ? -4.845 -7.558 -15.837 1.00 93.88 343 ALA A C 1
ATOM 2700 O O . ALA A 1 343 ? -3.979 -7.920 -16.627 1.00 93.88 343 ALA A O 1
ATOM 2701 N N . ASN A 1 344 ? -5.771 -6.675 -16.229 1.00 91.69 344 ASN A N 1
ATOM 2702 C CA . ASN A 1 344 ? -5.532 -5.874 -17.440 1.00 91.69 344 ASN A CA 1
ATOM 2703 C C . ASN A 1 344 ? -4.439 -4.832 -17.161 1.00 91.69 344 ASN A C 1
ATOM 2705 O O . ASN A 1 344 ? -3.437 -4.774 -17.877 1.00 91.69 344 ASN A O 1
ATOM 2709 N N . ILE A 1 345 ? -4.597 -4.107 -16.049 1.00 92.81 345 ILE A N 1
ATOM 2710 C CA . ILE A 1 345 ? -3.607 -3.182 -15.495 1.00 92.81 345 ILE A CA 1
ATOM 2711 C C . ILE A 1 345 ? -3.256 -3.624 -14.069 1.00 92.81 345 ILE A C 1
ATOM 2713 O O . ILE A 1 345 ? -4.133 -3.701 -13.209 1.00 92.81 345 ILE A O 1
ATOM 2717 N N . ALA A 1 346 ? -1.988 -3.923 -13.772 1.00 94.62 346 ALA A N 1
ATOM 2718 C CA . ALA A 1 346 ? -1.647 -4.407 -12.428 1.00 94.62 346 ALA A CA 1
ATOM 2719 C C . ALA A 1 346 ? -1.741 -3.283 -11.380 1.00 94.62 346 ALA A C 1
ATOM 2721 O O . ALA A 1 346 ? -2.418 -3.434 -10.362 1.00 94.62 346 ALA A O 1
ATOM 2722 N N . VAL A 1 347 ? -1.099 -2.139 -11.636 1.00 96.12 347 VAL A N 1
ATOM 2723 C CA . VAL A 1 347 ? -1.107 -0.987 -10.724 1.00 96.12 347 VAL A CA 1
ATOM 2724 C C . VAL A 1 347 ? -1.238 0.326 -11.494 1.00 96.12 347 VAL A C 1
ATOM 2726 O O . VAL A 1 347 ? -0.449 0.620 -12.389 1.00 96.12 347 VAL A O 1
ATOM 2729 N N . HIS A 1 348 ? -2.198 1.151 -11.092 1.00 95.44 348 HIS A N 1
ATOM 2730 C CA . HIS A 1 348 ? -2.462 2.474 -11.643 1.00 95.44 348 HIS A CA 1
ATOM 2731 C C . HIS A 1 348 ? -2.279 3.557 -10.567 1.00 95.44 348 HIS A C 1
ATOM 2733 O O . HIS A 1 348 ? -3.021 3.616 -9.583 1.00 95.44 348 HIS A O 1
ATOM 2739 N N . ILE A 1 349 ? -1.281 4.427 -10.750 1.00 94.81 349 ILE A N 1
ATOM 2740 C CA . ILE A 1 349 ? -0.863 5.455 -9.791 1.00 94.81 349 ILE A CA 1
ATOM 2741 C C . ILE A 1 349 ? -1.165 6.859 -10.324 1.00 94.81 349 ILE A C 1
ATOM 2743 O O . ILE A 1 349 ? -0.513 7.357 -11.242 1.00 94.81 349 ILE A O 1
ATOM 2747 N N . ASN A 1 350 ? -2.086 7.547 -9.653 1.00 93.56 350 ASN A N 1
ATOM 2748 C CA . ASN A 1 350 ? -2.401 8.964 -9.843 1.00 93.56 350 ASN A CA 1
ATOM 2749 C C . ASN A 1 350 ? -2.195 9.764 -8.536 1.00 93.56 350 ASN A C 1
ATOM 2751 O O . ASN A 1 350 ? -3.042 10.550 -8.101 1.00 93.56 350 ASN A O 1
ATOM 2755 N N . GLY A 1 351 ? -1.076 9.512 -7.857 1.00 90.94 351 GLY A N 1
ATOM 2756 C CA . GLY A 1 351 ? -0.686 10.143 -6.594 1.00 90.94 351 GLY A CA 1
ATOM 2757 C C . GLY A 1 351 ? 0.812 10.434 -6.548 1.00 90.94 351 GLY A C 1
ATOM 2758 O O . GLY A 1 351 ? 1.560 9.957 -7.396 1.00 90.94 351 GLY A O 1
ATOM 2759 N N . GLU A 1 352 ? 1.241 11.224 -5.570 1.00 89.94 352 GLU A N 1
ATOM 2760 C CA . GLU A 1 352 ? 2.642 11.603 -5.368 1.00 89.94 352 GLU A CA 1
ATOM 2761 C C . GLU A 1 352 ? 3.251 10.839 -4.184 1.00 89.94 352 GLU A C 1
ATOM 2763 O O . GLU A 1 352 ? 2.571 10.536 -3.200 1.00 89.94 352 GLU A O 1
ATOM 2768 N N . GLY A 1 353 ? 4.544 10.517 -4.260 1.00 91.19 353 GLY A N 1
ATOM 2769 C CA . GLY A 1 353 ? 5.244 9.858 -3.152 1.00 91.19 353 GLY A CA 1
ATOM 2770 C C . GLY A 1 353 ? 4.822 8.403 -2.936 1.00 91.19 353 GLY A C 1
ATOM 2771 O O . GLY A 1 353 ? 4.982 7.879 -1.837 1.00 91.19 353 GLY A O 1
ATOM 2772 N N . ILE A 1 354 ? 4.224 7.759 -3.942 1.00 94.44 354 ILE A N 1
ATOM 2773 C CA . ILE A 1 354 ? 3.705 6.395 -3.821 1.00 94.44 354 ILE A CA 1
ATOM 2774 C C . ILE A 1 354 ? 4.858 5.396 -3.817 1.00 94.44 354 ILE A C 1
ATOM 2776 O O . ILE A 1 354 ? 5.717 5.434 -4.695 1.00 94.44 354 ILE A O 1
ATOM 2780 N N . ARG A 1 355 ? 4.865 4.467 -2.860 1.00 95.62 355 ARG A N 1
ATOM 2781 C CA . ARG A 1 355 ? 5.879 3.410 -2.776 1.00 95.62 355 ARG A CA 1
ATOM 2782 C C . ARG A 1 355 ? 5.287 2.055 -3.131 1.00 95.62 355 ARG A C 1
ATOM 2784 O O . ARG A 1 355 ? 4.314 1.627 -2.518 1.00 95.62 355 ARG A O 1
ATOM 2791 N N . LEU A 1 356 ? 5.910 1.364 -4.076 1.00 96.56 356 LEU A N 1
ATOM 2792 C CA . LEU A 1 356 ? 5.652 -0.036 -4.397 1.00 96.56 356 LEU A CA 1
ATOM 2793 C C . LEU A 1 356 ? 6.890 -0.849 -4.019 1.00 96.56 356 LEU A C 1
ATOM 2795 O O . LEU A 1 356 ? 7.971 -0.586 -4.541 1.00 96.56 356 LEU A O 1
ATOM 2799 N N . LYS A 1 357 ? 6.744 -1.819 -3.117 1.00 96.19 357 LYS A N 1
ATOM 2800 C CA . LYS A 1 357 ? 7.835 -2.696 -2.685 1.00 96.19 357 LYS A CA 1
ATOM 2801 C C . LYS A 1 357 ? 7.428 -4.160 -2.787 1.00 96.19 357 LYS A C 1
ATOM 2803 O O . LYS A 1 357 ? 6.390 -4.540 -2.252 1.00 96.19 357 LYS A O 1
ATOM 2808 N N . ASN A 1 358 ? 8.256 -4.986 -3.424 1.00 96.25 358 ASN A N 1
ATOM 2809 C CA . ASN A 1 358 ? 7.992 -6.419 -3.583 1.00 96.25 358 ASN A CA 1
ATOM 2810 C C . ASN A 1 358 ? 6.604 -6.691 -4.204 1.00 96.25 358 ASN A C 1
ATOM 2812 O O . ASN A 1 358 ? 5.776 -7.423 -3.657 1.00 96.25 358 ASN A O 1
ATOM 2816 N N . VAL A 1 359 ? 6.313 -6.016 -5.322 1.00 96.44 359 VAL A N 1
ATOM 2817 C CA . VAL A 1 359 ? 5.076 -6.218 -6.090 1.00 96.44 359 VAL A CA 1
ATOM 2818 C C . VAL A 1 359 ? 5.352 -7.201 -7.217 1.00 96.44 359 VAL A C 1
ATOM 2820 O O . VAL A 1 359 ? 6.187 -6.943 -8.083 1.00 96.44 359 VAL A O 1
ATOM 2823 N N . VAL A 1 360 ? 4.625 -8.314 -7.225 1.00 95.69 360 VAL A N 1
ATOM 2824 C CA . VAL A 1 360 ? 4.733 -9.375 -8.223 1.00 95.69 360 VAL A CA 1
ATOM 2825 C C . VAL A 1 360 ? 3.447 -9.437 -9.038 1.00 95.69 360 VAL A C 1
ATOM 2827 O O . VAL A 1 360 ? 2.398 -9.777 -8.501 1.00 95.69 360 VAL A O 1
ATOM 2830 N N . CYS A 1 361 ? 3.519 -9.175 -10.343 1.00 93.88 361 CYS A N 1
ATOM 2831 C CA . CYS A 1 361 ? 2.429 -9.467 -11.276 1.00 93.88 361 CYS A CA 1
ATOM 2832 C C . CYS A 1 361 ? 2.851 -10.572 -12.246 1.00 93.88 361 CYS A C 1
ATOM 2834 O O . CYS A 1 361 ? 3.864 -10.443 -12.943 1.00 93.88 361 CYS A O 1
ATOM 2836 N N . LYS A 1 362 ? 2.098 -11.675 -12.270 1.00 92.56 362 LYS A N 1
ATOM 2837 C CA . LYS A 1 362 ? 2.448 -12.865 -13.060 1.00 92.56 362 LYS A CA 1
ATOM 2838 C C . LYS A 1 362 ? 1.965 -12.805 -14.504 1.00 92.56 362 LYS A C 1
ATOM 2840 O O . LYS A 1 362 ? 2.634 -13.367 -15.372 1.00 92.56 362 LYS A O 1
ATOM 2845 N N . ASP A 1 363 ? 0.823 -12.173 -14.743 1.00 90.38 363 ASP A N 1
ATOM 2846 C CA . ASP A 1 363 ? 0.270 -11.973 -16.075 1.00 90.38 363 ASP A CA 1
ATOM 2847 C C . ASP A 1 363 ? -0.515 -10.663 -16.125 1.00 90.38 363 ASP A C 1
ATOM 2849 O O . ASP A 1 363 ? -1.317 -10.366 -15.241 1.00 90.38 363 ASP A O 1
ATOM 2853 N N . PHE A 1 364 ? -0.319 -9.875 -17.173 1.00 87.31 364 PHE A N 1
ATOM 2854 C CA . PHE A 1 364 ? -1.176 -8.724 -17.425 1.00 87.31 364 PHE A CA 1
ATOM 2855 C C . PHE A 1 364 ? -1.348 -8.446 -18.909 1.00 87.31 364 PHE A C 1
ATOM 2857 O O . PHE A 1 364 ? -0.523 -8.860 -19.726 1.00 87.31 364 PHE A O 1
ATOM 2864 N N . ILE A 1 365 ? -2.434 -7.767 -19.269 1.00 86.00 365 ILE A N 1
ATOM 2865 C CA . ILE A 1 365 ? -2.857 -7.651 -20.669 1.00 86.00 365 ILE A CA 1
ATOM 2866 C C . ILE A 1 365 ? -2.399 -6.333 -21.301 1.00 86.00 365 ILE A C 1
ATOM 2868 O O . ILE A 1 365 ? -1.887 -6.370 -22.422 1.00 86.00 365 ILE A O 1
ATOM 2872 N N . GLU A 1 366 ? -2.563 -5.206 -20.610 1.00 85.25 366 GLU A N 1
ATOM 2873 C CA . GLU A 1 366 ? -2.277 -3.871 -21.142 1.00 85.25 366 GLU A CA 1
ATOM 2874 C C . GLU A 1 366 ? -1.044 -3.252 -20.483 1.00 85.25 366 GLU A C 1
ATOM 2876 O O . GLU A 1 366 ? -0.053 -3.031 -21.167 1.00 85.25 366 GLU A O 1
ATOM 2881 N N . ASN A 1 367 ? -1.061 -3.035 -19.161 1.00 86.50 367 ASN A N 1
ATOM 2882 C CA . ASN A 1 367 ? 0.036 -2.377 -18.441 1.00 86.50 367 ASN A CA 1
ATOM 2883 C C . ASN A 1 367 ? 0.378 -3.086 -17.121 1.00 86.50 367 ASN A C 1
ATOM 2885 O O . ASN A 1 367 ? -0.490 -3.591 -16.412 1.00 86.50 367 ASN A O 1
ATOM 2889 N N . GLY A 1 368 ? 1.660 -3.090 -16.755 1.00 90.00 368 GLY A N 1
ATOM 2890 C CA . GLY A 1 368 ? 2.110 -3.566 -15.449 1.00 90.00 368 GLY A CA 1
ATOM 2891 C C . GLY A 1 368 ? 1.891 -2.477 -14.404 1.00 90.00 368 GLY A C 1
ATOM 2892 O O . GLY A 1 368 ? 0.968 -2.555 -13.600 1.00 90.00 368 GLY A O 1
ATOM 2893 N N . ILE A 1 369 ? 2.716 -1.430 -14.445 1.00 91.88 369 ILE A N 1
ATOM 2894 C CA . ILE A 1 369 ? 2.591 -0.259 -13.570 1.00 91.88 369 ILE A CA 1
ATOM 2895 C C . ILE A 1 369 ? 2.491 1.010 -14.418 1.00 91.88 369 ILE A C 1
ATOM 2897 O O . ILE A 1 369 ? 3.379 1.302 -15.216 1.00 91.88 369 ILE A O 1
ATOM 2901 N N . THR A 1 370 ? 1.463 1.814 -14.176 1.00 91.25 370 THR A N 1
ATOM 2902 C CA . THR A 1 370 ? 1.301 3.129 -14.806 1.00 91.25 370 THR A CA 1
ATOM 2903 C C . THR A 1 370 ? 1.355 4.217 -13.739 1.00 91.25 370 THR A C 1
ATOM 2905 O O . THR A 1 370 ? 0.594 4.156 -12.776 1.00 91.25 370 THR A O 1
ATOM 2908 N N . THR A 1 371 ? 2.229 5.218 -13.888 1.00 89.62 371 THR A N 1
ATOM 2909 C CA . THR A 1 371 ? 2.358 6.354 -12.959 1.00 89.62 371 THR A CA 1
ATOM 2910 C C . THR A 1 371 ? 2.247 7.689 -13.694 1.00 89.62 371 THR A C 1
ATOM 2912 O O . THR A 1 371 ? 2.961 7.941 -14.661 1.00 89.62 371 THR A O 1
ATOM 2915 N N . PHE A 1 372 ? 1.340 8.556 -13.233 1.00 84.69 372 PHE A N 1
ATOM 2916 C CA . PHE A 1 372 ? 1.073 9.860 -13.861 1.00 84.69 372 PHE A CA 1
ATOM 2917 C C . PHE A 1 372 ? 1.752 11.035 -13.155 1.00 84.69 372 PHE A C 1
ATOM 2919 O O . PHE A 1 372 ? 2.024 12.058 -13.782 1.00 84.69 372 PHE A O 1
ATOM 2926 N N . LYS A 1 373 ? 2.024 10.910 -11.854 1.00 80.38 373 LYS A N 1
ATOM 2927 C CA . LYS A 1 373 ? 2.616 11.968 -11.025 1.00 80.38 373 LYS A CA 1
ATOM 2928 C C . LYS A 1 373 ? 4.010 11.579 -10.535 1.00 80.38 373 LYS A C 1
ATOM 2930 O O . LYS A 1 373 ? 4.380 10.405 -10.541 1.00 80.38 373 LYS A O 1
ATOM 2935 N N . SER A 1 374 ? 4.771 12.591 -10.132 1.00 72.81 374 SER A N 1
ATOM 2936 C CA . SER A 1 374 ? 6.170 12.479 -9.728 1.00 72.81 374 SER A CA 1
ATOM 2937 C C . SER A 1 374 ? 6.361 11.757 -8.386 1.00 72.81 374 SER A C 1
ATOM 2939 O O . SER A 1 374 ? 5.423 11.503 -7.628 1.00 72.81 374 SER A O 1
ATOM 2941 N N . ASN A 1 375 ? 7.619 11.414 -8.094 1.00 84.00 375 ASN A N 1
ATOM 2942 C CA . ASN A 1 375 ? 8.090 10.917 -6.794 1.00 84.00 375 ASN A CA 1
ATOM 2943 C C . ASN A 1 375 ? 7.574 9.533 -6.371 1.00 84.00 375 ASN A C 1
ATOM 2945 O O . ASN A 1 375 ? 7.639 9.190 -5.194 1.00 84.00 375 ASN A O 1
ATOM 2949 N N . SER A 1 376 ? 7.087 8.717 -7.306 1.00 89.31 376 SER A N 1
ATOM 2950 C CA . SER A 1 376 ? 6.834 7.306 -7.003 1.00 89.31 376 SER A CA 1
ATOM 2951 C C . SER A 1 376 ? 8.151 6.519 -6.932 1.00 89.31 376 SER A C 1
ATOM 2953 O O . SER A 1 376 ? 9.062 6.777 -7.723 1.00 89.31 376 SER A O 1
ATOM 2955 N N . ILE A 1 377 ? 8.229 5.573 -5.993 1.00 90.62 377 ILE A N 1
ATOM 2956 C CA . ILE A 1 377 ? 9.377 4.689 -5.747 1.00 90.62 377 ILE A CA 1
ATOM 2957 C C . ILE A 1 377 ? 8.945 3.249 -6.013 1.00 90.62 377 ILE A C 1
ATOM 2959 O O . ILE A 1 377 ? 7.976 2.775 -5.417 1.00 90.62 377 ILE A O 1
ATOM 2963 N N . LEU A 1 378 ? 9.661 2.556 -6.895 1.00 93.12 378 LEU A N 1
ATOM 2964 C CA . LEU A 1 378 ? 9.438 1.147 -7.214 1.00 93.12 378 LEU A CA 1
ATOM 2965 C C . LEU A 1 378 ? 10.665 0.345 -6.773 1.00 93.12 378 LEU A C 1
ATOM 2967 O O . LEU A 1 378 ? 11.759 0.611 -7.256 1.00 93.12 378 LEU A O 1
ATOM 2971 N N . GLU A 1 379 ? 10.484 -0.634 -5.892 1.00 92.94 379 GLU A N 1
ATOM 2972 C CA . GLU A 1 379 ? 11.567 -1.428 -5.297 1.00 92.94 379 GLU A CA 1
ATOM 2973 C C . GLU A 1 379 ? 11.229 -2.925 -5.360 1.00 92.94 379 GLU A C 1
ATOM 2975 O O . GLU A 1 379 ? 10.118 -3.334 -5.009 1.00 92.94 379 GLU A O 1
ATOM 2980 N N . ASP A 1 380 ? 12.175 -3.750 -5.810 1.00 93.25 380 ASP A N 1
ATOM 2981 C CA . ASP A 1 380 ? 12.079 -5.220 -5.815 1.00 93.25 380 ASP A CA 1
ATOM 2982 C C . ASP A 1 380 ? 10.817 -5.762 -6.528 1.00 93.25 380 ASP A C 1
ATOM 2984 O O . ASP A 1 380 ? 10.213 -6.755 -6.121 1.00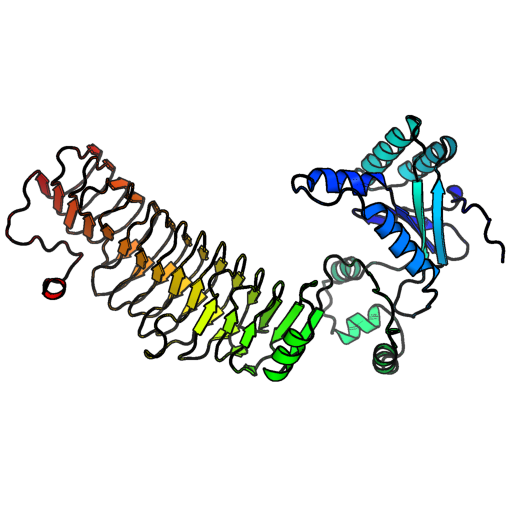 93.25 380 ASP A O 1
ATOM 2988 N N . CYS A 1 381 ? 10.357 -5.082 -7.580 1.00 92.56 381 CYS A N 1
ATOM 2989 C CA . CYS A 1 381 ? 9.138 -5.462 -8.299 1.00 92.56 381 CYS A CA 1
ATOM 2990 C C . CYS A 1 381 ? 9.425 -6.472 -9.422 1.00 92.56 381 CYS A C 1
ATOM 2992 O O . CYS A 1 381 ? 10.418 -6.357 -10.142 1.00 92.56 381 CYS A O 1
ATOM 2994 N N . VAL A 1 382 ? 8.514 -7.427 -9.625 1.00 91.06 382 VAL A N 1
ATOM 2995 C CA . VAL A 1 382 ? 8.605 -8.452 -10.674 1.00 91.06 382 VAL A CA 1
ATOM 2996 C C . VAL A 1 382 ? 7.352 -8.427 -11.537 1.00 91.06 382 VAL A C 1
ATOM 2998 O O . VAL A 1 382 ? 6.246 -8.633 -11.048 1.00 91.06 382 VAL A O 1
ATOM 3001 N N . MET A 1 383 ? 7.519 -8.228 -12.842 1.00 88.75 383 MET A N 1
ATOM 3002 C CA . MET A 1 383 ? 6.403 -8.160 -13.790 1.00 88.75 383 MET A CA 1
ATOM 3003 C C . MET A 1 383 ? 6.617 -9.166 -14.919 1.00 88.75 383 MET A C 1
ATOM 3005 O O . MET A 1 383 ? 7.652 -9.147 -15.590 1.00 88.75 383 MET A O 1
ATOM 3009 N N . ARG A 1 384 ? 5.637 -10.043 -15.149 1.00 86.06 384 ARG A N 1
ATOM 3010 C CA . ARG A 1 384 ? 5.650 -11.059 -16.210 1.00 86.06 384 ARG A CA 1
ATOM 3011 C C . ARG A 1 384 ? 4.392 -10.904 -17.068 1.00 86.06 384 ARG A C 1
ATOM 3013 O O . ARG A 1 384 ? 3.295 -10.782 -16.552 1.00 86.06 384 ARG A O 1
ATOM 3020 N N . SER A 1 385 ? 4.564 -10.838 -18.386 1.00 81.38 385 SER A N 1
ATOM 3021 C CA . SER A 1 385 ? 3.471 -10.781 -19.375 1.00 81.38 385 SER A CA 1
ATOM 3022 C C . SER A 1 385 ? 4.035 -11.006 -20.777 1.00 81.38 385 SER A C 1
ATOM 3024 O O . SER A 1 385 ? 5.201 -10.702 -21.026 1.00 81.38 385 SER A O 1
ATOM 3026 N N . LYS A 1 386 ? 3.226 -11.497 -21.717 1.00 71.69 386 LYS A N 1
ATOM 3027 C CA . LYS A 1 386 ? 3.615 -11.633 -23.132 1.00 71.69 386 LYS A CA 1
ATOM 3028 C C . LYS A 1 386 ? 3.431 -10.345 -23.966 1.00 71.69 386 LYS A C 1
ATOM 3030 O O . LYS A 1 386 ? 3.855 -10.337 -25.117 1.00 71.69 386 LYS A O 1
ATOM 3035 N N . ARG A 1 387 ? 2.790 -9.290 -23.439 1.00 65.06 387 ARG A N 1
ATOM 3036 C CA . ARG A 1 387 ? 2.442 -8.030 -24.153 1.00 65.06 387 ARG A CA 1
ATOM 3037 C C . ARG A 1 387 ? 3.222 -6.822 -23.617 1.00 65.06 387 ARG A C 1
ATOM 3039 O O . ARG A 1 387 ? 3.711 -6.911 -22.509 1.00 65.06 387 ARG A O 1
ATOM 3046 N N . ILE A 1 388 ? 3.385 -5.729 -24.372 1.00 60.12 388 ILE A N 1
ATOM 3047 C CA . ILE A 1 388 ? 4.266 -4.576 -24.048 1.00 60.12 388 ILE A CA 1
ATOM 3048 C C . ILE A 1 388 ? 3.572 -3.251 -24.487 1.00 60.12 388 ILE A C 1
ATOM 3050 O O . ILE A 1 388 ? 2.878 -3.366 -25.502 1.00 60.12 388 ILE A O 1
ATOM 3054 N N . PRO A 1 389 ? 3.722 -2.039 -23.861 1.00 53.59 389 PRO A N 1
ATOM 3055 C CA . PRO A 1 389 ? 4.560 -1.569 -22.723 1.00 53.59 389 PRO A CA 1
ATOM 3056 C C . PRO A 1 389 ? 4.082 -2.004 -21.342 1.00 53.59 389 PRO A C 1
ATOM 3058 O O . PRO A 1 389 ? 3.013 -2.570 -21.184 1.00 53.59 389 PRO A O 1
ATOM 3061 N N . LYS A 1 390 ? 4.943 -1.834 -20.331 1.00 64.56 390 LYS A N 1
ATOM 3062 C CA . LYS A 1 390 ? 4.771 -2.507 -19.036 1.00 64.56 390 LYS A CA 1
ATOM 3063 C C . LYS A 1 390 ? 5.001 -1.613 -17.829 1.00 64.56 390 LYS A C 1
ATOM 3065 O O . LYS A 1 390 ? 4.251 -1.732 -16.864 1.00 64.56 390 LYS A O 1
ATOM 3070 N N . ILE A 1 391 ? 5.964 -0.697 -17.894 1.00 76.12 391 ILE A N 1
ATOM 3071 C CA . ILE A 1 391 ? 5.938 0.506 -17.063 1.00 76.12 391 ILE A CA 1
ATOM 3072 C C . ILE A 1 391 ? 5.749 1.712 -17.962 1.00 76.12 391 ILE A C 1
ATOM 3074 O O . ILE A 1 391 ? 6.566 1.931 -18.853 1.00 76.12 391 ILE A O 1
ATOM 3078 N N . THR A 1 392 ? 4.739 2.516 -17.662 1.00 81.25 392 THR A N 1
ATOM 3079 C CA . THR A 1 392 ? 4.641 3.892 -18.150 1.00 81.25 392 THR A CA 1
ATOM 3080 C C . THR A 1 392 ? 4.777 4.787 -16.936 1.00 81.25 392 THR A C 1
ATOM 3082 O O . THR A 1 392 ? 3.866 4.801 -16.111 1.00 81.25 392 THR A O 1
ATOM 3085 N N . CYS A 1 393 ? 5.913 5.463 -16.753 1.00 76.50 393 CYS A N 1
ATOM 3086 C CA . CYS A 1 393 ? 6.145 6.193 -15.508 1.00 76.50 393 CYS A CA 1
ATOM 3087 C C . CYS A 1 393 ? 6.621 7.632 -15.664 1.00 76.50 393 CYS A C 1
ATOM 3089 O O . CYS A 1 393 ? 7.480 7.946 -16.487 1.00 76.50 393 CYS A O 1
ATOM 3091 N N . ASN A 1 394 ? 6.152 8.440 -14.715 1.00 73.12 394 ASN A N 1
ATOM 3092 C CA . ASN A 1 394 ? 6.751 9.697 -14.276 1.00 73.12 394 ASN A CA 1
ATOM 3093 C C . ASN A 1 394 ? 7.452 9.528 -12.907 1.00 73.12 394 ASN A C 1
ATOM 3095 O O . ASN A 1 394 ? 7.603 10.483 -12.146 1.00 73.12 394 ASN A O 1
ATOM 3099 N N . SER A 1 395 ? 7.837 8.295 -12.559 1.00 65.25 395 SER A N 1
ATOM 3100 C CA . SER A 1 395 ? 8.472 7.942 -11.282 1.00 65.25 395 SER A CA 1
ATOM 3101 C C . SER A 1 395 ? 9.905 8.466 -11.192 1.00 65.25 395 SER A C 1
ATOM 3103 O O . SER A 1 395 ? 10.602 8.536 -12.202 1.00 65.25 395 SER A O 1
ATOM 3105 N N . ARG A 1 396 ? 10.350 8.790 -9.969 1.00 74.06 396 ARG A N 1
ATOM 3106 C CA . ARG A 1 396 ? 11.714 9.282 -9.726 1.00 74.06 396 ARG A CA 1
ATOM 3107 C C . ARG A 1 396 ? 12.706 8.130 -9.598 1.00 74.06 396 ARG A C 1
ATOM 3109 O O . ARG A 1 396 ? 13.729 8.171 -10.265 1.00 74.06 396 ARG A O 1
ATOM 3116 N N . ASP A 1 397 ? 12.378 7.107 -8.805 1.00 82.06 397 ASP A N 1
ATOM 3117 C CA . ASP A 1 397 ? 13.319 6.042 -8.437 1.00 82.06 397 ASP A CA 1
ATOM 3118 C C . ASP A 1 397 ? 12.742 4.643 -8.707 1.00 82.06 397 ASP A C 1
ATOM 3120 O O . ASP A 1 397 ? 11.661 4.286 -8.230 1.00 82.06 397 ASP A O 1
ATOM 3124 N N . ILE A 1 398 ? 13.481 3.840 -9.471 1.00 82.50 398 ILE A N 1
ATOM 3125 C CA . ILE A 1 398 ? 13.153 2.459 -9.837 1.00 82.50 398 ILE A CA 1
ATOM 3126 C C . ILE A 1 398 ? 14.369 1.583 -9.511 1.00 82.50 398 ILE A C 1
ATOM 3128 O O . ILE A 1 398 ? 15.417 1.712 -10.135 1.00 82.50 398 ILE A O 1
ATOM 3132 N N . THR A 1 399 ? 14.265 0.683 -8.539 1.00 80.19 399 THR A N 1
ATOM 3133 C CA . THR A 1 399 ? 15.400 -0.124 -8.068 1.00 80.19 399 THR A CA 1
ATOM 3134 C C . THR A 1 399 ? 15.070 -1.613 -8.019 1.00 80.19 399 THR A C 1
ATOM 3136 O O . THR A 1 399 ? 13.997 -2.017 -7.572 1.00 80.19 399 THR A O 1
ATOM 3139 N N . ASN A 1 400 ? 16.006 -2.450 -8.480 1.00 79.00 400 ASN A N 1
ATOM 3140 C CA . ASN A 1 400 ? 15.905 -3.917 -8.459 1.00 79.00 400 ASN A CA 1
ATOM 3141 C C . ASN A 1 400 ? 14.632 -4.470 -9.119 1.00 79.00 400 ASN A C 1
ATOM 3143 O O . ASN A 1 400 ? 14.029 -5.441 -8.659 1.00 79.00 400 ASN A O 1
ATOM 3147 N N . VAL A 1 401 ? 14.190 -3.838 -10.202 1.00 79.00 401 VAL A N 1
ATOM 3148 C CA . VAL A 1 401 ? 12.959 -4.219 -10.886 1.00 79.00 401 VAL A CA 1
ATOM 3149 C C . VAL A 1 401 ? 13.275 -5.215 -12.003 1.00 79.00 401 VAL A C 1
ATOM 3151 O O . VAL A 1 401 ? 14.029 -4.914 -12.931 1.00 79.00 401 VAL A O 1
ATOM 3154 N N . ASN A 1 402 ? 12.703 -6.420 -11.914 1.00 79.69 402 ASN A N 1
ATOM 3155 C CA . ASN A 1 402 ? 12.888 -7.478 -12.906 1.00 79.69 402 ASN A CA 1
ATOM 3156 C C . ASN A 1 402 ? 11.669 -7.593 -13.819 1.00 79.69 402 ASN A C 1
ATOM 3158 O O . ASN A 1 402 ? 10.555 -7.942 -13.414 1.00 79.69 402 ASN A O 1
ATOM 3162 N N . MET A 1 403 ? 11.925 -7.333 -15.089 1.00 73.00 403 MET A N 1
ATOM 3163 C CA . MET A 1 403 ? 10.949 -7.307 -16.144 1.00 73.00 403 MET A CA 1
ATOM 3164 C C . MET A 1 403 ? 11.460 -8.193 -17.285 1.00 73.00 403 MET A C 1
ATOM 3166 O O . MET A 1 403 ? 12.143 -7.749 -18.203 1.00 73.00 403 MET A O 1
ATOM 3170 N N . SER A 1 404 ? 10.947 -9.424 -17.349 1.00 61.06 404 SER A N 1
ATOM 3171 C CA . SER A 1 404 ? 11.072 -10.292 -18.527 1.00 61.06 404 SER A CA 1
ATOM 3172 C C . SER A 1 404 ? 9.696 -10.799 -18.984 1.00 61.06 404 SER A C 1
ATOM 3174 O O . SER A 1 404 ? 8.906 -11.231 -18.137 1.00 61.06 404 SER A O 1
ATOM 3176 N N . PRO A 1 405 ? 9.340 -10.748 -20.287 1.00 55.22 405 PRO A N 1
ATOM 3177 C CA . PRO A 1 405 ? 10.019 -10.124 -21.440 1.00 55.22 405 PRO A CA 1
ATOM 3178 C C . PRO A 1 405 ? 9.619 -8.640 -21.651 1.00 55.22 405 PRO A C 1
ATOM 3180 O O . PRO A 1 405 ? 8.659 -8.344 -22.349 1.00 55.22 405 PRO A O 1
ATOM 3183 N N . CYS A 1 406 ? 10.120 -7.686 -20.870 1.00 64.62 406 CYS A N 1
ATOM 3184 C CA . CYS A 1 406 ? 9.246 -6.632 -20.333 1.00 64.62 406 CYS A CA 1
ATOM 3185 C C . CYS A 1 406 ? 10.005 -5.281 -20.256 1.00 64.62 406 CYS A C 1
ATOM 3187 O O . CYS A 1 406 ? 11.166 -5.292 -19.870 1.00 64.62 406 CYS A O 1
ATOM 3189 N N . GLY A 1 407 ? 9.429 -4.142 -20.681 1.00 77.94 407 GLY A N 1
ATOM 3190 C CA . GLY A 1 407 ? 10.181 -2.882 -20.895 1.00 77.94 407 GLY A CA 1
ATOM 3191 C C . GLY A 1 407 ? 9.703 -1.646 -20.112 1.00 77.94 407 GLY A C 1
ATOM 3192 O O . GLY A 1 407 ? 8.602 -1.641 -19.560 1.00 77.94 407 GLY A O 1
ATOM 3193 N N . LEU A 1 408 ? 10.529 -0.593 -20.109 1.00 84.88 408 LEU A N 1
ATOM 3194 C CA . LEU A 1 408 ? 10.314 0.696 -19.432 1.00 84.88 408 LEU A CA 1
ATOM 3195 C C . LEU A 1 408 ? 9.989 1.814 -20.439 1.00 84.88 408 LEU A C 1
ATOM 3197 O O . LEU A 1 408 ? 10.741 2.009 -21.393 1.00 84.88 408 LEU A O 1
ATOM 3201 N N . SER A 1 409 ? 8.920 2.578 -20.200 1.00 84.12 409 SER A N 1
ATOM 3202 C CA . SER A 1 409 ? 8.558 3.787 -20.949 1.00 84.12 409 SER A CA 1
ATOM 3203 C C . SER A 1 409 ? 8.476 5.011 -20.026 1.00 84.12 409 SER A C 1
ATOM 3205 O O . SER A 1 409 ? 7.684 5.032 -19.084 1.00 84.12 409 SER A O 1
ATOM 3207 N N . GLY A 1 410 ? 9.292 6.034 -20.291 1.00 78.31 410 GLY A N 1
ATOM 3208 C CA . GLY A 1 410 ? 9.262 7.327 -19.595 1.00 78.31 410 GLY A CA 1
ATOM 3209 C C . GLY A 1 410 ? 8.640 8.426 -20.461 1.00 78.31 410 GLY A C 1
ATOM 3210 O O . GLY A 1 410 ? 8.970 8.534 -21.648 1.00 78.31 410 GLY A O 1
ATOM 3211 N N . TRP A 1 411 ? 7.750 9.234 -19.875 1.00 73.44 411 TRP A N 1
ATOM 3212 C CA . TRP A 1 411 ? 7.024 10.321 -20.550 1.00 73.44 411 TRP A CA 1
ATOM 3213 C C . TRP A 1 411 ? 7.436 11.713 -20.038 1.00 73.44 411 TRP A C 1
ATOM 3215 O O . TRP A 1 411 ? 8.151 11.852 -19.049 1.00 73.44 411 TRP A O 1
ATOM 3225 N N . ALA A 1 412 ? 7.017 12.756 -20.762 1.00 62.16 412 ALA A N 1
ATOM 3226 C CA . ALA A 1 412 ? 7.329 14.150 -20.447 1.00 62.16 412 ALA A CA 1
ATOM 3227 C C . ALA A 1 412 ? 6.845 14.548 -19.039 1.00 62.16 412 ALA A C 1
ATOM 3229 O O . ALA A 1 412 ? 5.735 14.195 -18.643 1.00 62.16 412 ALA A O 1
ATOM 3230 N N . GLY A 1 413 ? 7.634 15.364 -18.330 1.00 66.88 413 GLY A N 1
ATOM 3231 C CA . GLY A 1 413 ? 7.239 15.971 -17.050 1.00 66.88 413 GLY A CA 1
ATOM 3232 C C . GLY A 1 413 ? 7.859 15.350 -15.795 1.00 66.88 413 GLY A C 1
ATOM 3233 O O . GLY A 1 413 ? 7.536 15.790 -14.695 1.00 66.88 413 GLY A O 1
ATOM 3234 N N . CYS A 1 414 ? 8.758 14.370 -15.930 1.00 67.75 414 CYS A N 1
ATOM 3235 C CA . CYS A 1 414 ? 9.605 13.926 -14.823 1.00 67.75 414 CYS A CA 1
ATOM 3236 C C . CYS A 1 414 ? 10.829 14.841 -14.632 1.00 67.75 414 CYS A C 1
ATOM 3238 O O . CYS A 1 414 ? 11.532 15.151 -15.592 1.00 67.75 414 CYS A O 1
ATOM 3240 N N . ASP A 1 415 ? 11.128 15.215 -13.379 1.00 70.88 415 ASP A N 1
ATOM 3241 C CA . ASP A 1 415 ? 12.368 15.927 -12.990 1.00 70.88 415 ASP A CA 1
ATOM 3242 C C . ASP A 1 415 ? 13.637 15.076 -13.189 1.00 70.88 415 ASP A C 1
ATOM 3244 O O . ASP A 1 415 ? 14.763 15.555 -13.054 1.00 70.88 415 ASP A O 1
ATOM 3248 N N . GLY A 1 416 ? 13.448 13.795 -13.489 1.00 79.94 416 GLY A N 1
ATOM 3249 C CA . GLY A 1 416 ? 14.481 12.819 -13.770 1.00 79.94 416 GLY A CA 1
ATOM 3250 C C . GLY A 1 416 ? 13.967 11.416 -13.476 1.00 79.94 416 GLY A C 1
ATOM 3251 O O . GLY A 1 416 ? 13.200 11.223 -12.531 1.00 79.94 416 GLY A O 1
ATOM 3252 N N . LEU A 1 417 ? 14.384 10.449 -14.288 1.00 88.19 417 LEU A N 1
ATOM 3253 C CA . LEU A 1 417 ? 14.124 9.030 -14.072 1.00 88.19 417 LEU A CA 1
ATOM 3254 C C . LEU A 1 417 ? 15.420 8.353 -13.638 1.00 88.19 417 LEU A C 1
ATOM 3256 O O . LEU A 1 417 ? 16.399 8.379 -14.380 1.00 88.19 417 LEU A O 1
ATOM 3260 N N . PHE A 1 418 ? 15.428 7.723 -12.469 1.00 91.25 418 PHE A N 1
ATOM 3261 C CA . PHE A 1 418 ? 16.529 6.895 -11.995 1.00 91.25 418 PHE A CA 1
ATOM 3262 C C . PHE A 1 418 ? 16.123 5.422 -12.012 1.00 91.25 418 PHE A C 1
ATOM 3264 O O . PHE A 1 418 ? 15.130 5.046 -11.392 1.00 91.25 418 PHE A O 1
ATOM 3271 N N . ALA A 1 419 ? 16.893 4.586 -12.711 1.00 91.06 419 ALA A N 1
ATOM 3272 C CA . ALA A 1 419 ? 16.728 3.139 -12.689 1.00 91.06 419 ALA A CA 1
ATOM 3273 C C . ALA A 1 419 ? 18.047 2.444 -12.334 1.00 91.06 419 ALA A C 1
ATOM 3275 O O . ALA A 1 419 ? 19.055 2.668 -13.006 1.00 91.06 419 ALA A O 1
ATOM 3276 N N . ALA A 1 420 ? 18.037 1.580 -11.314 1.00 92.94 420 ALA A N 1
ATOM 3277 C CA . ALA A 1 420 ? 19.230 0.866 -10.865 1.00 92.94 420 ALA A CA 1
ATOM 3278 C C . ALA A 1 420 ? 19.000 -0.631 -10.618 1.00 92.94 420 ALA A C 1
ATOM 3280 O O . ALA A 1 420 ? 17.979 -1.023 -10.053 1.00 92.94 420 ALA A O 1
ATOM 3281 N N . GLY A 1 421 ? 19.948 -1.477 -11.036 1.00 90.62 421 GLY A N 1
ATOM 3282 C CA . GLY A 1 421 ? 19.895 -2.929 -10.799 1.00 90.62 421 GLY A CA 1
ATOM 3283 C C . GLY A 1 421 ? 18.706 -3.620 -11.477 1.00 90.62 421 GLY A C 1
ATOM 3284 O O . GLY A 1 421 ? 18.169 -4.595 -10.956 1.00 90.62 421 GLY A O 1
ATOM 3285 N N . CYS A 1 422 ? 18.232 -3.072 -12.596 1.00 89.88 422 CYS A N 1
ATOM 3286 C CA . CYS A 1 422 ? 17.012 -3.523 -13.261 1.00 89.88 422 CYS A CA 1
ATOM 3287 C C . CYS A 1 422 ? 17.308 -4.432 -14.459 1.00 89.88 422 CYS A C 1
ATOM 3289 O O . CYS A 1 422 ? 18.354 -4.329 -15.101 1.00 89.88 422 CYS A O 1
ATOM 3291 N N . ILE A 1 423 ? 16.343 -5.286 -14.801 1.00 88.88 423 ILE A N 1
ATOM 3292 C CA . ILE A 1 423 ? 16.368 -6.086 -16.029 1.00 88.88 423 ILE A CA 1
ATOM 3293 C C . ILE A 1 423 ? 15.144 -5.715 -16.854 1.00 88.88 423 ILE A C 1
ATOM 3295 O O . ILE A 1 423 ? 14.027 -6.024 -16.450 1.00 88.88 423 ILE A O 1
ATOM 3299 N N . PHE A 1 424 ? 15.365 -5.078 -18.000 1.00 86.94 424 PHE A N 1
ATOM 3300 C CA . PHE A 1 424 ? 14.362 -4.688 -18.984 1.00 86.94 424 PHE A CA 1
ATOM 3301 C C . PHE A 1 424 ? 14.670 -5.340 -20.341 1.00 86.94 424 PHE A C 1
ATOM 3303 O O . PHE A 1 424 ? 15.824 -5.469 -20.739 1.00 86.94 424 PHE A O 1
ATOM 3310 N N . GLU A 1 425 ? 13.645 -5.712 -21.109 1.00 81.56 425 GLU A N 1
ATOM 3311 C CA . GLU A 1 425 ? 13.827 -6.113 -22.516 1.00 81.56 425 GLU A CA 1
ATOM 3312 C C . GLU A 1 425 ? 13.908 -4.935 -23.491 1.00 81.56 425 GLU A C 1
ATOM 3314 O O . GLU A 1 425 ? 14.326 -5.105 -24.639 1.00 81.56 425 GLU A O 1
ATOM 3319 N N . GLY A 1 426 ? 13.489 -3.753 -23.054 1.00 83.19 426 GLY A N 1
ATOM 3320 C CA . GLY A 1 426 ? 13.603 -2.525 -23.819 1.00 83.19 426 GLY A CA 1
ATOM 3321 C C . GLY A 1 426 ? 13.363 -1.312 -22.938 1.00 83.19 426 GLY A C 1
ATOM 3322 O O . GLY A 1 426 ? 12.596 -1.373 -21.976 1.00 83.19 426 GLY A O 1
ATOM 3323 N N . VAL A 1 427 ? 14.019 -0.210 -23.274 1.00 84.62 427 VAL A N 1
ATOM 3324 C CA . VAL A 1 427 ? 13.907 1.060 -22.553 1.00 84.62 427 VAL A CA 1
ATOM 3325 C C . VAL A 1 427 ? 13.618 2.157 -23.565 1.00 84.62 427 VAL A C 1
ATOM 3327 O O . VAL A 1 427 ? 14.343 2.312 -24.543 1.00 84.62 427 VAL A O 1
ATOM 3330 N N . GLN A 1 428 ? 12.561 2.928 -23.341 1.00 86.25 428 GLN A N 1
ATOM 3331 C CA . GLN A 1 428 ? 12.196 4.073 -24.163 1.00 86.25 428 GLN A CA 1
ATOM 3332 C C . GLN A 1 428 ? 11.933 5.275 -23.269 1.00 86.25 428 GLN A C 1
ATOM 3334 O O . GLN A 1 428 ? 10.964 5.282 -22.519 1.00 86.25 428 GLN A O 1
ATOM 3339 N N . VAL A 1 429 ? 12.738 6.324 -23.386 1.00 82.19 429 VAL A N 1
ATOM 3340 C CA . VAL A 1 429 ? 12.473 7.585 -22.689 1.00 82.19 429 VAL A CA 1
ATOM 3341 C C . VAL A 1 429 ? 12.381 8.721 -23.689 1.00 82.19 429 VAL A C 1
ATOM 3343 O O . VAL A 1 429 ? 13.290 8.936 -24.495 1.00 82.19 429 VAL A O 1
ATOM 3346 N N . ARG A 1 430 ? 11.251 9.433 -23.646 1.00 77.56 430 ARG A N 1
ATOM 3347 C CA . ARG A 1 430 ? 10.923 10.520 -24.571 1.00 77.56 430 ARG A CA 1
ATOM 3348 C C . ARG A 1 430 ? 10.904 11.887 -23.870 1.00 77.56 430 ARG A C 1
ATOM 3350 O O . ARG A 1 430 ? 10.836 11.973 -22.649 1.00 77.56 430 ARG A O 1
ATOM 3357 N N . TYR A 1 431 ? 10.896 12.952 -24.677 1.00 74.38 431 TYR A N 1
ATOM 3358 C CA . TYR A 1 431 ? 10.501 14.318 -24.289 1.00 74.38 431 TYR A CA 1
ATOM 3359 C C . TYR A 1 431 ? 11.315 14.986 -23.159 1.00 74.38 431 TYR A C 1
ATOM 3361 O O . TYR A 1 431 ? 10.750 15.421 -22.157 1.00 74.38 431 TYR A O 1
ATOM 3369 N N . ASN A 1 432 ? 12.630 15.144 -23.346 1.00 71.44 432 ASN A N 1
ATOM 3370 C CA . ASN A 1 432 ? 13.509 15.950 -22.477 1.00 71.44 432 ASN A CA 1
ATOM 3371 C C . ASN A 1 432 ? 13.612 15.521 -20.996 1.00 71.44 432 ASN A C 1
ATOM 3373 O O . ASN A 1 432 ? 14.204 16.258 -20.209 1.00 71.44 432 ASN A O 1
ATOM 3377 N N . CYS A 1 433 ? 13.103 14.352 -20.594 1.00 82.19 433 CYS A N 1
ATOM 3378 C CA . CYS A 1 433 ? 13.329 13.849 -19.236 1.00 82.19 433 CYS A CA 1
ATOM 3379 C C . CYS A 1 433 ? 14.757 13.300 -19.112 1.00 82.19 433 CYS A C 1
ATOM 3381 O O . CYS A 1 433 ? 15.152 12.431 -19.888 1.00 82.19 433 CYS A O 1
ATOM 3383 N N . ALA A 1 434 ? 15.529 13.818 -18.154 1.00 87.69 434 ALA A N 1
ATOM 3384 C CA . ALA A 1 434 ? 16.872 13.322 -17.874 1.00 87.69 434 ALA A CA 1
ATOM 3385 C C . ALA A 1 434 ? 16.793 11.915 -17.272 1.00 87.69 434 ALA A C 1
ATOM 3387 O O . ALA A 1 434 ? 16.009 11.669 -16.355 1.00 87.69 434 ALA A O 1
ATOM 3388 N N . VAL A 1 435 ? 17.609 10.991 -17.769 1.00 89.31 435 VAL A N 1
ATOM 3389 C CA . VAL A 1 435 ? 17.599 9.598 -17.308 1.00 89.31 435 VAL A CA 1
ATOM 3390 C C . VAL A 1 435 ? 18.927 9.242 -16.674 1.00 89.31 435 VAL A C 1
ATOM 3392 O O . VAL A 1 435 ? 19.968 9.502 -17.261 1.00 89.31 435 VAL A O 1
ATOM 3395 N N . ARG A 1 436 ? 18.904 8.575 -15.523 1.00 93.06 436 ARG A N 1
ATOM 3396 C CA . ARG A 1 436 ? 20.067 7.934 -14.917 1.00 93.06 436 ARG A CA 1
ATOM 3397 C C . ARG A 1 436 ? 19.837 6.424 -14.842 1.00 93.06 436 ARG A C 1
ATOM 3399 O O . ARG A 1 436 ? 18.993 5.973 -14.075 1.00 93.06 436 ARG A O 1
ATOM 3406 N N . LEU A 1 437 ? 20.574 5.655 -15.638 1.00 94.06 437 LEU A N 1
ATOM 3407 C CA . LEU A 1 437 ? 20.559 4.189 -15.629 1.00 94.06 437 LEU A CA 1
ATOM 3408 C C . LEU A 1 437 ? 21.850 3.667 -14.990 1.00 94.06 437 LEU A C 1
ATOM 3410 O O . LEU A 1 437 ? 22.936 4.074 -15.402 1.00 94.06 437 LEU A O 1
ATOM 3414 N N . GLU A 1 438 ? 21.748 2.766 -14.013 1.00 95.50 438 GLU A N 1
ATOM 3415 C CA . GLU A 1 438 ? 22.906 2.167 -13.333 1.00 95.50 438 GLU A CA 1
ATOM 3416 C C . GLU A 1 438 ? 22.763 0.652 -13.176 1.00 95.50 438 GLU A C 1
ATOM 3418 O O . GLU A 1 438 ? 21.833 0.173 -12.535 1.00 95.50 438 GLU A O 1
ATOM 3423 N N . ASN A 1 439 ? 23.706 -0.133 -13.700 1.00 94.88 439 ASN A N 1
ATOM 3424 C CA . ASN A 1 439 ? 23.649 -1.600 -13.604 1.00 94.88 439 ASN A CA 1
ATOM 3425 C C . ASN A 1 439 ? 22.352 -2.178 -14.214 1.00 94.88 439 ASN A C 1
ATOM 3427 O O . ASN A 1 439 ? 21.693 -3.020 -13.600 1.00 94.88 439 ASN A O 1
ATOM 3431 N N . VAL A 1 440 ? 21.937 -1.670 -15.380 1.00 91.19 440 VAL A N 1
ATOM 3432 C CA . VAL A 1 440 ? 20.677 -2.054 -16.033 1.00 91.19 440 VAL A CA 1
ATOM 3433 C C . VAL A 1 440 ? 20.943 -2.945 -17.247 1.00 91.19 440 VAL A C 1
ATOM 3435 O O . VAL A 1 440 ? 21.683 -2.569 -18.159 1.00 91.19 440 VAL A O 1
ATOM 3438 N N . ALA A 1 441 ? 20.277 -4.100 -17.297 1.00 91.25 441 ALA A N 1
ATOM 3439 C CA . ALA A 1 441 ? 20.131 -4.869 -18.529 1.00 91.25 441 ALA A CA 1
ATOM 3440 C C . ALA A 1 441 ? 18.993 -4.252 -19.350 1.00 91.25 441 ALA A C 1
ATOM 3442 O O . ALA A 1 441 ? 17.846 -4.313 -18.923 1.00 91.25 441 ALA A O 1
ATOM 3443 N N . CYS A 1 442 ? 19.275 -3.661 -20.506 1.00 85.25 442 CYS A N 1
ATOM 3444 C CA . CYS A 1 442 ? 18.275 -2.963 -21.320 1.00 85.25 442 CYS A CA 1
ATOM 3445 C C . CYS A 1 442 ? 17.700 -3.808 -22.473 1.00 85.25 442 CYS A C 1
ATOM 3447 O O . CYS A 1 442 ? 16.843 -3.335 -23.223 1.00 85.25 442 CYS A O 1
ATOM 3449 N N . GLY A 1 443 ? 18.169 -5.047 -22.641 1.00 85.25 443 GLY A N 1
ATOM 3450 C CA . GLY A 1 443 ? 17.605 -6.004 -23.591 1.00 85.25 443 GLY A CA 1
ATOM 3451 C C . GLY A 1 443 ? 17.841 -5.632 -25.056 1.00 85.25 443 GLY A C 1
ATOM 3452 O O . GLY A 1 443 ? 18.976 -5.404 -25.467 1.00 85.25 443 GLY A O 1
ATOM 3453 N N . LYS A 1 444 ? 16.781 -5.628 -25.874 1.00 84.31 444 LYS A N 1
ATOM 3454 C CA . LYS A 1 444 ? 16.871 -5.496 -27.337 1.00 84.31 444 LYS A CA 1
ATOM 3455 C C . LYS A 1 444 ? 17.143 -4.068 -27.800 1.00 84.31 444 LYS A C 1
ATOM 3457 O O . LYS A 1 444 ? 18.014 -3.869 -28.640 1.00 84.31 444 LYS A O 1
ATOM 3462 N N . VAL A 1 445 ? 16.383 -3.093 -27.306 1.00 84.25 445 VAL A N 1
ATOM 3463 C CA . VAL A 1 445 ? 16.457 -1.706 -27.789 1.00 84.25 445 VAL A CA 1
ATOM 3464 C C . VAL A 1 445 ? 16.350 -0.737 -26.622 1.00 84.25 445 VAL A C 1
ATOM 3466 O O . VAL A 1 445 ? 15.388 -0.780 -25.856 1.00 84.25 445 VAL A O 1
ATOM 3469 N N . THR A 1 446 ? 17.316 0.171 -26.539 1.00 86.62 446 THR A N 1
ATOM 3470 C CA . THR A 1 446 ? 17.299 1.347 -25.665 1.00 86.62 446 THR A CA 1
ATOM 3471 C C . THR A 1 446 ? 17.184 2.595 -26.525 1.00 86.62 446 THR A C 1
ATOM 3473 O O . THR A 1 446 ? 17.980 2.762 -27.441 1.00 86.62 446 THR A O 1
ATOM 3476 N N . LEU A 1 447 ? 16.220 3.468 -26.250 1.00 88.94 447 LEU A N 1
ATOM 3477 C CA . LEU A 1 447 ? 16.052 4.757 -26.917 1.00 88.94 447 LEU A CA 1
ATOM 3478 C C . LEU A 1 447 ? 15.947 5.868 -25.878 1.00 88.94 447 LEU A C 1
ATOM 3480 O O . LEU A 1 447 ? 14.981 5.899 -25.113 1.00 88.94 447 LEU A O 1
ATOM 3484 N N . LEU A 1 448 ? 16.895 6.801 -25.902 1.00 88.75 448 LEU A N 1
ATOM 3485 C CA . LEU A 1 448 ? 16.907 7.985 -25.050 1.00 88.75 448 LEU A CA 1
ATOM 3486 C C . LEU A 1 448 ? 16.789 9.250 -25.908 1.00 88.75 448 LEU A C 1
ATOM 3488 O O . LEU A 1 448 ? 17.627 9.515 -26.768 1.00 88.75 448 LEU A O 1
ATOM 3492 N N . GLN A 1 449 ? 15.737 10.037 -25.669 1.00 85.75 449 GLN A N 1
ATOM 3493 C CA . GLN A 1 449 ? 15.522 11.350 -26.299 1.00 85.75 449 GLN A CA 1
ATOM 3494 C C . GLN A 1 449 ? 15.628 12.516 -25.301 1.00 85.75 449 GLN A C 1
ATOM 3496 O O . GLN A 1 449 ? 15.357 13.658 -25.659 1.00 85.75 449 GLN A O 1
ATOM 3501 N N . GLY A 1 450 ? 15.951 12.226 -24.038 1.00 81.50 450 GLY A N 1
ATOM 3502 C CA . GLY A 1 450 ? 16.162 13.223 -22.990 1.00 81.50 450 GLY A CA 1
ATOM 3503 C C . GLY A 1 450 ? 17.497 13.952 -23.122 1.00 81.50 450 GLY A C 1
ATOM 3504 O O . GLY A 1 450 ? 18.404 13.464 -23.789 1.00 81.50 450 GLY A O 1
ATOM 3505 N N . GLU A 1 451 ? 17.655 15.090 -22.449 1.00 85.25 451 GLU A N 1
ATOM 3506 C CA . GLU A 1 451 ? 18.956 15.752 -22.270 1.00 85.25 451 GLU A CA 1
ATOM 3507 C C . GLU A 1 451 ? 19.548 15.386 -20.904 1.00 85.25 451 GLU A C 1
ATOM 3509 O O . GLU A 1 451 ? 18.808 15.135 -19.953 1.00 85.25 451 GLU A O 1
ATOM 3514 N N . ARG A 1 452 ? 20.881 15.409 -20.788 1.00 88.81 452 ARG A N 1
ATOM 3515 C CA . ARG A 1 452 ? 21.643 15.099 -19.566 1.00 88.81 452 ARG A CA 1
ATOM 3516 C C . ARG A 1 452 ? 21.409 13.675 -19.060 1.00 88.81 452 ARG A C 1
ATOM 3518 O O . ARG A 1 452 ? 21.290 13.453 -17.854 1.00 88.81 452 ARG A O 1
ATOM 3525 N N . ASN A 1 453 ? 21.321 12.711 -19.976 1.00 91.50 453 ASN A N 1
ATOM 3526 C CA . ASN A 1 453 ? 21.232 11.312 -19.572 1.00 91.50 453 ASN A CA 1
ATOM 3527 C C . ASN A 1 453 ? 22.579 10.839 -19.017 1.00 91.50 453 ASN A C 1
ATOM 3529 O O . ASN A 1 453 ? 23.635 11.266 -19.473 1.00 91.50 453 ASN A O 1
ATOM 3533 N N . LYS A 1 454 ? 22.542 9.917 -18.065 1.00 94.25 454 LYS A N 1
ATOM 3534 C CA . LYS A 1 454 ? 23.703 9.241 -17.505 1.00 94.25 454 LYS A CA 1
ATOM 3535 C C . LYS A 1 454 ? 23.459 7.742 -17.522 1.00 94.25 454 LYS A C 1
ATOM 3537 O O . LYS A 1 454 ? 22.488 7.265 -16.945 1.00 94.25 454 LYS A O 1
ATOM 3542 N N . VAL A 1 455 ? 24.328 6.994 -18.182 1.00 95.19 455 VAL A N 1
ATOM 3543 C CA . VAL A 1 455 ? 24.206 5.543 -18.338 1.00 95.19 455 VAL A CA 1
ATOM 3544 C C . VAL A 1 455 ? 25.502 4.910 -17.847 1.00 95.19 455 VAL A C 1
ATOM 3546 O O . VAL A 1 455 ? 26.555 5.126 -18.438 1.00 95.19 455 VAL A O 1
ATOM 3549 N N . THR A 1 456 ? 25.433 4.155 -16.754 1.00 95.75 456 THR A N 1
ATOM 3550 C CA . THR A 1 456 ? 26.603 3.579 -16.078 1.00 95.75 456 THR A CA 1
ATOM 3551 C C . THR A 1 456 ? 26.447 2.067 -15.954 1.00 95.75 456 THR A C 1
ATOM 3553 O O . THR A 1 456 ? 25.427 1.594 -15.450 1.00 95.75 456 THR A O 1
ATOM 3556 N N . ASN A 1 457 ? 27.451 1.296 -16.377 1.00 96.06 457 ASN A N 1
ATOM 3557 C CA . ASN A 1 457 ? 27.469 -0.168 -16.268 1.00 96.06 457 ASN A CA 1
ATOM 3558 C C . ASN A 1 457 ? 26.197 -0.850 -16.817 1.00 96.06 457 ASN A C 1
ATOM 3560 O O . ASN A 1 457 ? 25.604 -1.710 -16.170 1.00 96.06 457 ASN A O 1
ATOM 3564 N N . CYS A 1 458 ? 25.705 -0.408 -17.976 1.00 94.56 458 CYS A N 1
ATOM 3565 C CA . CYS A 1 458 ? 24.497 -0.959 -18.602 1.00 94.56 458 CYS A CA 1
ATOM 3566 C C . CYS A 1 458 ? 24.843 -1.821 -19.818 1.00 94.56 458 CYS A C 1
ATOM 3568 O O . CYS A 1 458 ? 25.860 -1.592 -20.475 1.00 94.56 458 CYS A O 1
ATOM 3570 N N . TRP A 1 459 ? 23.981 -2.785 -20.149 1.00 94.44 459 TRP A N 1
ATOM 3571 C CA . TRP A 1 459 ? 24.193 -3.676 -21.293 1.00 94.44 459 TRP A CA 1
ATOM 3572 C C . TRP A 1 459 ? 22.920 -3.953 -22.092 1.00 94.44 459 TRP A C 1
ATOM 3574 O O . TRP A 1 459 ? 21.815 -3.969 -21.553 1.00 94.44 459 TRP A O 1
ATOM 3584 N N . GLY A 1 460 ? 23.065 -4.198 -23.393 1.00 92.56 460 GLY A N 1
ATOM 3585 C CA . GLY A 1 460 ? 21.952 -4.497 -24.296 1.00 92.56 460 GLY A CA 1
ATOM 3586 C C . GLY A 1 460 ? 22.409 -4.694 -25.740 1.00 92.56 460 GLY A C 1
ATOM 3587 O O . GLY A 1 460 ? 23.600 -4.668 -26.035 1.00 92.56 460 GLY A O 1
ATOM 3588 N N . ASN A 1 461 ? 21.467 -4.877 -26.662 1.00 91.06 461 ASN A N 1
ATOM 3589 C CA . ASN A 1 461 ? 21.800 -5.105 -28.068 1.00 91.06 461 ASN A CA 1
ATOM 3590 C C . ASN A 1 461 ? 21.995 -3.778 -28.807 1.00 91.06 461 ASN A C 1
ATOM 3592 O O . ASN A 1 461 ? 23.076 -3.539 -29.331 1.00 91.06 461 ASN A O 1
ATOM 3596 N N . VAL A 1 462 ? 20.978 -2.909 -28.813 1.00 88.75 462 VAL A N 1
ATOM 3597 C CA . VAL A 1 462 ? 21.002 -1.643 -29.561 1.00 88.75 462 VAL A CA 1
ATOM 3598 C C . VAL A 1 462 ? 20.701 -0.452 -28.654 1.00 88.75 462 VAL A C 1
ATOM 3600 O O . VAL A 1 462 ? 19.727 -0.476 -27.896 1.00 88.75 462 VAL A O 1
ATOM 3603 N N . PHE A 1 463 ? 21.506 0.605 -28.765 1.00 89.62 463 PHE A N 1
ATOM 3604 C CA . PHE A 1 463 ? 21.350 1.861 -28.034 1.00 89.62 463 PHE A CA 1
ATOM 3605 C C . PHE A 1 463 ? 21.220 3.051 -28.992 1.00 89.62 463 PHE A C 1
ATOM 3607 O O . PHE A 1 463 ? 22.132 3.341 -29.761 1.00 89.62 463 PHE A O 1
ATOM 3614 N N . TYR A 1 464 ? 20.092 3.751 -28.924 1.00 89.69 464 TYR A N 1
ATOM 3615 C CA . TYR A 1 464 ? 19.815 4.984 -29.653 1.00 89.69 464 TYR A CA 1
ATOM 3616 C C . TYR A 1 464 ? 19.852 6.170 -28.696 1.00 89.69 464 TYR A C 1
ATOM 3618 O O . TYR A 1 464 ? 19.026 6.277 -27.786 1.00 89.69 464 TYR A O 1
ATOM 3626 N N . ASP A 1 465 ? 20.783 7.078 -28.949 1.00 88.38 465 ASP A N 1
ATOM 3627 C CA . ASP A 1 465 ? 20.980 8.302 -28.189 1.00 88.38 465 ASP A CA 1
ATOM 3628 C C . ASP A 1 465 ? 20.731 9.514 -29.076 1.00 88.38 465 ASP A C 1
ATOM 3630 O O . ASP A 1 465 ? 21.551 9.893 -29.916 1.00 88.38 465 ASP A O 1
ATOM 3634 N N . VAL A 1 466 ? 19.560 10.112 -28.903 1.00 85.44 466 VAL A N 1
ATOM 3635 C CA . VAL A 1 466 ? 19.162 11.322 -29.635 1.00 85.44 466 VAL A CA 1
ATOM 3636 C C . VAL A 1 466 ? 19.592 12.578 -28.876 1.00 85.44 466 VAL A C 1
ATOM 3638 O O . VAL A 1 466 ? 19.476 13.687 -29.391 1.00 85.44 466 VAL A O 1
ATOM 3641 N N . SER A 1 467 ? 20.092 12.405 -27.651 1.00 81.50 467 SER A N 1
ATOM 3642 C CA . SER A 1 467 ? 20.577 13.482 -26.804 1.00 81.50 467 SER A CA 1
ATOM 3643 C C . SER A 1 467 ? 21.857 14.093 -27.350 1.00 81.50 467 SER A C 1
ATOM 3645 O O . SER A 1 467 ? 22.731 13.394 -27.868 1.00 81.50 467 SER A O 1
ATOM 3647 N N . SER A 1 468 ? 22.024 15.393 -27.132 1.00 78.69 468 SER A N 1
ATOM 3648 C CA . SER A 1 468 ? 23.320 16.040 -27.341 1.00 78.69 468 SER A CA 1
ATOM 3649 C C . SER A 1 468 ? 24.264 15.913 -26.136 1.00 78.69 468 SER A C 1
ATOM 3651 O O . SER A 1 468 ? 25.451 16.215 -26.265 1.00 78.69 468 SER A O 1
ATOM 3653 N N . SER A 1 469 ? 23.769 15.455 -24.977 1.00 85.94 469 SER A N 1
ATOM 3654 C CA . SER A 1 469 ? 24.478 15.560 -23.693 1.00 85.94 469 SER A CA 1
ATOM 3655 C C . SER A 1 469 ? 24.460 14.295 -22.818 1.00 85.94 469 SER A C 1
ATOM 3657 O O . SER A 1 469 ? 24.626 14.388 -21.601 1.00 85.94 469 SER A O 1
ATOM 3659 N N . SER A 1 470 ? 24.283 13.107 -23.404 1.00 89.62 470 SER A N 1
ATOM 3660 C CA . SER A 1 470 ? 24.356 11.845 -22.653 1.00 89.62 470 SER A CA 1
ATOM 3661 C C . SER A 1 470 ? 25.794 11.474 -22.256 1.00 89.62 470 SER A C 1
ATOM 3663 O O . SER A 1 470 ? 26.706 11.451 -23.086 1.00 89.62 470 SER A O 1
ATOM 3665 N N . GLU A 1 471 ? 25.980 11.099 -20.994 1.00 93.56 471 GLU A N 1
ATOM 3666 C CA . GLU A 1 471 ? 27.194 10.490 -20.447 1.00 93.56 471 GLU A CA 1
ATOM 3667 C C . GLU A 1 471 ? 27.038 8.959 -20.411 1.00 93.56 471 GLU A C 1
ATOM 3669 O O . GLU A 1 471 ? 26.063 8.449 -19.857 1.00 93.56 471 GLU A O 1
ATOM 3674 N N . MET A 1 472 ? 27.996 8.217 -20.978 1.00 92.88 472 MET A N 1
ATOM 3675 C CA . MET A 1 472 ? 28.040 6.747 -20.925 1.00 92.88 472 MET A CA 1
ATOM 3676 C C . MET A 1 472 ? 29.349 6.281 -20.278 1.00 92.88 472 MET A C 1
ATOM 3678 O O . MET A 1 472 ? 30.424 6.648 -20.748 1.00 92.88 472 MET A O 1
ATOM 3682 N N . ILE A 1 473 ? 29.258 5.465 -19.227 1.00 94.44 473 ILE A N 1
ATOM 3683 C CA . ILE A 1 473 ? 30.392 4.956 -18.439 1.00 94.44 473 ILE A CA 1
ATOM 3684 C C . ILE A 1 473 ? 30.272 3.430 -18.347 1.00 94.44 473 ILE A C 1
ATOM 3686 O O . ILE A 1 473 ? 29.221 2.919 -17.966 1.00 94.44 473 ILE A O 1
ATOM 3690 N N . ASP A 1 474 ? 31.328 2.698 -18.705 1.00 94.75 474 ASP A N 1
ATOM 3691 C CA . ASP A 1 474 ? 31.417 1.231 -18.578 1.00 94.75 474 ASP A CA 1
ATOM 3692 C C . ASP A 1 474 ? 30.231 0.455 -19.190 1.00 94.75 474 ASP A C 1
ATOM 3694 O O . ASP A 1 474 ? 29.751 -0.529 -18.640 1.00 94.75 474 ASP A O 1
ATOM 3698 N N . CYS A 1 475 ? 29.703 0.918 -20.326 1.00 93.56 475 CYS A N 1
ATOM 3699 C CA . CYS A 1 475 ? 28.533 0.313 -20.968 1.00 93.56 475 CYS A CA 1
ATOM 3700 C C . CYS A 1 475 ? 28.906 -0.686 -22.072 1.00 93.56 475 CYS A C 1
ATOM 3702 O O . CYS A 1 475 ? 29.833 -0.458 -22.849 1.00 93.56 475 CYS A O 1
ATOM 3704 N N . HIS A 1 476 ? 28.107 -1.747 -22.205 1.00 93.56 476 HIS A N 1
ATOM 3705 C CA . HIS A 1 476 ? 28.297 -2.823 -23.178 1.00 93.56 476 HIS A CA 1
ATOM 3706 C C . HIS A 1 476 ? 27.061 -2.986 -24.074 1.00 93.56 476 HIS A C 1
ATOM 3708 O O . HIS A 1 476 ? 26.167 -3.785 -23.789 1.00 93.56 476 HIS A O 1
ATOM 3714 N N . PHE A 1 477 ? 27.016 -2.233 -25.175 1.00 92.38 477 PHE A N 1
ATOM 3715 C CA . PHE A 1 477 ? 25.986 -2.369 -26.208 1.00 92.38 477 PHE A CA 1
ATOM 3716 C C . PHE A 1 477 ? 26.581 -2.934 -27.497 1.00 92.38 477 PHE A C 1
ATOM 3718 O O . PHE A 1 477 ? 27.704 -2.582 -27.856 1.00 92.38 477 PHE A O 1
ATOM 3725 N N . GLY A 1 478 ? 25.838 -3.803 -28.187 1.00 89.56 478 GLY A N 1
ATOM 3726 C CA . GLY A 1 478 ? 26.260 -4.350 -29.481 1.00 89.56 478 GLY A CA 1
ATOM 3727 C C . GLY A 1 478 ? 26.369 -3.273 -30.563 1.00 89.56 478 GLY A C 1
ATOM 3728 O O . GLY A 1 478 ? 27.358 -3.224 -31.289 1.00 89.56 478 GLY A O 1
ATOM 3729 N N . GLU A 1 479 ? 25.382 -2.379 -30.626 1.00 89.56 479 GLU A N 1
ATOM 3730 C CA . GLU A 1 479 ? 25.338 -1.244 -31.550 1.00 89.56 479 GLU A CA 1
ATOM 3731 C C . GLU A 1 479 ? 24.944 0.044 -30.816 1.00 89.56 479 GLU A C 1
ATOM 3733 O O . GLU A 1 479 ? 24.058 0.040 -29.955 1.00 89.56 479 GLU A O 1
ATOM 3738 N N . ILE A 1 480 ? 25.588 1.161 -31.173 1.00 88.00 480 ILE A N 1
ATOM 3739 C CA . ILE A 1 480 ? 25.328 2.490 -30.604 1.00 88.00 480 ILE A CA 1
ATOM 3740 C C . ILE A 1 480 ? 25.122 3.491 -31.742 1.00 88.00 480 ILE A C 1
ATOM 3742 O O . ILE A 1 480 ? 26.025 3.730 -32.543 1.00 88.00 480 ILE A O 1
ATOM 3746 N N . PHE A 1 481 ? 23.952 4.125 -31.769 1.00 86.62 481 PHE A N 1
ATOM 3747 C CA . PHE A 1 481 ? 23.578 5.154 -32.733 1.00 86.62 481 PHE A CA 1
ATOM 3748 C C . PHE A 1 481 ? 23.414 6.496 -32.022 1.00 86.62 481 PHE A C 1
ATOM 3750 O O . PHE A 1 481 ? 22.616 6.614 -31.093 1.00 86.62 481 PHE A O 1
ATOM 3757 N N . LYS A 1 482 ? 24.147 7.516 -32.479 1.00 84.00 482 LYS A N 1
ATOM 3758 C CA . LYS A 1 482 ? 24.032 8.894 -31.983 1.00 84.00 482 LYS A CA 1
ATOM 3759 C C . LYS A 1 482 ? 23.381 9.798 -33.024 1.00 84.00 482 LYS A C 1
ATOM 3761 O O . LYS A 1 482 ? 23.733 9.735 -34.201 1.00 84.00 482 LYS A O 1
ATOM 3766 N N . GLY A 1 483 ? 22.487 10.682 -32.585 1.00 77.44 483 GLY A N 1
ATOM 3767 C CA . GLY A 1 483 ? 21.867 11.703 -33.432 1.00 77.44 483 GLY A CA 1
ATOM 3768 C C . GLY A 1 483 ? 20.451 11.351 -33.891 1.00 77.44 483 GLY A C 1
ATOM 3769 O O . GLY A 1 483 ? 19.658 10.804 -33.129 1.00 77.44 483 GLY A O 1
ATOM 3770 N N . ARG A 1 484 ? 20.085 11.741 -35.121 1.00 65.94 484 ARG A N 1
ATOM 3771 C CA . ARG A 1 484 ? 18.700 11.611 -35.603 1.00 65.94 484 ARG A CA 1
ATOM 3772 C C . ARG A 1 484 ? 18.287 10.144 -35.701 1.00 65.94 484 ARG A C 1
ATOM 3774 O O . ARG A 1 484 ? 18.970 9.341 -36.328 1.00 65.94 484 ARG A O 1
ATOM 3781 N N . ILE A 1 485 ? 17.128 9.836 -35.124 1.00 66.75 485 ILE A N 1
ATOM 3782 C CA . ILE A 1 485 ? 16.443 8.562 -35.336 1.00 66.75 485 ILE A CA 1
ATOM 3783 C C . ILE A 1 485 ? 16.102 8.462 -36.834 1.00 66.75 485 ILE A C 1
ATOM 3785 O O . ILE A 1 485 ? 15.525 9.422 -37.353 1.00 66.75 485 ILE A O 1
ATOM 3789 N N . PRO A 1 486 ? 16.427 7.361 -37.536 1.00 59.69 486 PRO A N 1
ATOM 3790 C CA . PRO A 1 486 ? 15.904 7.127 -38.878 1.00 59.69 486 PRO A CA 1
ATOM 3791 C C . PRO A 1 486 ? 14.374 7.273 -38.879 1.00 59.69 486 PRO A C 1
ATOM 3793 O O . PRO A 1 486 ? 13.692 6.740 -38.005 1.00 59.69 486 PRO A O 1
ATOM 3796 N N . GLU A 1 487 ? 13.834 8.032 -39.838 1.00 53.66 487 GLU A N 1
ATOM 3797 C CA . GLU A 1 487 ? 12.399 8.369 -39.922 1.00 53.66 487 GLU A CA 1
ATOM 3798 C C . GLU A 1 487 ? 11.495 7.122 -40.043 1.00 53.66 487 GLU A C 1
ATOM 3800 O O . GLU A 1 487 ? 10.299 7.167 -39.741 1.00 53.66 487 GLU A O 1
ATOM 3805 N N . GLU A 1 488 ? 12.079 5.973 -40.389 1.00 52.06 488 GLU A N 1
ATOM 3806 C CA . GLU A 1 488 ? 11.448 4.659 -40.325 1.00 52.06 488 GLU A CA 1
ATOM 3807 C C . GLU A 1 488 ? 11.333 4.179 -38.866 1.00 52.06 488 GLU A C 1
ATOM 3809 O O . GLU A 1 488 ? 12.207 3.509 -38.322 1.00 52.06 488 GLU A O 1
ATOM 3814 N N . ARG A 1 489 ? 10.227 4.589 -38.228 1.00 51.62 489 ARG A N 1
ATOM 3815 C CA . ARG A 1 489 ? 9.640 4.111 -36.957 1.00 51.62 489 ARG A CA 1
ATOM 3816 C C . ARG A 1 489 ? 10.439 3.003 -36.252 1.00 51.62 489 ARG A C 1
ATOM 3818 O O . ARG A 1 489 ? 10.131 1.819 -36.393 1.00 51.62 489 ARG A O 1
ATOM 3825 N N . ILE A 1 490 ? 11.391 3.388 -35.399 1.00 53.59 490 ILE A N 1
ATOM 3826 C CA . ILE A 1 490 ? 12.019 2.448 -34.465 1.00 53.59 490 ILE A CA 1
ATOM 3827 C C . ILE A 1 490 ? 10.949 1.934 -33.507 1.00 53.59 490 ILE A C 1
ATOM 3829 O O . ILE A 1 490 ? 10.527 2.625 -32.574 1.00 53.59 490 ILE A O 1
ATOM 3833 N N . VAL A 1 491 ? 10.530 0.692 -33.731 1.00 49.00 491 VAL A N 1
ATOM 3834 C CA . VAL A 1 491 ? 9.742 -0.070 -32.771 1.00 49.00 491 VAL A CA 1
ATOM 3835 C C . VAL A 1 491 ? 10.701 -0.481 -31.663 1.00 49.00 491 VAL A C 1
ATOM 3837 O O . VAL A 1 491 ? 11.307 -1.552 -31.687 1.00 49.00 491 VAL A O 1
ATOM 3840 N N . VAL A 1 492 ? 10.883 0.407 -30.685 1.00 52.72 492 VAL A N 1
ATOM 3841 C CA . VAL A 1 492 ? 11.422 -0.018 -29.395 1.00 52.72 492 VAL A CA 1
ATOM 3842 C C . VAL A 1 492 ? 10.483 -1.114 -28.909 1.00 52.72 492 VAL A C 1
ATOM 3844 O O . VAL A 1 492 ? 9.267 -1.002 -29.084 1.00 52.72 492 VAL A O 1
ATOM 3847 N N . ALA A 1 493 ? 11.029 -2.182 -28.325 1.00 44.41 493 ALA A N 1
ATOM 3848 C CA . ALA A 1 493 ? 10.249 -3.326 -27.852 1.00 44.41 493 ALA A CA 1
ATOM 3849 C C . ALA A 1 493 ? 9.081 -2.927 -26.922 1.00 44.41 493 ALA A C 1
ATOM 3851 O O . ALA A 1 493 ? 8.248 -3.761 -26.622 1.00 44.41 493 ALA A O 1
ATOM 3852 N N . THR A 1 494 ? 8.996 -1.661 -26.507 1.00 42.25 494 THR A N 1
ATOM 3853 C CA . THR A 1 494 ? 7.967 -1.018 -25.701 1.00 42.25 494 THR A CA 1
ATOM 3854 C C . THR A 1 494 ? 6.614 -0.739 -26.384 1.00 42.25 494 THR A C 1
ATOM 3856 O O . THR A 1 494 ? 5.726 -0.294 -25.676 1.00 42.25 494 THR A O 1
ATOM 3859 N N . SER A 1 495 ? 6.384 -0.963 -27.686 1.00 38.78 495 SER A N 1
ATOM 3860 C CA . SER A 1 495 ? 5.073 -0.620 -28.298 1.00 38.78 495 SER A CA 1
ATOM 3861 C C . SER A 1 495 ? 4.701 -1.457 -29.524 1.00 38.78 495 SER A C 1
ATOM 3863 O O . SER A 1 495 ? 5.557 -1.701 -30.374 1.00 38.78 495 SER A O 1
ATOM 3865 N N . LYS A 1 496 ? 3.422 -1.841 -29.670 1.00 38.50 496 LYS A N 1
ATOM 3866 C CA . LYS A 1 496 ? 2.877 -2.293 -30.961 1.00 38.50 496 LYS A CA 1
ATOM 3867 C C . LYS A 1 496 ? 2.505 -1.077 -31.815 1.00 38.50 496 LYS A C 1
ATOM 3869 O O . LYS A 1 496 ? 2.108 -0.037 -31.307 1.00 38.50 496 LYS A O 1
ATOM 3874 N N . ILE A 1 497 ? 2.631 -1.218 -33.135 1.00 35.12 497 ILE A N 1
ATOM 3875 C CA . ILE A 1 497 ? 2.345 -0.164 -34.130 1.00 35.12 497 ILE A CA 1
ATOM 3876 C C . ILE A 1 497 ? 0.878 0.313 -34.084 1.00 35.12 497 ILE A C 1
ATOM 3878 O O . ILE A 1 497 ? 0.591 1.433 -34.497 1.00 35.12 497 ILE A O 1
ATOM 3882 N N . GLU A 1 498 ? -0.032 -0.517 -33.575 1.00 38.47 498 GLU A N 1
ATOM 3883 C CA . GLU A 1 498 ? -1.480 -0.270 -33.557 1.00 38.47 498 GLU A CA 1
ATOM 3884 C C . GLU A 1 498 ? -1.923 0.731 -32.473 1.00 38.47 498 GLU A C 1
ATOM 3886 O O . GLU A 1 498 ? -2.992 1.312 -32.607 1.00 38.47 498 GLU A O 1
ATOM 3891 N N . ASP A 1 499 ? -1.086 1.021 -31.470 1.00 37.72 499 ASP A N 1
ATOM 3892 C CA . ASP A 1 499 ? -1.423 1.936 -30.362 1.00 37.72 499 ASP A CA 1
ATOM 3893 C C . ASP A 1 499 ? -1.245 3.434 -30.724 1.00 37.72 499 ASP A C 1
ATOM 3895 O O . ASP A 1 499 ? -1.332 4.309 -29.863 1.00 37.72 499 ASP A O 1
ATOM 3899 N N . PHE A 1 500 ? -0.963 3.742 -31.998 1.00 34.94 500 PHE A N 1
ATOM 3900 C CA . PHE A 1 500 ? -0.721 5.098 -32.521 1.00 34.94 500 PHE A CA 1
ATOM 3901 C C . PHE A 1 500 ? -1.719 5.537 -33.612 1.00 34.94 500 PHE A C 1
ATOM 3903 O O . PHE A 1 500 ? -1.458 6.538 -34.286 1.00 34.94 500 PHE A O 1
ATOM 3910 N N . ALA A 1 501 ? -2.807 4.788 -33.826 1.00 26.56 501 ALA A N 1
ATOM 3911 C CA . ALA A 1 501 ? -3.850 5.106 -34.806 1.00 26.56 501 ALA A CA 1
ATOM 3912 C C . ALA A 1 501 ? -5.057 5.802 -34.166 1.00 26.56 501 ALA A C 1
ATOM 3914 O O . ALA A 1 501 ? -5.546 5.296 -33.131 1.00 26.56 501 ALA A O 1
#

InterPro domains:
  IPR011009 Protein kinase-like domain superfamily [SSF56112] (14-152)

Radius of gyration: 32.06 Å; chains: 1; bounding box: 58×50×101 Å

Organism: Folsomia candida (NCBI:txid158441)

pLDDT: mean 77.15, std 19.14, range [25.67, 98.5]